Protein AF-A0A6J8D8Q9-F1 (afdb_monomer_lite)

InterPro domains:
  IPR047153 TRIM45/56/19-like [PTHR25462] (7-280)

Secondary structure (DSSP, 8-state):
------HHHHHH-TTTTTS----HHHHHH--SS-----PPBPSS-TTSBEEEEETTTTEEEEHHHHHHHSTT-S-EEEHHHHHHHHHH-HHHHHHHHHHHHHHHHHHHHHHHHHHHHHHHHHHHHHHHHHHHHHHHHHHHHHHHHHHHHHHHHHHHHHHHHHHHHHHHHHHHHHHHHHHHHHHHHHHHHHH--HHHHHHHHHHHHHTGGGG--HHHHHHHHHHHHHHS---------------------TTSS-----B-----S---EEEEEEETTEEEEEETTTTEEEEEETTS-EEEEEE-SS-EEEEEESSSSEEEEEESSSEEEEEETTT--EEEEEE-SS--SEEEEETTEEEEEETTEEEEEETTT--EEEEEE-SSS---EE---SS-----PPPTTS-S---B--S-EEPPP------

Structure (mmCIF, N/CA/C/O backbone):
data_AF-A0A6J8D8Q9-F1
#
_entry.id   AF-A0A6J8D8Q9-F1
#
loop_
_atom_site.group_PDB
_atom_site.id
_atom_site.type_symbol
_atom_site.label_atom_id
_atom_site.label_alt_id
_atom_site.label_comp_id
_atom_site.label_asym_id
_atom_site.label_entity_id
_atom_site.label_seq_id
_atom_site.pdbx_PDB_ins_code
_atom_site.Cartn_x
_atom_site.Cartn_y
_atom_site.Cartn_z
_atom_site.occupancy
_atom_site.B_iso_or_equiv
_atom_site.auth_seq_id
_atom_site.auth_comp_id
_atom_site.auth_asym_id
_atom_site.auth_atom_id
_atom_site.pdbx_PDB_model_num
ATOM 1 N N . MET A 1 1 ? -42.703 18.915 36.392 1.00 28.38 1 MET A N 1
ATOM 2 C CA . MET A 1 1 ? -41.627 19.840 35.968 1.00 28.38 1 MET A CA 1
ATOM 3 C C . MET A 1 1 ? -40.993 20.444 37.215 1.00 28.38 1 MET A C 1
ATOM 5 O O . MET A 1 1 ? -41.621 21.277 37.848 1.00 28.38 1 MET A O 1
ATOM 9 N N . SER A 1 2 ? -39.813 19.971 37.627 1.00 25.14 2 SER A N 1
ATOM 10 C CA . SER A 1 2 ? -39.104 20.489 38.809 1.00 25.14 2 SER A CA 1
ATOM 11 C C . SER A 1 2 ? -37.997 21.440 38.353 1.00 25.14 2 SER A C 1
ATOM 13 O O . SER A 1 2 ? -37.099 21.046 37.608 1.00 25.14 2 SER A O 1
ATOM 15 N N . PHE A 1 3 ? -38.118 22.708 38.741 1.00 33.78 3 PHE A N 1
ATOM 16 C CA . PHE A 1 3 ? -37.225 23.799 38.364 1.00 33.78 3 PHE A CA 1
ATOM 17 C C . PHE A 1 3 ? -35.859 23.651 39.052 1.00 33.78 3 PHE A C 1
ATOM 19 O O . PHE A 1 3 ? -35.707 23.960 40.231 1.00 33.78 3 PHE A O 1
ATOM 26 N N . ARG A 1 4 ? -34.826 23.254 38.300 1.00 40.69 4 ARG A N 1
ATOM 27 C CA . ARG A 1 4 ? -33.428 23.547 38.657 1.00 40.69 4 ARG A CA 1
ATOM 28 C C . ARG A 1 4 ? -33.093 24.968 38.196 1.00 40.69 4 ARG A C 1
ATOM 30 O O . ARG A 1 4 ? -32.485 25.150 37.147 1.00 40.69 4 ARG A O 1
ATOM 37 N N . MET A 1 5 ? -33.501 25.982 38.958 1.00 47.16 5 MET A N 1
ATOM 38 C CA . MET A 1 5 ? -32.939 27.326 38.789 1.00 47.16 5 MET A CA 1
ATOM 39 C C . MET A 1 5 ? -31.552 27.358 39.436 1.00 47.16 5 MET A C 1
ATOM 41 O O . MET A 1 5 ? -31.420 27.197 40.647 1.00 47.16 5 MET A O 1
ATOM 45 N N . THR A 1 6 ? -30.506 27.535 38.629 1.00 61.16 6 THR A N 1
ATOM 46 C CA . THR A 1 6 ? -29.158 27.821 39.135 1.00 61.16 6 THR A CA 1
ATOM 47 C C . THR A 1 6 ? -29.085 29.273 39.631 1.00 61.16 6 THR A C 1
ATOM 49 O O . THR A 1 6 ? -29.886 30.122 39.236 1.00 61.16 6 THR A O 1
ATOM 52 N N . GLU A 1 7 ? -28.138 29.571 40.525 1.00 56.03 7 GLU A N 1
ATOM 53 C CA . GLU A 1 7 ? -27.991 30.871 41.209 1.00 56.03 7 GLU A CA 1
ATOM 54 C C . GLU A 1 7 ? -27.962 32.079 40.246 1.00 56.03 7 GLU A C 1
ATOM 56 O O . GLU A 1 7 ? -28.453 33.162 40.568 1.00 56.03 7 GLU A O 1
ATOM 61 N N . THR A 1 8 ? -27.451 31.876 39.030 1.00 59.78 8 THR A N 1
ATOM 62 C CA . THR A 1 8 ? -27.423 32.860 37.940 1.00 59.78 8 THR A CA 1
ATOM 63 C C . THR A 1 8 ? -28.812 33.219 37.397 1.00 59.78 8 THR A C 1
ATOM 65 O O . THR A 1 8 ? -29.072 34.389 37.107 1.00 59.78 8 THR A O 1
ATOM 68 N N . TYR A 1 9 ? -29.742 32.263 37.314 1.00 63.38 9 TYR A N 1
ATOM 69 C CA . TYR A 1 9 ? -31.128 32.521 36.885 1.00 63.38 9 TYR A CA 1
ATOM 70 C C . TYR A 1 9 ? -31.967 33.158 37.994 1.00 63.38 9 TYR A C 1
ATOM 72 O O . TYR A 1 9 ? -32.859 33.962 37.738 1.00 63.38 9 TYR A O 1
ATOM 80 N N . HIS A 1 10 ? -31.644 32.854 39.247 1.00 63.16 10 HIS A N 1
ATOM 81 C CA . HIS A 1 10 ? -32.374 33.393 40.386 1.00 63.16 10 HIS A CA 1
ATOM 82 C C . HIS A 1 10 ? -32.075 34.885 40.637 1.00 63.16 10 HIS A C 1
ATOM 84 O O . HIS A 1 10 ? -32.951 35.625 41.090 1.00 63.16 10 HIS A O 1
ATOM 90 N N . LYS A 1 11 ? -30.850 35.341 40.327 1.00 60.56 11 LYS A N 1
ATOM 91 C CA . LYS A 1 11 ? -30.434 36.755 40.430 1.00 60.56 11 LYS A CA 1
ATOM 92 C C . LYS A 1 11 ? -30.910 37.624 39.259 1.00 60.56 11 LYS A C 1
ATOM 94 O O . LYS A 1 11 ? -30.976 38.841 39.405 1.00 60.56 11 LYS A O 1
ATOM 99 N N . SER A 1 12 ? -31.246 37.027 38.114 1.00 65.12 12 SER A N 1
ATOM 100 C CA . SER A 1 12 ? -31.663 37.756 36.904 1.00 65.12 12 SER A CA 1
ATOM 101 C C . SER A 1 12 ? -33.158 38.103 36.870 1.00 65.12 12 SER A C 1
ATOM 103 O O . SER A 1 12 ? -33.549 39.008 36.134 1.00 65.12 12 SER A O 1
ATOM 105 N N . PHE A 1 13 ? -33.993 37.477 37.708 1.00 61.12 13 PHE A N 1
ATOM 106 C CA . PHE A 1 13 ? -35.416 37.810 37.838 1.00 61.12 13 PHE A CA 1
ATOM 107 C C . PHE A 1 13 ? -35.695 38.707 39.057 1.00 61.12 13 PHE A C 1
ATOM 109 O O . PHE A 1 13 ? -35.616 38.282 40.209 1.00 61.12 13 PHE A O 1
ATOM 116 N N . ARG A 1 14 ? -36.113 39.960 38.809 1.00 58.66 14 ARG A N 1
ATOM 117 C CA . ARG A 1 14 ? -36.452 40.948 39.862 1.00 58.66 14 ARG A CA 1
ATOM 118 C C . ARG A 1 14 ? -37.532 40.471 40.846 1.00 58.66 14 ARG A C 1
ATOM 120 O O . ARG A 1 14 ? -37.541 40.924 41.986 1.00 58.66 14 ARG A O 1
ATOM 127 N N . MET A 1 15 ? -38.426 39.570 40.429 1.00 54.81 15 MET A N 1
ATOM 128 C CA . MET A 1 15 ? -39.493 39.042 41.291 1.00 54.81 15 MET A CA 1
ATOM 129 C C . MET A 1 15 ? -38.993 38.034 42.337 1.00 54.81 15 MET A C 1
ATOM 131 O O . MET A 1 15 ? -39.549 37.978 43.430 1.00 54.81 15 MET A O 1
ATOM 135 N N . THR A 1 16 ? -37.927 37.282 42.050 1.00 59.28 16 THR A N 1
ATOM 136 C CA . THR A 1 16 ? -37.349 36.282 42.970 1.00 59.28 16 THR A CA 1
ATOM 137 C C . THR A 1 16 ? -36.173 36.835 43.779 1.00 59.28 16 THR A C 1
ATOM 139 O O . THR A 1 16 ? -35.780 36.239 44.772 1.00 59.28 16 THR A O 1
ATOM 142 N N . ALA A 1 17 ? -35.645 38.008 43.424 1.00 58.25 17 ALA A N 1
ATOM 143 C CA . ALA A 1 17 ? -34.467 38.627 44.041 1.00 58.25 17 ALA A CA 1
ATOM 144 C C . ALA A 1 17 ? -34.652 39.147 45.487 1.00 58.25 17 ALA A C 1
ATOM 146 O O . ALA A 1 17 ? -33.695 39.631 46.086 1.00 58.25 17 ALA A O 1
ATOM 147 N N . LYS A 1 18 ? -35.863 39.082 46.060 1.00 58.56 18 LYS A N 1
ATOM 148 C CA . LYS A 1 18 ? -36.171 39.657 47.386 1.00 58.56 18 LYS A CA 1
ATOM 149 C C . LYS A 1 18 ? -35.804 38.771 48.582 1.00 58.56 18 LYS A C 1
ATOM 151 O O . LYS A 1 18 ? -36.026 39.190 49.713 1.00 58.56 18 LYS A O 1
ATOM 156 N N . HIS A 1 19 ? -35.268 37.571 48.364 1.00 59.72 19 HIS A N 1
ATOM 157 C CA . HIS A 1 19 ? -34.835 36.699 49.455 1.00 59.72 19 HIS A CA 1
ATOM 158 C C . HIS A 1 19 ? -33.361 36.295 49.313 1.00 59.72 19 HIS A C 1
ATOM 160 O O . HIS A 1 19 ? -32.881 36.091 48.194 1.00 59.72 19 HIS A O 1
ATOM 166 N N . PRO A 1 20 ? -32.624 36.191 50.434 1.00 59.06 20 PRO A N 1
ATOM 167 C CA . PRO A 1 20 ? -31.233 35.766 50.419 1.00 59.06 20 PRO A CA 1
ATOM 168 C C . PRO A 1 20 ? -31.136 34.291 50.012 1.00 59.06 20 PRO A C 1
ATOM 170 O O . PRO A 1 20 ? -31.698 33.411 50.663 1.00 59.06 20 PRO A O 1
ATOM 173 N N . ILE A 1 21 ? -30.399 34.020 48.934 1.00 61.00 21 ILE A N 1
ATOM 174 C CA . ILE A 1 21 ? -30.024 32.660 48.537 1.00 61.00 21 ILE A CA 1
ATOM 175 C C . ILE A 1 21 ? -28.857 32.243 49.425 1.00 61.00 21 ILE A C 1
ATOM 177 O O . ILE A 1 21 ? -27.763 32.799 49.328 1.00 61.00 21 ILE A O 1
ATOM 181 N N . ILE A 1 22 ? -29.085 31.267 50.296 1.00 61.53 22 ILE A N 1
ATOM 182 C CA . ILE A 1 22 ? -28.050 30.734 51.179 1.00 61.53 22 ILE A CA 1
ATOM 183 C C . ILE A 1 22 ? -27.599 29.383 50.624 1.00 61.53 22 ILE A C 1
ATOM 185 O O . ILE A 1 22 ? -28.409 28.487 50.394 1.00 61.53 22 ILE A O 1
ATOM 189 N N . SER A 1 23 ? -26.293 29.224 50.410 1.00 61.03 23 SER A N 1
ATOM 190 C CA . SER A 1 23 ? -25.715 27.941 50.002 1.00 61.03 23 SER A CA 1
ATOM 191 C C . SER A 1 23 ? -25.867 26.904 51.116 1.00 61.03 23 SER A C 1
ATOM 193 O O . SER A 1 23 ? -25.527 27.170 52.267 1.00 61.03 23 SER A O 1
ATOM 195 N N . LEU A 1 24 ? -26.281 25.680 50.778 1.00 61.31 24 LEU A N 1
ATOM 196 C CA . LEU A 1 24 ? -26.331 24.564 51.734 1.00 61.31 24 LEU A CA 1
ATOM 197 C C . LEU A 1 24 ? -24.963 24.291 52.388 1.00 61.31 24 LEU A C 1
ATOM 199 O O . LEU A 1 24 ? -24.908 23.879 53.544 1.00 61.31 24 LEU A O 1
ATOM 203 N N . LYS A 1 25 ? -23.853 24.592 51.692 1.00 61.81 25 LYS A N 1
ATOM 204 C CA . LYS A 1 25 ? -22.499 24.515 52.269 1.00 61.81 25 LYS A CA 1
ATOM 205 C C . LYS A 1 25 ? -22.273 25.549 53.377 1.00 61.81 25 LYS A C 1
ATOM 207 O O . LYS A 1 25 ? -21.583 25.239 54.335 1.00 61.81 25 LYS A O 1
ATOM 212 N N . TYR A 1 26 ? -22.862 26.741 53.254 1.00 61.84 26 TYR A N 1
ATOM 213 C CA . TYR A 1 26 ? -22.765 27.822 54.242 1.00 61.84 26 TYR A CA 1
ATOM 214 C C . TYR A 1 26 ? -23.554 27.503 55.524 1.00 61.84 26 TYR A C 1
ATOM 216 O O . TYR A 1 26 ? -23.114 27.830 56.622 1.00 61.84 26 TYR A O 1
ATOM 224 N N . ILE A 1 27 ? -24.683 26.796 55.395 1.00 61.25 27 ILE A N 1
ATOM 225 C CA . ILE A 1 27 ? -25.484 26.318 56.537 1.00 61.25 27 ILE A CA 1
ATOM 226 C C . ILE A 1 27 ? -24.732 25.231 57.323 1.00 61.25 27 ILE A C 1
ATOM 228 O O . ILE A 1 27 ? -24.800 25.202 58.547 1.00 61.25 27 ILE A O 1
ATOM 232 N N . GLY A 1 28 ? -23.986 24.358 56.636 1.00 55.69 28 GLY A N 1
ATOM 233 C CA . GLY A 1 28 ? -23.223 23.278 57.273 1.00 55.69 28 GLY A CA 1
ATOM 234 C C . GLY A 1 28 ? -21.986 23.730 58.062 1.00 55.69 28 GLY A C 1
ATOM 235 O O . GLY A 1 28 ? -21.562 23.016 58.967 1.00 55.69 28 GLY A O 1
ATOM 236 N N . THR A 1 29 ? -21.402 24.892 57.745 1.00 56.59 29 THR A N 1
ATOM 237 C CA . THR A 1 29 ? -20.203 25.429 58.419 1.00 56.59 29 THR A CA 1
ATOM 238 C C . THR A 1 29 ? -20.513 26.446 59.518 1.00 56.59 29 THR A C 1
ATOM 240 O O . THR A 1 29 ? -19.793 26.487 60.514 1.00 56.59 29 THR A O 1
ATOM 243 N N . ASN A 1 30 ? -21.595 27.222 59.403 1.00 51.97 30 ASN A N 1
ATOM 244 C CA . ASN A 1 30 ? -22.039 28.151 60.446 1.00 51.97 30 ASN A CA 1
ATOM 245 C C . ASN A 1 30 ? -23.211 27.552 61.238 1.00 51.97 30 ASN A C 1
ATOM 247 O O . ASN A 1 30 ? -24.375 27.860 61.003 1.00 51.97 30 ASN A O 1
ATOM 251 N N . ASN A 1 31 ? -22.890 26.727 62.239 1.00 49.25 31 ASN A N 1
ATOM 252 C CA . ASN A 1 31 ? -23.838 26.045 63.140 1.00 49.25 31 ASN A CA 1
ATOM 253 C C . ASN A 1 31 ? -24.662 26.972 64.068 1.00 49.25 31 ASN A C 1
ATOM 255 O O . ASN A 1 31 ? -25.229 26.523 65.064 1.00 49.25 31 ASN A O 1
ATOM 259 N N . LYS A 1 32 ? -24.736 28.274 63.787 1.00 49.31 32 LYS A N 1
ATOM 260 C CA . LYS A 1 32 ? -25.526 29.226 64.566 1.00 49.31 32 LYS A CA 1
ATOM 261 C C . LYS A 1 32 ? -26.522 29.900 63.625 1.00 49.31 32 LYS A C 1
ATOM 263 O O . LYS A 1 32 ? -26.132 30.544 62.660 1.00 49.31 32 LYS A O 1
ATOM 268 N N . THR A 1 33 ? -27.809 29.754 63.940 1.00 47.28 33 THR A N 1
ATOM 269 C CA . THR A 1 33 ? -28.946 30.549 63.426 1.00 47.28 33 THR A CA 1
ATOM 270 C C . THR A 1 33 ? -29.503 30.280 62.020 1.00 47.28 33 THR A C 1
ATOM 272 O O . THR A 1 33 ? -29.818 31.224 61.315 1.00 47.28 33 THR A O 1
ATOM 275 N N . VAL A 1 34 ? -29.794 29.024 61.654 1.00 47.53 34 VAL A N 1
ATOM 276 C CA . VAL A 1 34 ? -30.983 28.720 60.816 1.00 47.53 34 VAL A CA 1
ATOM 277 C C . VAL A 1 34 ? -31.618 27.392 61.265 1.00 47.53 34 VAL A C 1
ATOM 279 O O . VAL A 1 34 ? -31.767 26.449 60.497 1.00 47.53 34 VAL A O 1
ATOM 282 N N . ILE A 1 35 ? -32.017 27.291 62.536 1.00 48.53 35 ILE A N 1
ATOM 283 C CA . ILE A 1 35 ? -33.190 26.464 62.843 1.00 48.53 35 ILE A CA 1
ATOM 284 C C . ILE A 1 35 ? -34.354 27.392 62.530 1.00 48.53 35 ILE A C 1
ATOM 286 O O . ILE A 1 35 ? -34.795 28.144 63.394 1.00 48.53 35 ILE A O 1
ATOM 290 N N . VAL A 1 36 ? -34.814 27.412 61.276 1.00 47.78 36 VAL A N 1
ATOM 291 C CA . VAL A 1 36 ? -36.177 27.890 61.059 1.00 47.78 36 VAL A CA 1
ATOM 292 C C . VAL A 1 36 ? -37.028 26.866 61.793 1.00 47.78 36 VAL A C 1
ATOM 294 O O . VAL A 1 36 ? -37.232 25.754 61.306 1.00 47.78 36 VAL A O 1
ATOM 297 N N . SER A 1 37 ? -37.495 27.207 62.989 1.00 50.25 37 SER A N 1
ATOM 298 C CA . SER A 1 37 ? -38.668 26.589 63.594 1.00 50.25 37 SER A CA 1
ATOM 299 C C . SER A 1 37 ? -39.874 26.966 62.729 1.00 50.25 37 SER A C 1
ATOM 301 O O . SER A 1 37 ? -40.783 27.667 63.160 1.00 50.25 37 SER A O 1
ATOM 303 N N . SER A 1 38 ? -39.848 26.570 61.451 1.00 56.78 38 SER A N 1
ATOM 304 C CA . SER A 1 38 ? -40.963 26.752 60.545 1.00 56.78 38 SER A CA 1
ATOM 305 C C . SER A 1 38 ? -42.013 25.780 61.034 1.00 56.78 38 SER A C 1
ATOM 307 O O . SER A 1 38 ? -41.910 24.578 60.771 1.00 56.78 38 SER A O 1
ATOM 309 N N . LEU A 1 39 ? -42.990 26.288 61.778 1.00 64.69 39 LEU A N 1
ATOM 310 C CA . LEU A 1 39 ? -44.251 25.588 61.940 1.00 64.69 39 LEU A CA 1
ATOM 311 C C . LEU A 1 39 ? -44.738 25.273 60.522 1.00 64.69 39 LEU A C 1
ATOM 313 O O . LEU A 1 39 ? -44.887 26.167 59.689 1.00 64.69 39 LEU A O 1
ATOM 317 N N . ARG A 1 40 ? -44.846 23.982 60.209 1.00 75.31 40 ARG A N 1
ATOM 318 C CA . ARG A 1 40 ? -45.380 23.523 58.930 1.00 75.31 40 ARG A CA 1
ATOM 319 C C . ARG A 1 40 ? -46.877 23.327 59.119 1.00 75.31 40 ARG A C 1
ATOM 321 O O . ARG A 1 40 ? -47.294 22.583 60.006 1.00 75.31 40 ARG A O 1
ATOM 328 N N . PHE A 1 41 ? -47.654 24.045 58.321 1.00 83.19 41 PHE A N 1
ATOM 329 C CA . PHE A 1 41 ? -49.108 23.965 58.316 1.00 83.19 41 PHE A CA 1
ATOM 330 C C . PHE A 1 41 ? -49.573 22.764 57.496 1.00 83.19 41 PHE A C 1
ATOM 332 O O . PHE A 1 41 ? -48.852 22.290 56.613 1.00 83.19 41 PHE A O 1
ATOM 339 N N . CYS A 1 42 ? -50.749 22.240 57.826 1.00 84.94 42 CYS A N 1
ATOM 340 C CA . CYS A 1 42 ? -51.358 21.148 57.087 1.00 84.94 42 CYS A CA 1
ATOM 341 C C . CYS A 1 42 ? -51.793 21.627 55.699 1.00 84.94 42 CYS A C 1
ATOM 343 O O . CYS A 1 42 ? -52.354 22.707 55.556 1.00 84.94 42 CYS A O 1
ATOM 345 N N . GLU A 1 43 ? -51.550 20.797 54.685 1.00 82.44 43 GLU A N 1
ATOM 346 C CA . GLU A 1 43 ? -51.934 21.086 53.296 1.00 82.44 43 GLU A CA 1
ATOM 347 C C . GLU A 1 43 ? -53.454 21.253 53.135 1.00 82.44 43 GLU A C 1
ATOM 349 O O . GLU A 1 43 ? -53.893 22.073 52.339 1.00 82.44 43 GLU A O 1
ATOM 354 N N . GLU A 1 44 ? -54.242 20.523 53.929 1.00 82.75 44 GLU A N 1
ATOM 355 C CA . GLU A 1 44 ? -55.713 20.528 53.883 1.00 82.75 44 GLU A CA 1
ATOM 356 C C . GLU A 1 44 ? -56.336 21.531 54.867 1.00 82.75 44 GLU A C 1
ATOM 358 O O . GLU A 1 44 ? -57.489 21.925 54.724 1.00 82.75 44 GLU A O 1
ATOM 363 N N . HIS A 1 45 ? -55.569 21.962 55.874 1.00 85.31 45 HIS A N 1
ATOM 364 C CA . HIS A 1 45 ? -56.007 22.907 56.900 1.00 85.31 45 HIS A CA 1
ATOM 365 C C . HIS A 1 45 ? -54.897 23.931 57.136 1.00 85.31 45 HIS A C 1
ATOM 367 O O . HIS A 1 45 ? -54.044 23.766 58.011 1.00 85.31 45 HIS A O 1
ATOM 373 N N . SER A 1 46 ? -54.904 24.987 56.325 1.00 78.81 46 SER A N 1
ATOM 374 C CA . SER A 1 46 ? -53.827 25.980 56.227 1.00 78.81 46 SER A CA 1
ATOM 375 C C . SER A 1 46 ? -53.541 26.753 57.516 1.00 78.81 46 SER A C 1
ATOM 377 O O . SER A 1 46 ? -52.462 27.323 57.650 1.00 78.81 46 SER A O 1
ATOM 379 N N . GLU A 1 47 ? -54.486 26.781 58.458 1.00 81.69 47 GLU A N 1
ATOM 380 C CA . GLU A 1 47 ? -54.340 27.449 59.759 1.00 81.69 47 GLU A CA 1
ATOM 381 C C . GLU A 1 47 ? -53.831 26.506 60.861 1.00 81.69 47 GLU A C 1
ATOM 383 O O . GLU A 1 47 ? -53.374 26.955 61.913 1.00 81.69 47 GLU A O 1
ATOM 388 N N . ASP A 1 48 ? -53.843 25.196 60.610 1.00 83.50 48 ASP A N 1
ATOM 389 C CA . ASP A 1 48 ? -53.501 24.184 61.598 1.00 83.50 48 ASP A CA 1
ATOM 390 C C . ASP A 1 48 ? -52.084 23.639 61.407 1.00 83.50 48 ASP A C 1
ATOM 392 O O . ASP A 1 48 ? -51.662 23.234 60.322 1.00 83.50 48 ASP A O 1
ATOM 396 N N . VAL A 1 49 ? -51.344 23.552 62.511 1.00 87.06 49 VAL A N 1
ATOM 397 C CA . VAL A 1 49 ? -49.969 23.042 62.517 1.00 87.06 49 VAL A CA 1
ATOM 398 C C . VAL A 1 49 ? -49.954 21.513 62.497 1.00 87.06 49 VAL A C 1
ATOM 400 O O . VAL A 1 49 ? -50.709 20.849 63.215 1.00 87.06 49 VAL A O 1
ATOM 403 N N . ILE A 1 50 ? -49.032 20.944 61.721 1.00 88.94 50 ILE A N 1
ATOM 404 C CA . ILE A 1 50 ? -48.739 19.509 61.715 1.00 88.94 50 ILE A CA 1
ATOM 405 C C . ILE A 1 50 ? -48.193 19.085 63.084 1.00 88.94 50 ILE A C 1
ATOM 407 O O . ILE A 1 50 ? -47.164 19.584 63.538 1.00 88.94 50 ILE A O 1
ATOM 411 N N . LYS A 1 51 ? -48.865 18.126 63.726 1.00 88.69 51 LYS A N 1
ATOM 412 C CA . LYS A 1 51 ? -48.489 17.591 65.051 1.00 88.69 51 LYS A CA 1
ATOM 413 C C . LYS A 1 51 ? -48.468 16.063 65.103 1.00 88.69 51 LYS A C 1
ATOM 415 O O . LYS A 1 51 ? -47.938 15.488 66.054 1.00 88.69 51 LYS A O 1
ATOM 420 N N . ALA A 1 52 ? -49.025 15.398 64.096 1.00 87.56 52 ALA A N 1
ATOM 421 C CA . ALA A 1 52 ? -49.158 13.950 64.046 1.00 87.56 52 ALA A CA 1
ATOM 422 C C . ALA A 1 52 ? -48.606 13.380 62.734 1.00 87.56 52 ALA A C 1
ATOM 424 O O . ALA A 1 52 ? -48.407 14.100 61.756 1.00 87.56 52 ALA A O 1
ATOM 425 N N . TYR A 1 53 ? -48.357 12.078 62.720 1.00 90.62 53 TYR A N 1
ATOM 426 C CA . TYR A 1 53 ? -47.965 11.304 61.551 1.00 90.62 53 TYR A CA 1
ATOM 427 C C . TYR A 1 53 ? -48.791 10.024 61.526 1.00 90.62 53 TYR A C 1
ATOM 429 O O . TYR A 1 53 ? -48.809 9.288 62.513 1.00 90.62 53 TYR A O 1
ATOM 437 N N . CYS A 1 54 ? -49.475 9.774 60.414 1.00 90.50 54 CYS A N 1
ATOM 438 C CA . CYS A 1 54 ? -50.160 8.508 60.188 1.00 90.50 54 CYS A CA 1
ATOM 439 C C . CYS A 1 54 ? -49.184 7.534 59.532 1.00 90.50 54 CYS A C 1
ATOM 441 O O . CYS A 1 54 ? -48.659 7.819 58.452 1.00 90.50 54 CYS A O 1
ATOM 443 N N . VAL A 1 55 ? -48.938 6.402 60.189 1.00 85.62 55 VAL A N 1
ATOM 444 C CA . VAL A 1 55 ? -48.023 5.362 59.707 1.00 85.62 55 VAL A CA 1
ATOM 445 C C . VAL A 1 55 ? -48.638 4.620 58.522 1.00 85.62 55 VAL A C 1
ATOM 447 O O . VAL A 1 55 ? -47.965 4.470 57.502 1.00 85.62 55 VAL A O 1
ATOM 450 N N . ASP A 1 56 ? -49.931 4.294 58.604 1.00 85.38 56 ASP A N 1
ATOM 451 C CA . ASP A 1 56 ? -50.680 3.566 57.566 1.00 85.38 56 ASP A CA 1
ATOM 452 C C . ASP A 1 56 ? -50.595 4.244 56.190 1.00 85.38 56 ASP A C 1
ATOM 454 O O . ASP A 1 56 ? -50.435 3.592 55.162 1.00 85.38 56 ASP A O 1
ATOM 458 N N . HIS A 1 57 ? -50.640 5.579 56.177 1.00 86.56 57 HIS A N 1
ATOM 459 C CA . HIS A 1 57 ? -50.600 6.391 54.957 1.00 86.56 57 HIS A CA 1
ATOM 460 C C . HIS A 1 57 ? -49.255 7.094 54.740 1.00 86.56 57 HIS A C 1
ATOM 462 O O . HIS A 1 57 ? -49.088 7.819 53.761 1.00 86.56 57 HIS A O 1
ATOM 468 N N . SER A 1 58 ? -48.306 6.913 55.663 1.00 86.19 58 SER A N 1
ATOM 469 C CA . SER A 1 58 ? -46.992 7.560 55.660 1.00 86.19 58 SER A CA 1
ATOM 470 C C . SER A 1 58 ? -47.034 9.079 55.410 1.00 86.19 58 SER A C 1
ATOM 472 O O . SER A 1 58 ? -46.242 9.619 54.635 1.00 86.19 58 SER A O 1
ATOM 474 N N . LYS A 1 59 ? -47.973 9.783 56.064 1.00 86.31 59 LYS A N 1
ATOM 475 C CA . LYS A 1 59 ? -48.228 11.219 55.841 1.00 86.31 59 LYS A CA 1
ATOM 476 C C . LYS A 1 59 ? -48.239 12.016 57.159 1.00 86.31 59 LYS A C 1
ATOM 478 O O . LYS A 1 59 ? -48.840 11.567 58.139 1.00 86.31 59 LYS A O 1
ATOM 483 N N . PRO A 1 60 ? -47.603 13.204 57.209 1.00 88.38 60 PRO A N 1
ATOM 484 C CA . PRO A 1 60 ? -47.730 14.133 58.331 1.00 88.38 60 PRO A CA 1
ATOM 485 C C . PRO A 1 60 ? -49.075 14.883 58.302 1.00 88.38 60 PRO A C 1
ATOM 487 O O . PRO A 1 60 ? -49.517 15.329 57.246 1.00 88.38 60 PRO A O 1
ATOM 490 N N . LEU A 1 61 ? -49.718 15.049 59.463 1.00 89.19 61 LEU A N 1
ATOM 491 C CA . LEU A 1 61 ? -51.094 15.547 59.604 1.00 89.19 61 LEU A CA 1
ATOM 492 C C . LEU A 1 61 ? -51.219 16.583 60.743 1.00 89.19 61 LEU A C 1
ATOM 494 O O . LEU A 1 61 ? -50.494 16.521 61.745 1.00 89.19 61 LEU A O 1
ATOM 498 N N . CYS A 1 62 ? -52.175 17.515 60.634 1.00 90.31 62 CYS A N 1
ATOM 499 C CA . CYS A 1 62 ? -52.653 18.281 61.792 1.00 90.31 62 CYS A CA 1
ATOM 500 C C . CYS A 1 62 ? -53.727 17.513 62.572 1.00 90.31 62 CYS A C 1
ATOM 502 O O . CYS A 1 62 ? -54.298 16.541 62.080 1.00 90.31 62 CYS A O 1
ATOM 504 N N . THR A 1 63 ? -54.044 17.984 63.779 1.00 85.94 63 THR A N 1
ATOM 505 C CA . THR A 1 63 ? -55.046 17.357 64.651 1.00 85.94 63 THR A CA 1
ATOM 506 C C . THR A 1 63 ? -56.433 17.284 64.004 1.00 85.94 63 THR A C 1
ATOM 508 O O . THR A 1 63 ? -57.096 16.259 64.135 1.00 85.94 63 THR A O 1
ATOM 511 N N . LEU A 1 64 ? -56.853 18.319 63.267 1.00 87.19 64 LEU A N 1
ATOM 512 C CA . LEU A 1 64 ? -58.149 18.336 62.582 1.00 87.19 64 LEU A CA 1
ATOM 513 C C . LEU A 1 64 ? -58.209 17.314 61.436 1.00 87.19 64 LEU A C 1
ATOM 515 O O . LEU A 1 64 ? -59.199 16.611 61.262 1.00 87.19 64 LEU A O 1
ATOM 519 N N . TYR A 1 65 ? -57.121 17.151 60.684 1.00 87.25 65 TYR A N 1
ATOM 520 C CA . TYR A 1 65 ? -57.079 16.160 59.608 1.00 87.25 65 TYR A CA 1
ATOM 521 C C . TYR A 1 65 ? -57.044 14.721 60.137 1.00 87.25 65 TYR A C 1
ATOM 523 O O . TYR A 1 65 ? -57.613 13.815 59.524 1.00 87.25 65 TYR A O 1
ATOM 531 N N . VAL A 1 66 ? -56.453 14.513 61.320 1.00 86.00 66 VAL A N 1
ATOM 532 C CA . VAL A 1 66 ? -56.529 13.224 62.019 1.00 86.00 66 VAL A CA 1
ATOM 533 C C . VAL A 1 66 ? -57.977 12.867 62.356 1.00 86.00 66 VAL A C 1
ATOM 535 O O . VAL A 1 66 ? -58.400 11.745 62.086 1.00 86.00 66 VAL A O 1
ATOM 538 N N . THR A 1 67 ? -58.753 13.806 62.905 1.00 84.25 67 THR A N 1
ATOM 539 C CA . THR A 1 67 ? -60.131 13.534 63.347 1.00 84.25 67 THR A CA 1
ATOM 540 C C . THR A 1 67 ? -61.118 13.371 62.196 1.00 84.25 67 THR A C 1
ATOM 542 O O . THR A 1 67 ? -62.060 12.586 62.326 1.00 84.25 67 THR A O 1
ATOM 545 N N . LEU A 1 68 ? -60.911 14.077 61.083 1.00 86.12 68 LEU A N 1
ATOM 546 C CA . LEU A 1 68 ? -61.817 14.037 59.935 1.00 86.12 68 LEU A CA 1
ATOM 547 C C . LEU A 1 68 ? -61.541 12.856 58.997 1.00 86.12 68 LEU A C 1
ATOM 549 O O . LEU A 1 68 ? -62.481 12.179 58.585 1.00 86.12 68 LEU A O 1
ATOM 553 N N . SER A 1 69 ? -60.268 12.575 58.700 1.00 83.69 69 SER A N 1
ATOM 554 C CA . SER A 1 69 ? -59.902 11.677 57.590 1.00 83.69 69 SER A CA 1
ATOM 555 C C . SER A 1 69 ? -59.097 10.451 58.015 1.00 83.69 69 SER A C 1
ATOM 557 O O . SER A 1 69 ? -59.117 9.440 57.320 1.00 83.69 69 SER A O 1
ATOM 559 N N . HIS A 1 70 ? -58.434 10.496 59.173 1.00 86.94 70 HIS A N 1
ATOM 560 C CA . HIS A 1 70 ? -57.608 9.390 59.674 1.00 86.94 70 HIS A CA 1
ATOM 561 C C . HIS A 1 70 ? -58.145 8.775 60.977 1.00 86.94 70 HIS A C 1
ATOM 563 O O . HIS A 1 70 ? -57.439 8.030 61.647 1.00 86.94 70 HIS A O 1
ATOM 569 N N . ARG A 1 71 ? -59.419 9.019 61.324 1.00 82.00 71 ARG A N 1
ATOM 570 C CA . ARG A 1 71 ? -60.060 8.479 62.542 1.00 82.00 71 ARG A CA 1
ATOM 571 C C . ARG A 1 71 ? -60.116 6.947 62.578 1.00 82.00 71 ARG A C 1
ATOM 573 O O . ARG A 1 71 ? -60.211 6.372 63.655 1.00 82.00 71 ARG A O 1
ATOM 580 N N . LYS A 1 72 ? -60.109 6.309 61.405 1.00 85.75 72 LYS A N 1
ATOM 581 C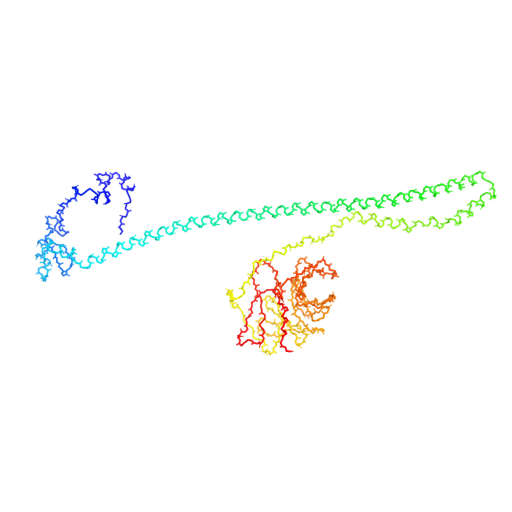 CA . LYS A 1 72 ? -60.102 4.847 61.239 1.00 85.75 72 LYS A CA 1
ATOM 582 C C . LYS A 1 72 ? -58.694 4.268 61.033 1.00 85.75 72 LYS A C 1
ATOM 584 O O . LYS A 1 72 ? -58.585 3.089 60.740 1.00 85.75 72 LYS A O 1
ATOM 589 N N . CYS A 1 73 ? -57.651 5.098 61.078 1.00 88.31 73 CYS A N 1
ATOM 590 C CA . CYS A 1 73 ? -56.268 4.630 61.021 1.00 88.31 73 CYS A CA 1
ATOM 591 C C . CYS A 1 73 ? -55.855 4.162 62.412 1.00 88.31 73 CYS A C 1
ATOM 593 O O . CYS A 1 73 ? -56.100 4.873 63.391 1.00 88.31 73 CYS A O 1
ATOM 595 N N . ASP A 1 74 ? -55.225 2.998 62.487 1.00 80.69 74 ASP A N 1
ATOM 596 C CA . ASP A 1 74 ? -54.899 2.365 63.762 1.00 80.69 74 ASP A CA 1
ATOM 597 C C . ASP A 1 74 ? -53.589 2.914 64.346 1.00 80.69 74 ASP A C 1
ATOM 599 O O . ASP A 1 74 ? -53.420 2.928 65.567 1.00 80.69 74 ASP A O 1
ATOM 603 N N . ASP A 1 75 ? -52.686 3.434 63.502 1.00 84.50 75 ASP A N 1
ATOM 604 C CA . ASP A 1 75 ? -51.366 3.897 63.939 1.00 84.50 75 ASP A CA 1
ATOM 605 C C . ASP A 1 75 ? -51.094 5.364 63.556 1.00 84.50 75 ASP A C 1
ATOM 607 O O . ASP A 1 75 ? -50.497 5.708 62.526 1.00 84.50 75 ASP A O 1
ATOM 611 N N . VAL A 1 76 ? -51.570 6.264 64.425 1.00 89.56 76 VAL A N 1
ATOM 612 C CA . VAL A 1 76 ? -51.305 7.707 64.366 1.00 89.56 76 VAL A CA 1
ATOM 613 C C . VAL A 1 76 ? -50.491 8.132 65.584 1.00 89.56 76 VAL A C 1
ATOM 615 O O . VAL A 1 76 ? -50.963 8.114 66.722 1.00 89.56 76 VAL A O 1
ATOM 618 N N . ILE A 1 77 ? -49.257 8.574 65.343 1.00 88.94 77 ILE A N 1
ATOM 619 C CA . ILE A 1 77 ? -48.298 8.941 66.391 1.00 88.94 77 ILE A CA 1
ATOM 620 C C . ILE A 1 77 ? -47.945 10.427 66.348 1.00 88.94 77 ILE A C 1
ATOM 622 O O . ILE A 1 77 ? -48.109 11.104 65.334 1.00 88.94 77 ILE A O 1
ATOM 626 N N . LYS A 1 78 ? -47.412 10.952 67.457 1.00 89.62 78 LYS A N 1
ATOM 627 C CA . LYS A 1 78 ? -46.857 12.314 67.501 1.00 89.62 78 LYS A CA 1
ATOM 628 C C . LYS A 1 78 ? -45.705 12.459 66.504 1.00 89.62 78 LYS A C 1
ATOM 630 O O . LYS A 1 78 ? -44.858 11.564 66.398 1.00 89.62 78 LYS A O 1
ATOM 635 N N . ILE A 1 79 ? -45.647 13.596 65.813 1.00 86.69 79 ILE A N 1
ATOM 636 C CA . ILE A 1 79 ? -44.672 13.847 64.742 1.00 86.69 79 ILE A CA 1
ATOM 637 C C . ILE A 1 79 ? -43.220 13.760 65.237 1.00 86.69 79 ILE A C 1
ATOM 639 O O . ILE A 1 79 ? -42.351 13.277 64.514 1.00 86.69 79 ILE A O 1
ATOM 643 N N . GLU A 1 80 ? -42.943 14.126 66.490 1.00 84.56 80 GLU A N 1
ATOM 644 C CA . GLU A 1 80 ? -41.607 14.028 67.093 1.00 84.56 80 GLU A CA 1
ATOM 645 C C . GLU A 1 80 ? -41.180 12.565 67.288 1.00 84.56 80 GLU A C 1
ATOM 647 O O . GLU A 1 80 ? -40.015 12.204 67.084 1.00 84.56 80 GLU A O 1
ATOM 652 N N . LYS A 1 81 ? -42.135 11.695 67.641 1.00 85.81 81 LYS A N 1
ATOM 653 C CA . LYS A 1 81 ? -41.909 10.249 67.773 1.00 85.81 81 LYS A CA 1
ATOM 654 C C . LYS A 1 81 ? -41.672 9.616 66.39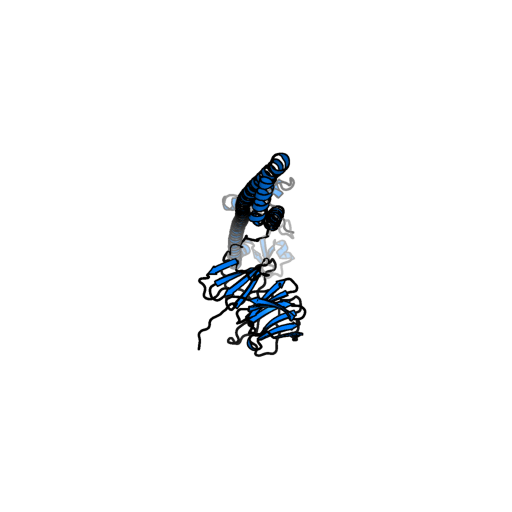8 1.00 85.81 81 LYS A C 1
ATOM 656 O O . LYS A 1 81 ? -40.735 8.837 66.251 1.00 85.81 81 LYS A O 1
ATOM 661 N N . ALA A 1 82 ? -42.440 10.015 65.382 1.00 85.00 82 ALA A N 1
ATOM 662 C CA . ALA A 1 82 ? -42.223 9.577 64.001 1.00 85.00 82 ALA A CA 1
ATOM 663 C C . ALA A 1 82 ? -40.854 10.027 63.466 1.00 85.00 82 ALA A C 1
ATOM 665 O O . ALA A 1 82 ? -40.082 9.220 62.951 1.00 85.00 82 ALA A O 1
ATOM 666 N N . ALA A 1 83 ? -40.504 11.301 63.655 1.00 84.44 83 ALA A N 1
ATOM 667 C CA . ALA A 1 83 ? -39.241 11.864 63.194 1.00 84.44 83 ALA A CA 1
ATOM 668 C C . ALA A 1 83 ? -38.027 11.225 63.885 1.00 84.44 83 ALA A C 1
ATOM 670 O O . ALA A 1 83 ? -37.027 10.937 63.228 1.00 84.44 83 ALA A O 1
ATOM 671 N N . SER A 1 84 ? -38.095 10.987 65.198 1.00 84.38 84 SER A N 1
ATOM 672 C CA . SER A 1 84 ? -37.027 10.282 65.921 1.00 84.38 84 SER A CA 1
ATOM 673 C C . SER A 1 84 ? -36.915 8.813 65.507 1.00 84.38 84 SER A C 1
ATOM 675 O O . SER A 1 84 ? -35.795 8.316 65.386 1.00 84.38 84 SER A O 1
ATOM 677 N N . GLY A 1 85 ? -38.040 8.153 65.214 1.00 84.81 85 GLY A N 1
ATOM 678 C CA . GLY A 1 85 ? -38.078 6.814 64.628 1.00 84.81 85 GLY A CA 1
ATOM 679 C C . GLY A 1 85 ? -37.394 6.757 63.262 1.00 84.81 85 GLY A C 1
ATOM 680 O O . GLY A 1 85 ? -36.493 5.949 63.073 1.00 84.81 85 GLY A O 1
ATOM 681 N N . ILE A 1 86 ? -37.731 7.669 62.343 1.00 85.12 86 ILE A N 1
ATOM 682 C CA . ILE A 1 86 ? -37.116 7.742 61.005 1.00 85.12 86 ILE A CA 1
ATOM 683 C C . ILE A 1 86 ? -35.618 8.048 61.101 1.00 85.12 86 ILE A C 1
ATOM 685 O O . ILE A 1 86 ? -34.822 7.380 60.446 1.00 85.12 86 ILE A O 1
ATOM 689 N N . ARG A 1 87 ? -35.205 8.996 61.955 1.00 84.31 87 ARG A N 1
ATOM 690 C CA . ARG A 1 87 ? -33.781 9.344 62.157 1.00 84.31 87 ARG A CA 1
ATOM 691 C C . ARG A 1 87 ? -32.935 8.177 62.663 1.00 84.31 87 ARG A C 1
ATOM 693 O O . ARG A 1 87 ? -31.740 8.151 62.401 1.00 84.31 87 ARG A O 1
ATOM 700 N N . LYS A 1 88 ? -33.543 7.253 63.409 1.00 83.75 88 LYS A N 1
ATOM 701 C CA . LYS A 1 88 ? -32.897 6.035 63.917 1.00 83.75 88 LYS A CA 1
ATOM 702 C C . LYS A 1 88 ? -33.186 4.811 63.049 1.00 83.75 88 LYS A C 1
ATOM 704 O O . LYS A 1 88 ? -32.691 3.730 63.350 1.00 83.75 88 LYS A O 1
ATOM 709 N N . SER A 1 89 ? -34.012 4.956 62.014 1.00 87.69 89 SER A N 1
ATOM 710 C CA . SER A 1 89 ? -34.402 3.835 61.173 1.00 87.69 89 SER A CA 1
ATOM 711 C C . SER A 1 89 ? -33.231 3.415 60.298 1.00 87.69 89 SER A C 1
ATOM 713 O O . SER A 1 89 ? -32.576 4.242 59.659 1.00 87.69 89 SER A O 1
ATOM 715 N N . GLN A 1 90 ? -33.021 2.106 60.234 1.00 87.12 90 GLN A N 1
ATOM 716 C CA . GLN A 1 90 ? -32.034 1.491 59.358 1.00 87.12 90 GLN A CA 1
ATOM 717 C C . GLN A 1 90 ? -32.249 1.920 57.896 1.00 87.12 90 GLN A C 1
ATOM 719 O O . GLN A 1 90 ? -31.306 2.322 57.225 1.00 87.12 90 GLN A O 1
ATOM 724 N N . LYS A 1 91 ? -33.510 1.983 57.450 1.00 86.00 91 LYS A N 1
ATOM 725 C CA . LYS A 1 91 ? -33.889 2.405 56.094 1.00 86.00 91 LYS A CA 1
ATOM 726 C C . LYS A 1 91 ? -33.427 3.826 55.743 1.00 86.00 91 LYS A C 1
ATOM 728 O O . LYS A 1 91 ? -33.000 4.073 54.620 1.00 86.00 91 LYS A O 1
ATOM 733 N N . ALA A 1 92 ? -33.496 4.775 56.681 1.00 85.81 92 ALA A N 1
ATOM 734 C CA . ALA A 1 92 ? -32.995 6.131 56.442 1.00 85.81 92 ALA A CA 1
ATOM 735 C C . ALA A 1 92 ? -31.460 6.173 56.372 1.00 85.81 92 ALA A C 1
ATOM 737 O O . ALA A 1 92 ? -30.904 6.910 55.557 1.00 85.81 92 ALA A O 1
ATOM 738 N N . MET A 1 93 ? -30.783 5.367 57.197 1.00 87.62 93 MET A N 1
ATOM 739 C CA . MET A 1 93 ? -29.324 5.233 57.177 1.00 87.62 93 MET A CA 1
ATOM 740 C C . MET A 1 93 ? -28.834 4.603 55.863 1.00 87.62 93 MET A C 1
ATOM 742 O O . MET A 1 93 ? -27.865 5.083 55.273 1.00 87.62 93 MET A O 1
ATOM 746 N N . GLU A 1 94 ? -29.529 3.571 55.381 1.00 90.62 94 GLU A N 1
ATOM 747 C CA . GLU A 1 94 ? -29.260 2.892 54.109 1.00 90.62 94 GLU A CA 1
ATOM 748 C C . GLU A 1 94 ? -29.413 3.854 52.932 1.00 90.62 94 GLU A C 1
ATOM 750 O O . GLU A 1 94 ? -28.460 4.036 52.178 1.00 90.62 94 GLU A O 1
ATOM 755 N N . LEU A 1 95 ? -30.541 4.571 52.844 1.00 91.56 95 LEU A N 1
ATOM 756 C CA . LEU A 1 95 ? -30.769 5.576 51.797 1.00 91.56 95 LEU A CA 1
ATOM 757 C C . LEU A 1 95 ? -29.720 6.696 51.820 1.00 91.56 95 LEU A C 1
ATOM 759 O O . LEU A 1 95 ? -29.242 7.130 50.773 1.00 91.56 95 LEU A O 1
ATOM 763 N N . TYR A 1 96 ? -29.336 7.178 53.006 1.00 87.88 96 TYR A N 1
ATOM 764 C CA . TYR A 1 96 ? -28.274 8.179 53.129 1.00 87.88 96 TYR A CA 1
ATOM 765 C C . TYR A 1 96 ? -26.929 7.648 52.616 1.00 87.88 96 TYR A C 1
ATOM 767 O O . TYR A 1 96 ? -26.200 8.360 51.920 1.00 87.88 96 TYR A O 1
ATOM 775 N N . THR A 1 97 ? -26.609 6.399 52.946 1.00 91.81 97 THR A N 1
ATOM 776 C CA . THR A 1 97 ? -25.365 5.744 52.530 1.00 91.81 97 THR A CA 1
ATOM 777 C C . THR A 1 97 ? -25.344 5.520 51.019 1.00 91.81 97 THR A C 1
ATOM 779 O O . THR A 1 97 ? -24.356 5.871 50.375 1.00 91.81 97 THR A O 1
ATOM 782 N N . GLU A 1 98 ? -26.448 5.050 50.438 1.00 94.38 98 GLU A N 1
ATOM 783 C CA . GLU A 1 98 ? -26.606 4.853 48.993 1.00 94.38 98 GLU A CA 1
ATOM 784 C C . GLU A 1 98 ? -26.452 6.170 48.219 1.00 94.38 98 GLU A C 1
ATOM 786 O O . GLU A 1 98 ? -25.703 6.243 47.242 1.00 94.38 98 GLU A O 1
ATOM 791 N N . LEU A 1 99 ? -27.083 7.251 48.691 1.00 93.19 99 LEU A N 1
ATOM 792 C CA . LEU A 1 99 ? -26.944 8.575 48.077 1.00 93.19 99 LEU A CA 1
ATOM 793 C C . LEU A 1 99 ? -25.509 9.105 48.156 1.00 93.19 99 LEU A C 1
ATOM 795 O O . LEU A 1 99 ? -25.013 9.712 47.202 1.00 93.19 99 LEU A O 1
ATOM 799 N N . LYS A 1 100 ? -24.829 8.887 49.286 1.00 94.12 100 LYS A N 1
ATOM 800 C CA . LYS A 1 100 ? -23.439 9.315 49.474 1.00 94.12 100 LYS A CA 1
ATOM 801 C C . LYS A 1 100 ? -22.488 8.544 48.560 1.00 94.12 100 LYS A C 1
ATOM 803 O O . LYS A 1 100 ? -21.610 9.161 47.956 1.00 94.12 100 LYS A O 1
ATOM 808 N N . GLU A 1 101 ? -22.689 7.238 48.425 1.00 94.38 101 GLU A N 1
ATOM 809 C CA . GLU A 1 101 ? -21.900 6.394 47.529 1.00 94.38 101 GLU A CA 1
ATOM 810 C C . GLU A 1 101 ? -22.145 6.764 46.064 1.00 94.38 101 GLU A C 1
ATOM 812 O O . GLU A 1 101 ? -21.198 7.032 45.327 1.00 94.38 101 GLU A O 1
ATOM 817 N N . THR A 1 102 ? -23.408 6.939 45.671 1.00 93.38 102 THR A N 1
ATOM 818 C CA . THR A 1 102 ? -23.772 7.414 44.327 1.00 93.38 102 THR A CA 1
ATOM 819 C C . THR A 1 102 ? -23.106 8.758 44.014 1.00 93.38 102 THR A C 1
ATOM 821 O O . THR A 1 102 ? -22.554 8.957 42.932 1.00 93.38 102 THR A O 1
ATOM 824 N N . SER A 1 103 ? -23.090 9.695 44.969 1.00 93.56 103 SER A N 1
ATOM 825 C CA . SER A 1 103 ? -22.420 10.990 44.790 1.00 93.56 103 SER A CA 1
ATOM 826 C C . SER A 1 103 ? -20.907 10.855 44.597 1.00 93.56 103 SER A C 1
ATOM 828 O O . SER A 1 103 ? -20.311 11.650 43.861 1.00 93.56 103 SER A O 1
ATOM 830 N N . LYS A 1 104 ? -20.272 9.893 45.274 1.00 95.06 104 LYS A N 1
ATOM 831 C CA . LYS A 1 104 ? -18.841 9.617 45.130 1.00 95.06 104 LYS A CA 1
ATOM 832 C C . LYS A 1 104 ? -18.547 9.030 43.749 1.00 95.06 104 LYS A C 1
ATOM 834 O O . LYS A 1 104 ? -17.711 9.584 43.039 1.00 95.06 104 LYS A O 1
ATOM 839 N N . GLN A 1 105 ? -19.307 8.020 43.332 1.00 95.38 105 GLN A N 1
ATOM 840 C CA . GLN A 1 105 ? -19.189 7.399 42.009 1.00 95.38 105 GLN A CA 1
ATOM 841 C C . GLN A 1 105 ? -19.374 8.419 40.880 1.00 95.38 105 GLN A C 1
ATOM 843 O O . GLN A 1 105 ? -18.569 8.486 39.955 1.00 95.38 105 GLN A O 1
ATOM 848 N N . LEU A 1 106 ? -20.379 9.294 40.986 1.00 94.25 106 LEU A N 1
ATOM 849 C CA . LEU A 1 106 ? -20.578 10.370 40.012 1.00 94.25 106 LEU A CA 1
ATOM 850 C C . LEU A 1 106 ? -19.379 11.324 39.943 1.00 94.25 106 LEU A C 1
ATOM 852 O O . LEU A 1 106 ? -19.024 11.793 38.864 1.00 94.25 106 LEU A O 1
ATOM 856 N N . SER A 1 107 ? -18.739 11.608 41.078 1.00 94.88 107 SER A N 1
ATOM 857 C CA . SER A 1 107 ? -17.552 12.470 41.117 1.00 94.88 107 SER A CA 1
ATOM 858 C C . SER A 1 107 ? -16.347 11.815 40.437 1.00 94.88 107 SER A C 1
ATOM 860 O O . SER A 1 107 ? -15.603 12.499 39.732 1.00 94.88 107 SER A O 1
ATOM 862 N N . GLU A 1 108 ? -16.178 10.503 40.608 1.00 95.25 108 GLU A N 1
ATOM 863 C CA . GLU A 1 108 ? -15.143 9.712 39.932 1.00 95.25 108 GLU A CA 1
ATOM 864 C C . GLU A 1 108 ? -15.376 9.679 38.417 1.00 95.25 108 GLU A C 1
ATOM 866 O O . GLU A 1 108 ? -14.475 10.051 37.667 1.00 95.25 108 GLU A O 1
ATOM 871 N N . ILE A 1 109 ? -16.605 9.402 37.967 1.00 95.62 109 ILE A N 1
ATOM 872 C CA . ILE A 1 109 ? -16.976 9.419 36.540 1.00 95.62 109 ILE A CA 1
ATOM 873 C C . ILE A 1 109 ? -16.718 10.795 35.909 1.00 95.62 109 ILE A C 1
ATOM 875 O O . ILE A 1 109 ? -16.168 10.887 34.812 1.00 95.62 109 ILE A O 1
ATOM 879 N N . ILE A 1 110 ? -17.087 11.885 36.593 1.00 94.31 110 ILE A N 1
ATOM 880 C CA . ILE A 1 110 ? -16.843 13.250 36.094 1.00 94.31 110 ILE A CA 1
ATOM 881 C C . ILE A 1 110 ? -15.342 13.518 35.948 1.00 94.31 110 ILE A C 1
ATOM 883 O O . ILE A 1 110 ? -14.919 14.157 34.981 1.00 94.31 110 ILE A O 1
ATOM 887 N N . ARG A 1 111 ? -14.533 13.071 36.911 1.00 96.12 111 ARG A N 1
ATOM 888 C CA . ARG A 1 111 ? -13.076 13.228 36.872 1.00 96.12 111 ARG A CA 1
ATOM 889 C C . ARG A 1 111 ? -12.473 12.427 35.719 1.00 96.12 111 ARG A C 1
ATOM 891 O O . ARG A 1 111 ? -11.678 12.981 34.963 1.00 96.12 111 ARG A O 1
ATOM 898 N N . ASP A 1 112 ? -12.884 11.177 35.555 1.00 94.94 112 ASP A N 1
ATOM 899 C CA . ASP A 1 112 ? -12.379 10.300 34.500 1.00 94.94 112 ASP A CA 1
ATOM 900 C C . ASP A 1 112 ? -12.768 10.838 33.119 1.00 94.94 112 ASP A C 1
ATOM 902 O O . ASP A 1 112 ? -11.913 10.966 32.247 1.00 94.94 112 ASP A O 1
ATOM 906 N N . GLY A 1 113 ? -14.010 11.305 32.953 1.00 93.69 113 GLY A N 1
ATOM 907 C CA . GLY A 1 113 ? -14.456 11.962 31.723 1.00 93.69 113 GLY A CA 1
ATOM 908 C C . GLY A 1 113 ? -13.628 13.202 31.365 1.00 93.69 113 GLY A C 1
ATOM 909 O O . GLY A 1 113 ? -13.281 13.398 30.200 1.00 93.69 113 GLY A O 1
ATOM 910 N N . LYS A 1 114 ? -13.244 14.021 32.355 1.00 95.44 114 LYS A N 1
ATOM 911 C CA . LYS A 1 114 ? -12.348 15.170 32.126 1.00 95.44 114 LYS A CA 1
ATOM 912 C C . LYS A 1 114 ? -10.949 14.737 31.696 1.00 95.44 114 LYS A C 1
ATOM 914 O O . LYS A 1 114 ? -10.404 15.333 30.772 1.00 95.44 114 LYS A O 1
ATOM 919 N N . ASN A 1 115 ? -10.386 13.707 32.325 1.00 94.81 115 ASN A N 1
ATOM 920 C CA . ASN A 1 115 ? -9.071 13.186 31.949 1.00 94.81 115 ASN A CA 1
ATOM 921 C C . ASN A 1 115 ? -9.090 12.627 30.518 1.00 94.81 115 ASN A C 1
ATOM 923 O O . ASN A 1 115 ? -8.240 12.991 29.707 1.00 94.81 115 ASN A O 1
ATOM 927 N N . HIS A 1 116 ? -10.120 11.848 30.176 1.00 94.44 116 HIS A N 1
ATOM 928 C CA . HIS A 1 116 ? -10.301 11.302 28.830 1.00 94.44 116 HIS A CA 1
ATOM 929 C C . HIS A 1 116 ? -10.390 12.397 27.762 1.00 94.44 116 HIS A C 1
ATOM 931 O O . HIS A 1 116 ? -9.779 12.257 26.707 1.00 94.44 116 HIS A O 1
ATOM 937 N N . LEU A 1 117 ? -11.093 13.505 28.031 1.00 94.38 117 LEU A N 1
ATOM 938 C CA . LEU A 1 117 ? -11.134 14.645 27.107 1.00 94.38 117 LEU A CA 1
ATOM 939 C C . LEU A 1 117 ? -9.738 15.231 26.870 1.00 94.38 117 LEU A C 1
ATOM 941 O O . LEU A 1 117 ? -9.353 15.443 25.723 1.00 94.38 117 LEU A O 1
ATOM 945 N N . THR A 1 118 ? -8.957 15.433 27.935 1.00 95.31 118 THR A N 1
ATOM 946 C CA . THR A 1 118 ? -7.598 15.979 27.793 1.00 95.31 118 THR A CA 1
ATOM 947 C C . THR A 1 118 ? -6.653 15.038 27.050 1.00 95.31 118 THR A C 1
ATOM 949 O O . THR A 1 118 ? -5.799 15.497 26.293 1.00 95.31 118 THR A O 1
ATOM 952 N N . ASP A 1 119 ? -6.789 13.725 27.236 1.00 94.38 119 ASP A N 1
ATOM 953 C CA . ASP A 1 119 ? -5.944 12.751 26.546 1.00 94.38 119 ASP A CA 1
ATOM 954 C C . ASP A 1 119 ? -6.348 12.597 25.078 1.00 94.38 119 ASP A C 1
ATOM 956 O O . ASP A 1 119 ? -5.476 12.540 24.210 1.00 94.38 119 ASP A O 1
ATOM 960 N N . PHE A 1 120 ? -7.648 12.661 24.781 1.00 93.12 120 PHE A N 1
ATOM 961 C CA . PHE A 1 120 ? -8.152 12.699 23.411 1.00 93.12 120 PHE A CA 1
ATOM 962 C C . PHE A 1 120 ? -7.646 13.933 22.646 1.00 93.12 120 PHE A C 1
ATOM 964 O O . PHE A 1 120 ? -7.195 13.815 21.506 1.00 93.12 120 PHE A O 1
ATOM 971 N N . GLU A 1 121 ? -7.640 15.113 23.274 1.00 94.75 121 GLU A N 1
ATOM 972 C CA . GLU A 1 121 ? -7.071 16.332 22.679 1.00 94.75 121 GLU A CA 1
ATOM 973 C C . GLU A 1 121 ? -5.568 16.192 22.387 1.00 94.75 121 GLU A C 1
ATOM 975 O O . GLU A 1 121 ? -5.104 16.569 21.304 1.00 94.75 121 GLU A O 1
ATOM 980 N N . LYS A 1 122 ? -4.796 15.605 23.313 1.00 95.62 122 LYS A N 1
ATOM 981 C CA . LYS A 1 122 ? -3.364 15.329 23.093 1.00 95.62 122 LYS A CA 1
ATOM 982 C C . LYS A 1 122 ? -3.149 14.354 21.940 1.00 95.62 122 LYS A C 1
ATOM 984 O O . LYS A 1 122 ? -2.249 14.567 21.125 1.00 95.62 122 LYS A O 1
ATOM 989 N N . GLU A 1 123 ? -3.952 13.297 21.860 1.00 94.56 123 GLU A N 1
ATOM 990 C CA . GLU A 1 123 ? -3.850 12.303 20.793 1.00 94.56 123 GLU A CA 1
ATOM 991 C C . GLU A 1 123 ? -4.182 12.918 19.428 1.00 94.56 123 GLU A C 1
ATOM 993 O O . GLU A 1 123 ? -3.412 12.754 18.475 1.00 94.56 123 GLU A O 1
ATOM 998 N N . ALA A 1 124 ? -5.248 13.718 19.347 1.00 93.31 124 ALA A N 1
ATOM 999 C CA . ALA A 1 124 ? -5.596 14.462 18.140 1.00 93.31 124 ALA A CA 1
ATOM 1000 C C . ALA A 1 124 ? -4.442 15.376 17.689 1.00 93.31 124 ALA A C 1
ATOM 1002 O O . ALA A 1 124 ? -4.045 15.361 16.519 1.00 93.31 124 ALA A O 1
ATOM 1003 N N . GLN A 1 125 ? -3.828 16.110 18.621 1.00 95.69 125 GLN A N 1
ATOM 1004 C CA . GLN A 1 125 ? -2.687 16.974 18.320 1.00 95.69 125 GLN A CA 1
ATOM 1005 C C . GLN A 1 125 ? -1.446 16.181 17.871 1.00 95.69 125 GLN A C 1
ATOM 1007 O O . GLN A 1 125 ? -0.716 16.610 16.965 1.00 95.69 125 GLN A O 1
ATOM 1012 N N . ALA A 1 126 ? -1.209 15.005 18.456 1.00 95.00 126 ALA A N 1
ATOM 1013 C CA . ALA A 1 126 ? -0.125 14.114 18.054 1.00 95.00 126 ALA A CA 1
ATOM 1014 C C . ALA A 1 126 ? -0.332 13.579 16.628 1.00 95.00 126 ALA A C 1
ATOM 1016 O O . ALA A 1 126 ? 0.618 13.550 15.839 1.00 95.00 126 ALA A O 1
ATOM 1017 N N . ILE A 1 127 ? -1.564 13.207 16.266 1.00 92.69 127 ILE A N 1
ATOM 1018 C CA . ILE A 1 127 ? -1.915 12.778 14.905 1.00 92.69 127 ILE A CA 1
ATOM 1019 C C . ILE A 1 127 ? -1.698 13.925 13.911 1.00 92.69 127 ILE A C 1
ATOM 1021 O O . ILE A 1 127 ? -1.020 13.730 12.901 1.00 92.69 127 ILE A O 1
ATOM 1025 N N . LEU A 1 128 ? -2.187 15.132 14.212 1.00 93.62 128 LEU A N 1
ATOM 1026 C CA . LEU A 1 128 ? -1.990 16.307 13.351 1.00 93.62 128 LEU A CA 1
ATOM 1027 C C . LEU A 1 128 ? -0.504 16.620 13.127 1.00 93.62 128 LEU A C 1
ATOM 1029 O O . LEU A 1 128 ? -0.094 16.951 12.012 1.00 93.62 128 LEU A O 1
ATOM 1033 N N . THR A 1 129 ? 0.317 16.469 14.166 1.00 95.00 129 THR A N 1
ATOM 1034 C CA . THR A 1 129 ? 1.770 16.655 14.066 1.00 95.00 129 THR A CA 1
ATOM 1035 C C . THR A 1 129 ? 2.404 15.589 13.172 1.00 95.00 129 THR A C 1
ATOM 1037 O O . THR A 1 129 ? 3.165 15.934 12.270 1.00 95.00 129 THR A O 1
ATOM 1040 N N . LYS A 1 130 ? 2.028 14.312 13.333 1.00 92.44 130 LYS A N 1
ATOM 1041 C CA . LYS A 1 130 ? 2.504 13.215 12.469 1.00 92.44 130 LYS A CA 1
ATOM 1042 C C . LYS A 1 130 ? 2.151 13.442 10.999 1.00 92.44 130 LYS A C 1
ATOM 1044 O O . LYS A 1 130 ? 3.006 13.249 10.139 1.00 92.44 130 LYS A O 1
ATOM 1049 N N . VAL A 1 131 ? 0.928 13.889 10.706 1.00 90.62 131 VAL A N 1
ATOM 1050 C CA . VAL A 1 131 ? 0.495 14.207 9.334 1.00 90.62 131 VAL A CA 1
ATOM 1051 C C . VAL A 1 131 ? 1.374 15.302 8.722 1.00 90.62 131 VAL A C 1
ATOM 1053 O O . VAL A 1 131 ? 1.826 15.156 7.586 1.00 90.62 131 VAL A O 1
ATOM 1056 N N . ARG A 1 132 ? 1.679 16.367 9.478 1.00 93.69 132 ARG A N 1
ATOM 1057 C CA . ARG A 1 132 ? 2.595 17.430 9.021 1.00 93.69 132 ARG A CA 1
ATOM 1058 C C . ARG A 1 132 ? 3.998 16.892 8.753 1.00 93.69 132 ARG A C 1
ATOM 1060 O O . ARG A 1 132 ? 4.536 17.133 7.679 1.00 93.69 132 ARG A O 1
ATOM 1067 N N . THR A 1 133 ? 4.551 16.093 9.664 1.00 93.88 133 THR A N 1
ATOM 1068 C CA . THR A 1 133 ? 5.877 15.485 9.483 1.00 93.88 133 THR A CA 1
ATOM 1069 C C . THR A 1 133 ? 5.941 14.593 8.242 1.00 93.88 133 THR A C 1
ATOM 1071 O O . THR A 1 133 ? 6.916 14.652 7.495 1.00 93.88 133 THR A O 1
ATOM 1074 N N . ILE A 1 134 ? 4.904 13.790 7.983 1.00 89.75 134 ILE A N 1
ATOM 1075 C CA . ILE A 1 134 ? 4.828 12.958 6.773 1.00 89.75 134 ILE A CA 1
ATOM 1076 C C . ILE A 1 134 ? 4.815 13.839 5.521 1.00 89.75 134 ILE A C 1
ATOM 1078 O O . ILE A 1 134 ? 5.589 13.583 4.599 1.00 89.75 134 ILE A O 1
ATOM 1082 N N . LYS A 1 135 ? 3.994 14.898 5.499 1.00 91.94 135 LYS A N 1
ATOM 1083 C CA . LYS A 1 135 ? 3.956 15.855 4.383 1.00 91.94 135 LYS A CA 1
ATOM 1084 C C . LYS A 1 135 ? 5.338 16.456 4.120 1.00 91.94 135 LYS A C 1
ATOM 1086 O O . LYS A 1 135 ? 5.797 16.438 2.980 1.00 91.94 135 LYS A O 1
ATOM 1091 N N . ASP A 1 136 ? 6.011 16.942 5.157 1.00 93.00 136 ASP A N 1
ATOM 1092 C CA . ASP A 1 136 ? 7.327 17.572 5.017 1.00 93.00 136 ASP A CA 1
ATOM 1093 C C . ASP A 1 136 ? 8.381 16.577 4.513 1.00 93.00 136 ASP A C 1
ATOM 1095 O O . ASP A 1 136 ? 9.230 16.926 3.693 1.00 93.00 136 ASP A O 1
ATOM 1099 N N . ASN A 1 137 ? 8.304 15.318 4.948 1.00 89.56 137 ASN A N 1
ATOM 1100 C CA . ASN A 1 137 ? 9.186 14.257 4.466 1.00 89.56 137 ASN A CA 1
ATOM 1101 C C 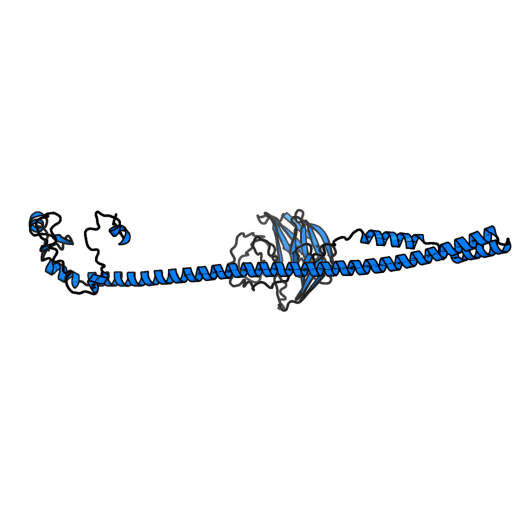. ASN A 1 137 ? 8.939 13.919 2.990 1.00 89.56 137 ASN A C 1
ATOM 1103 O O . ASN A 1 137 ? 9.906 13.720 2.253 1.00 89.56 137 ASN A O 1
ATOM 1107 N N . ILE A 1 138 ? 7.677 13.890 2.547 1.00 86.88 138 ILE A N 1
ATOM 1108 C CA . ILE A 1 138 ? 7.328 13.689 1.132 1.00 86.88 138 ILE A CA 1
ATOM 1109 C C . ILE A 1 138 ? 7.897 14.830 0.287 1.00 86.88 138 ILE A C 1
ATOM 1111 O O . ILE A 1 138 ? 8.583 14.567 -0.696 1.00 86.88 138 ILE A O 1
ATOM 1115 N N . VAL A 1 139 ? 7.685 16.086 0.694 1.00 91.50 139 VAL A N 1
ATOM 1116 C CA . VAL A 1 139 ? 8.208 17.258 -0.032 1.00 91.50 139 VAL A CA 1
ATOM 1117 C C . VAL A 1 139 ? 9.735 17.217 -0.113 1.00 91.50 139 VAL A C 1
ATOM 1119 O O . VAL A 1 139 ? 10.300 17.392 -1.189 1.00 91.50 139 VAL A O 1
ATOM 1122 N N . LYS A 1 140 ? 10.422 16.908 0.994 1.00 92.00 140 LYS A N 1
ATOM 1123 C CA . LYS A 1 140 ? 11.886 16.747 0.997 1.00 92.00 140 LYS A CA 1
ATOM 1124 C C . LYS A 1 140 ? 12.352 15.643 0.049 1.00 92.00 140 LYS A C 1
ATOM 1126 O O . LYS A 1 140 ? 13.365 15.815 -0.625 1.00 92.00 140 LYS A O 1
ATOM 1131 N N . HIS A 1 141 ? 11.639 14.518 0.002 1.00 86.06 141 HIS A N 1
ATOM 1132 C CA . HIS A 1 141 ? 11.972 13.424 -0.904 1.00 86.06 141 HIS A CA 1
ATOM 1133 C C . HIS A 1 141 ? 11.787 13.827 -2.367 1.00 86.06 141 HIS A C 1
ATOM 1135 O O . HIS A 1 141 ? 12.677 13.569 -3.170 1.00 86.06 141 HIS A O 1
ATOM 1141 N N . LEU A 1 142 ? 10.673 14.485 -2.699 1.00 84.44 142 LEU A N 1
ATOM 1142 C CA . LEU A 1 142 ? 10.393 14.957 -4.056 1.00 84.44 142 LEU A CA 1
ATOM 1143 C C . LEU A 1 142 ? 11.461 15.939 -4.537 1.00 84.44 142 LEU A C 1
ATOM 1145 O O . LEU A 1 142 ? 12.013 15.733 -5.612 1.00 84.44 142 LEU A O 1
ATOM 1149 N N . ASN A 1 143 ? 11.831 16.919 -3.709 1.00 89.88 143 ASN A N 1
ATOM 1150 C CA . ASN A 1 143 ? 12.884 17.876 -4.054 1.00 89.88 143 ASN A CA 1
ATOM 1151 C C . ASN A 1 143 ? 14.234 17.176 -4.276 1.00 89.88 143 ASN A C 1
ATOM 1153 O O . ASN A 1 143 ? 14.962 17.498 -5.207 1.00 89.88 143 ASN A O 1
ATOM 1157 N N . LYS A 1 144 ? 14.571 16.179 -3.446 1.00 89.12 144 LYS A N 1
ATOM 1158 C CA . LYS A 1 144 ? 15.807 15.407 -3.626 1.00 89.12 144 LYS A CA 1
ATOM 1159 C C . LYS A 1 144 ? 15.788 14.593 -4.924 1.00 89.12 144 LYS A C 1
ATOM 1161 O O . LYS A 1 144 ? 16.795 14.560 -5.625 1.00 89.12 144 LYS A O 1
ATOM 1166 N N . SER A 1 145 ? 14.671 13.938 -5.235 1.00 73.25 145 SER A N 1
ATOM 1167 C CA . SER A 1 145 ? 14.504 13.192 -6.486 1.00 73.25 145 SER A CA 1
ATOM 1168 C C . SER A 1 145 ? 14.588 14.112 -7.706 1.00 73.25 145 SER A C 1
ATOM 1170 O O . SER A 1 145 ? 15.220 13.749 -8.693 1.00 73.25 145 SER A O 1
ATOM 1172 N N . GLU A 1 146 ? 14.001 15.309 -7.633 1.00 79.56 146 GLU A N 1
ATOM 1173 C CA . GLU A 1 146 ? 14.081 16.314 -8.696 1.00 79.56 146 GLU A CA 1
ATOM 1174 C C . GLU A 1 146 ? 15.535 16.710 -8.985 1.00 79.56 146 GLU A C 1
ATOM 1176 O O . GLU A 1 146 ? 15.959 16.681 -10.140 1.00 79.56 146 GLU A O 1
ATOM 1181 N N . GLU A 1 147 ? 16.320 17.009 -7.947 1.00 87.06 147 GLU A N 1
ATOM 1182 C CA . GLU A 1 147 ? 17.735 17.359 -8.113 1.00 87.06 147 GLU A CA 1
ATOM 1183 C C . GLU A 1 147 ? 18.555 16.204 -8.704 1.00 87.06 147 GLU A C 1
ATOM 1185 O O . GLU A 1 147 ? 19.340 16.412 -9.626 1.00 87.06 147 GLU A O 1
ATOM 1190 N N . GLN A 1 148 ? 18.304 14.963 -8.279 1.00 76.38 148 GLN A N 1
ATOM 1191 C CA . GLN A 1 148 ? 18.966 13.790 -8.864 1.00 76.38 148 GLN A CA 1
ATOM 1192 C C . GLN A 1 148 ? 18.639 13.613 -10.355 1.00 76.38 148 GLN A C 1
ATOM 1194 O O . GLN A 1 148 ? 19.522 13.293 -11.153 1.00 76.38 148 GLN A O 1
ATOM 1199 N N . ILE A 1 149 ? 17.383 13.839 -10.755 1.00 73.56 149 ILE A N 1
ATOM 1200 C CA . ILE A 1 149 ? 16.977 13.774 -12.166 1.00 73.56 149 ILE A CA 1
ATOM 1201 C C . ILE A 1 149 ? 17.666 14.883 -12.968 1.00 73.56 149 ILE A C 1
ATOM 1203 O O . ILE A 1 149 ? 18.196 14.612 -14.050 1.00 73.56 149 ILE A O 1
ATOM 1207 N N . LYS A 1 150 ? 17.717 16.112 -12.438 1.00 79.50 150 LYS A N 1
ATOM 1208 C CA . LYS A 1 150 ? 18.426 17.231 -13.080 1.00 79.50 150 LYS A CA 1
ATOM 1209 C C . LYS A 1 150 ? 19.901 16.909 -13.294 1.00 79.50 150 LYS A C 1
ATOM 1211 O O . LYS A 1 150 ? 20.403 17.121 -14.396 1.00 79.50 150 LYS A O 1
ATOM 1216 N N . GLU A 1 151 ? 20.580 16.357 -12.291 1.00 79.56 151 GLU A N 1
ATOM 1217 C CA . GLU A 1 151 ? 21.988 15.959 -12.404 1.00 79.56 151 GLU A CA 1
ATOM 1218 C C . GLU A 1 151 ? 22.209 14.927 -13.519 1.00 79.56 151 GLU A C 1
ATOM 1220 O O . GLU A 1 151 ? 23.120 15.085 -14.337 1.00 79.56 151 GLU A O 1
ATOM 1225 N N . VAL A 1 152 ? 21.350 13.904 -13.607 1.00 75.75 152 VAL A N 1
ATOM 1226 C CA . VAL A 1 152 ? 21.427 12.884 -14.666 1.00 75.75 152 VAL A CA 1
ATOM 1227 C C . VAL A 1 152 ? 21.207 13.501 -16.048 1.00 75.75 152 VAL A C 1
ATOM 1229 O O . VAL A 1 152 ? 21.977 13.213 -16.968 1.00 75.75 152 VAL A O 1
ATOM 1232 N N . ILE A 1 153 ? 20.210 14.378 -16.199 1.00 71.94 153 ILE A N 1
ATOM 1233 C CA . ILE A 1 15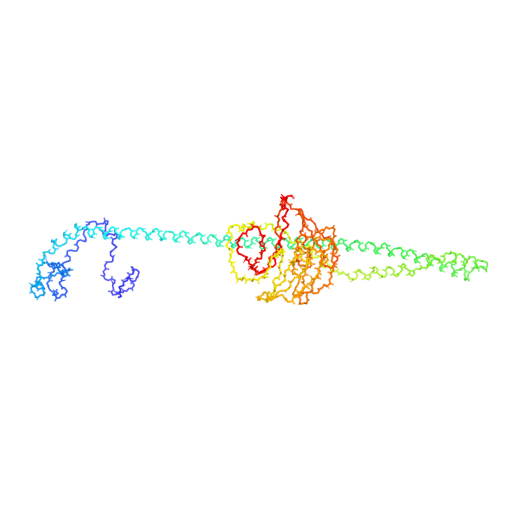3 ? 19.933 15.073 -17.466 1.00 71.94 153 ILE A CA 1
ATOM 1234 C C . ILE A 1 153 ? 21.128 15.939 -17.874 1.00 71.94 153 ILE A C 1
ATOM 1236 O O . ILE A 1 153 ? 21.566 15.880 -19.024 1.00 71.94 153 ILE A O 1
ATOM 1240 N N . ILE A 1 154 ? 21.688 16.719 -16.945 1.00 78.69 154 ILE A N 1
ATOM 1241 C CA . ILE A 1 154 ? 22.842 17.588 -17.211 1.00 78.69 154 ILE A CA 1
ATOM 1242 C C . ILE A 1 154 ? 24.055 16.756 -17.632 1.00 78.69 154 ILE A C 1
ATOM 1244 O O . ILE A 1 154 ? 24.724 17.097 -18.612 1.00 78.69 154 ILE A O 1
ATOM 1248 N N . LYS A 1 155 ? 24.329 15.652 -16.929 1.00 76.81 155 LYS A N 1
ATOM 1249 C CA . LYS A 1 155 ? 25.448 14.761 -17.249 1.00 76.81 155 LYS A CA 1
ATOM 1250 C C . LYS A 1 155 ? 25.274 14.111 -18.622 1.00 76.81 155 LYS A C 1
ATOM 1252 O O . LYS A 1 155 ? 26.185 14.190 -19.443 1.00 76.81 155 LYS A O 1
ATOM 1257 N N . SER A 1 156 ? 24.099 13.546 -18.895 1.00 71.38 156 SER A N 1
ATOM 1258 C CA . SER A 1 156 ? 23.791 12.916 -20.182 1.00 71.38 156 SER A CA 1
ATOM 1259 C C . SER A 1 156 ? 23.880 13.916 -21.338 1.00 71.38 156 SER A C 1
ATOM 1261 O O . SER A 1 156 ? 24.507 13.624 -22.356 1.00 71.38 156 SER A O 1
ATOM 1263 N N . LYS A 1 157 ? 23.356 15.136 -21.150 1.00 76.75 157 LYS A N 1
ATOM 1264 C CA . LYS A 1 157 ? 23.507 16.232 -22.115 1.00 76.75 157 LYS A CA 1
ATOM 1265 C C . LYS A 1 157 ? 24.980 16.529 -22.386 1.00 76.75 157 LYS A C 1
ATOM 1267 O O . LYS A 1 157 ? 25.364 16.651 -23.544 1.00 76.75 157 LYS A O 1
ATOM 1272 N N . LYS A 1 158 ? 25.802 16.658 -21.341 1.00 80.25 158 LYS A N 1
ATOM 1273 C CA . LYS A 1 158 ? 27.231 16.964 -21.488 1.00 80.25 158 LYS A CA 1
ATOM 1274 C C . LYS A 1 158 ? 27.959 15.875 -22.278 1.00 80.25 158 LYS A C 1
ATOM 1276 O O . LYS A 1 158 ? 28.715 16.201 -23.185 1.00 80.25 158 LYS A O 1
ATOM 1281 N N . GLU A 1 159 ? 27.705 14.606 -21.972 1.00 76.00 159 GLU A N 1
ATOM 1282 C CA . GLU A 1 159 ? 28.301 13.469 -22.686 1.00 76.00 159 GLU A CA 1
ATOM 1283 C C . GLU A 1 159 ? 27.865 13.412 -24.157 1.00 76.00 159 GLU A C 1
ATOM 1285 O O . GLU A 1 159 ? 28.697 13.189 -25.035 1.00 76.00 159 GLU A O 1
ATOM 1290 N N . ALA A 1 160 ? 26.581 13.651 -24.442 1.00 73.12 160 ALA A N 1
ATOM 1291 C CA . ALA A 1 160 ? 26.064 13.682 -25.808 1.00 73.12 160 ALA A CA 1
ATOM 1292 C C . ALA A 1 160 ? 26.667 14.835 -26.627 1.00 73.12 160 ALA A C 1
ATOM 1294 O O . ALA A 1 160 ? 27.079 14.629 -27.768 1.00 73.12 160 ALA A O 1
ATOM 1295 N N . VAL A 1 161 ? 26.765 16.029 -26.032 1.00 78.69 161 VAL A N 1
ATOM 1296 C CA . VAL A 1 161 ? 27.394 17.197 -26.668 1.00 78.69 161 VAL A CA 1
ATOM 1297 C C . VAL A 1 161 ? 28.864 16.925 -26.979 1.00 78.69 161 VAL A C 1
ATOM 1299 O O . VAL A 1 161 ? 29.296 17.222 -28.087 1.00 78.69 161 VAL A O 1
ATOM 1302 N N . LEU A 1 162 ? 29.613 16.327 -26.045 1.00 82.06 162 LEU A N 1
ATOM 1303 C CA . LEU A 1 162 ? 31.023 15.989 -26.263 1.00 82.06 162 LEU A CA 1
ATOM 1304 C C . LEU A 1 162 ? 31.198 15.037 -27.454 1.00 82.06 162 LEU A C 1
ATOM 1306 O O . LEU A 1 162 ? 31.924 15.368 -28.388 1.00 82.06 162 LEU A O 1
ATOM 1310 N N . LYS A 1 163 ? 30.458 13.922 -27.487 1.00 77.56 163 LYS A N 1
ATOM 1311 C CA . LYS A 1 163 ? 30.534 12.946 -28.590 1.00 77.56 163 LYS A CA 1
ATOM 1312 C C . LYS A 1 163 ? 30.166 13.546 -29.946 1.00 77.56 163 LYS A C 1
ATOM 1314 O O . LYS A 1 163 ? 30.806 13.243 -30.949 1.00 77.56 163 LYS A O 1
ATOM 1319 N N . LEU A 1 164 ? 29.132 14.390 -29.988 1.00 75.81 164 LEU A N 1
ATOM 1320 C CA . LEU A 1 164 ? 28.764 15.087 -31.220 1.00 75.81 164 LEU A CA 1
ATOM 1321 C C . LEU A 1 164 ? 29.851 16.067 -31.661 1.00 75.81 164 LEU A C 1
ATOM 1323 O O . LEU A 1 164 ? 30.126 16.149 -32.853 1.00 75.81 164 LEU A O 1
ATOM 1327 N N . SER A 1 165 ? 30.462 16.798 -30.725 1.00 82.94 165 SER A N 1
ATOM 1328 C CA . SER A 1 165 ? 31.527 17.750 -31.052 1.00 82.94 165 SER A CA 1
ATOM 1329 C C . SER A 1 165 ? 32.782 17.062 -31.591 1.00 82.94 165 SER A C 1
ATOM 1331 O O . SER A 1 165 ? 33.360 17.547 -32.561 1.00 82.94 165 SER A O 1
ATOM 1333 N N . GLU A 1 166 ? 33.154 15.904 -31.035 1.00 82.31 166 GLU A N 1
ATOM 1334 C CA . GLU A 1 166 ? 34.261 15.080 -31.536 1.00 82.31 166 GLU A CA 1
ATOM 1335 C C . GLU A 1 166 ? 33.985 14.633 -32.977 1.00 82.31 166 GLU A C 1
ATOM 1337 O O . GLU A 1 166 ? 34.743 14.976 -33.880 1.00 82.31 166 GLU A O 1
ATOM 1342 N N . LYS A 1 167 ? 32.827 14.005 -33.230 1.00 77.38 167 LYS A N 1
ATOM 1343 C CA . LYS A 1 167 ? 32.439 13.582 -34.587 1.00 77.38 167 LYS A CA 1
ATOM 1344 C C . LYS A 1 167 ? 32.324 14.744 -35.579 1.00 77.38 167 LYS A C 1
ATOM 1346 O O . LYS A 1 167 ? 32.659 14.587 -36.749 1.00 77.38 167 LYS A O 1
ATOM 1351 N N . SER A 1 168 ? 31.839 15.904 -35.133 1.00 80.62 168 SER A N 1
ATOM 1352 C CA . SER A 1 168 ? 31.783 17.112 -35.967 1.00 80.62 168 SER A CA 1
ATOM 1353 C C . SER A 1 168 ? 33.185 17.563 -36.374 1.00 80.62 168 SER A C 1
ATOM 1355 O O . SER A 1 168 ? 33.399 17.906 -37.531 1.00 80.62 168 SER A O 1
ATOM 1357 N N . THR A 1 169 ? 34.145 17.509 -35.447 1.00 85.88 169 THR A N 1
ATOM 1358 C CA . THR A 1 169 ? 35.548 17.861 -35.711 1.00 85.88 169 THR A CA 1
ATOM 1359 C C . THR A 1 169 ? 36.185 16.889 -36.710 1.00 85.88 169 THR A C 1
ATOM 1361 O O . THR A 1 169 ? 36.884 17.319 -37.628 1.00 85.88 169 THR A O 1
ATOM 1364 N N . ASP A 1 170 ? 35.899 15.588 -36.589 1.00 80.50 170 ASP A N 1
ATOM 1365 C CA . ASP A 1 170 ? 36.386 14.573 -37.534 1.00 80.50 170 ASP A CA 1
ATOM 1366 C C . ASP A 1 170 ? 35.856 14.823 -38.957 1.00 80.50 170 ASP A C 1
ATOM 1368 O O . ASP A 1 170 ? 36.614 14.784 -39.930 1.00 80.50 170 ASP A O 1
ATOM 1372 N N . LEU A 1 171 ? 34.564 15.148 -39.085 1.00 80.81 171 LEU A N 1
ATOM 1373 C CA . LEU A 1 171 ? 33.945 15.494 -40.368 1.00 80.81 171 LEU A CA 1
ATOM 1374 C C . LEU A 1 171 ? 34.520 16.786 -40.963 1.00 80.81 171 LEU A C 1
ATOM 1376 O O . LEU A 1 171 ? 34.742 16.856 -42.172 1.00 80.81 171 LEU A O 1
ATOM 1380 N N . GLU A 1 172 ? 34.793 17.796 -40.135 1.00 85.44 172 GLU A N 1
ATOM 1381 C CA . GLU A 1 172 ? 35.455 19.032 -40.568 1.00 85.44 172 GLU A CA 1
ATOM 1382 C C . GLU A 1 172 ? 36.877 18.766 -41.085 1.00 85.44 172 GLU A C 1
ATOM 1384 O O . GLU A 1 172 ? 37.262 19.301 -42.129 1.00 85.44 172 GLU A O 1
ATOM 1389 N N . SER A 1 173 ? 37.641 17.899 -40.412 1.00 84.19 173 SER A N 1
ATOM 1390 C CA . SER A 1 173 ? 38.984 17.495 -40.850 1.00 84.19 173 SER A CA 1
ATOM 1391 C C . SER A 1 173 ? 38.956 16.735 -42.181 1.00 84.19 173 SER A C 1
ATOM 1393 O O . SER A 1 173 ? 39.744 17.025 -43.092 1.00 84.19 173 SER A O 1
ATOM 1395 N N . LEU A 1 174 ? 38.004 15.809 -42.335 1.00 82.44 174 LEU A N 1
ATOM 1396 C CA . LEU A 1 174 ? 37.817 15.066 -43.579 1.00 82.44 174 LEU A CA 1
ATOM 1397 C C . LEU A 1 174 ? 37.411 15.993 -44.729 1.00 82.44 174 LEU A C 1
ATOM 1399 O O . LEU A 1 174 ? 37.998 15.922 -45.810 1.00 82.44 174 LEU A O 1
ATOM 1403 N N . LYS A 1 175 ? 36.476 16.920 -44.483 1.00 84.56 175 LYS A N 1
ATOM 1404 C CA . LYS A 1 175 ? 36.100 17.955 -45.454 1.00 84.56 175 LYS A CA 1
ATOM 1405 C C . LYS A 1 175 ? 37.313 18.785 -45.874 1.00 84.56 175 LYS A C 1
ATOM 1407 O O . LYS A 1 175 ? 37.516 18.980 -47.066 1.00 84.56 175 LYS A O 1
ATOM 1412 N N . GLY A 1 176 ? 38.139 19.232 -44.926 1.00 86.25 176 GLY A N 1
ATOM 1413 C CA . GLY A 1 176 ? 39.361 19.977 -45.240 1.00 86.25 176 GLY A CA 1
ATOM 1414 C C . GLY A 1 176 ? 40.328 19.182 -46.125 1.00 86.25 176 GLY A C 1
ATOM 1415 O O . GLY A 1 176 ? 40.933 19.734 -47.041 1.00 86.25 176 GLY A O 1
ATOM 1416 N N . THR A 1 177 ? 40.426 17.869 -45.911 1.00 83.25 177 THR A N 1
ATOM 1417 C CA . THR A 1 177 ? 41.224 16.980 -46.768 1.00 83.25 177 THR A CA 1
ATOM 1418 C C . THR A 1 177 ? 40.656 16.921 -48.186 1.00 83.25 177 THR A C 1
ATOM 1420 O O . THR A 1 177 ? 41.405 17.097 -49.145 1.00 83.25 177 THR A O 1
ATOM 1423 N N . VAL A 1 178 ? 39.341 16.737 -48.330 1.00 83.50 178 VAL A N 1
ATOM 1424 C CA . VAL A 1 178 ? 38.651 16.749 -49.633 1.00 83.50 178 VAL A CA 1
ATOM 1425 C C . VAL A 1 178 ? 38.843 18.083 -50.355 1.00 83.50 178 VAL A C 1
ATOM 1427 O O . VAL A 1 178 ? 39.219 18.088 -51.525 1.00 83.50 178 VAL A O 1
ATOM 1430 N N . ASP A 1 179 ? 38.648 19.209 -49.666 1.00 86.25 179 ASP A N 1
ATOM 1431 C CA . ASP A 1 179 ? 38.820 20.549 -50.238 1.00 86.25 179 ASP A CA 1
ATOM 1432 C C . ASP A 1 179 ? 40.257 20.767 -50.744 1.00 86.25 179 ASP A C 1
ATOM 1434 O O . ASP A 1 179 ? 40.464 21.341 -51.818 1.00 86.25 179 ASP A O 1
ATOM 1438 N N . ASN A 1 180 ? 41.258 20.262 -50.013 1.00 86.12 180 ASN A N 1
ATOM 1439 C CA . ASN A 1 180 ? 42.656 20.305 -50.445 1.00 86.12 180 ASN A CA 1
ATOM 1440 C C . ASN A 1 180 ? 42.879 19.491 -51.728 1.00 86.12 180 ASN A C 1
ATOM 1442 O O . ASN A 1 180 ? 43.524 19.987 -52.652 1.00 86.12 180 ASN A O 1
ATOM 1446 N N . TRP A 1 181 ? 42.330 18.274 -51.819 1.00 83.38 181 TRP A N 1
ATOM 1447 C CA . TRP A 1 181 ? 42.418 17.449 -53.030 1.00 83.38 181 TRP A CA 1
ATOM 1448 C C . TRP A 1 181 ? 41.719 18.095 -54.227 1.00 83.38 181 TRP A C 1
ATOM 1450 O O . TRP A 1 181 ? 42.283 18.102 -55.320 1.00 83.38 181 TRP A O 1
ATOM 1460 N N . ILE A 1 182 ? 40.540 18.692 -54.024 1.00 84.31 182 ILE A N 1
ATOM 1461 C CA . ILE A 1 182 ? 39.835 19.461 -55.061 1.00 84.31 182 ILE A CA 1
ATOM 1462 C C . ILE A 1 182 ? 40.717 20.613 -55.552 1.00 84.31 182 ILE A C 1
ATOM 1464 O O . ILE A 1 182 ? 40.887 20.782 -56.756 1.00 84.31 182 ILE A O 1
ATOM 1468 N N . THR A 1 183 ? 41.321 21.367 -54.632 1.00 86.69 183 THR A N 1
ATOM 1469 C CA . THR A 1 183 ? 42.178 22.514 -54.968 1.00 86.69 183 THR A CA 1
ATOM 1470 C C . THR A 1 183 ? 43.431 22.085 -55.736 1.00 86.69 183 THR A C 1
ATOM 1472 O O . THR A 1 183 ? 43.792 22.712 -56.735 1.00 86.69 183 THR A O 1
ATOM 1475 N N . LEU A 1 184 ? 44.092 21.005 -55.302 1.00 82.12 184 LEU A N 1
ATOM 1476 C CA . LEU A 1 184 ? 45.257 20.437 -55.990 1.00 82.12 184 LEU A CA 1
ATOM 1477 C C . LEU A 1 184 ? 44.897 19.964 -57.400 1.00 82.12 184 LEU A C 1
ATOM 1479 O O . LEU A 1 184 ? 45.638 20.233 -58.346 1.00 82.12 184 LEU A O 1
ATOM 1483 N N . PHE A 1 185 ? 43.749 19.302 -57.542 1.00 82.12 185 PHE A N 1
ATOM 1484 C CA . PHE A 1 185 ? 43.283 18.799 -58.825 1.00 82.12 185 PHE A CA 1
ATOM 1485 C C . PHE A 1 185 ? 42.911 19.927 -59.791 1.00 82.12 185 PHE A C 1
ATOM 1487 O O . PHE A 1 185 ? 43.359 19.918 -60.935 1.00 82.12 185 PHE A O 1
ATOM 1494 N N . ASP A 1 186 ? 42.168 20.933 -59.323 1.00 84.50 186 ASP A N 1
ATOM 1495 C CA . ASP A 1 186 ? 41.794 22.105 -60.122 1.00 84.50 186 ASP A CA 1
ATOM 1496 C C . ASP A 1 186 ? 43.032 22.886 -60.592 1.00 84.50 186 ASP A C 1
ATOM 1498 O O . ASP A 1 186 ? 43.180 23.188 -61.777 1.00 84.50 186 ASP A O 1
ATOM 1502 N N . THR A 1 187 ? 43.998 23.107 -59.694 1.00 82.75 187 THR A N 1
ATOM 1503 C CA . THR A 1 187 ? 45.274 23.758 -60.039 1.00 82.75 187 THR A CA 1
ATOM 1504 C C . THR A 1 187 ? 46.065 22.940 -61.066 1.00 82.75 187 THR A C 1
ATOM 1506 O O . THR A 1 187 ? 46.625 23.497 -62.014 1.00 82.75 187 THR A O 1
ATOM 1509 N N . GLY A 1 188 ? 46.102 21.613 -60.904 1.00 81.50 188 GLY A N 1
ATOM 1510 C CA . GLY A 1 188 ? 46.743 20.694 -61.844 1.00 81.50 188 GLY A CA 1
ATOM 1511 C C . GLY A 1 188 ? 46.095 20.713 -63.229 1.00 81.50 188 GLY A C 1
ATOM 1512 O O . GLY A 1 188 ? 46.813 20.739 -64.223 1.00 81.50 188 GLY A O 1
ATOM 1513 N N . LEU A 1 189 ? 44.765 20.779 -63.309 1.00 80.38 189 LEU A N 1
ATOM 1514 C CA . LEU A 1 189 ? 44.037 20.877 -64.578 1.00 80.38 189 LEU A CA 1
ATOM 1515 C C . LEU A 1 189 ? 44.251 22.220 -65.288 1.00 80.38 189 LEU A C 1
ATOM 1517 O O . LEU A 1 189 ? 44.348 22.253 -66.513 1.00 80.38 189 LEU A O 1
ATOM 1521 N N . GLN A 1 190 ? 44.308 23.325 -64.540 1.00 83.69 190 GLN A N 1
ATOM 1522 C CA . GLN A 1 190 ? 44.431 24.668 -65.120 1.00 83.69 190 GLN A CA 1
ATOM 1523 C C . GLN A 1 190 ? 45.864 25.017 -65.544 1.00 83.69 190 GLN A C 1
ATOM 1525 O O . GLN A 1 190 ? 46.060 25.789 -66.487 1.00 83.69 190 GLN A O 1
ATOM 1530 N N . HIS A 1 191 ? 46.870 24.491 -64.841 1.00 83.94 191 HIS A N 1
ATOM 1531 C CA . HIS A 1 191 ? 48.264 24.927 -64.990 1.00 83.94 191 HIS A CA 1
ATOM 1532 C C . HIS A 1 191 ? 49.281 23.785 -65.133 1.00 83.94 191 HIS A C 1
ATOM 1534 O O . HIS A 1 191 ? 50.462 24.048 -65.364 1.00 83.94 191 HIS A O 1
ATOM 1540 N N . GLY A 1 192 ? 48.864 22.529 -64.974 1.00 80.75 192 GLY A N 1
ATOM 1541 C CA . GLY A 1 192 ? 49.749 21.367 -65.002 1.00 80.75 192 GLY A CA 1
ATOM 1542 C C . GLY A 1 192 ? 50.038 20.839 -66.406 1.00 80.75 192 GLY A C 1
ATOM 1543 O O . GLY A 1 192 ? 49.320 21.093 -67.370 1.00 80.75 192 GLY A O 1
ATOM 1544 N N . SER A 1 193 ? 51.114 20.057 -66.517 1.00 80.25 193 SER A N 1
ATOM 1545 C CA . SER A 1 193 ? 51.391 19.270 -67.724 1.00 80.25 193 SER A CA 1
ATOM 1546 C C . SER A 1 193 ? 50.442 18.069 -67.835 1.00 80.25 193 SER A C 1
ATOM 1548 O O . SER A 1 193 ? 49.895 17.597 -66.836 1.00 80.25 193 SER A O 1
ATOM 1550 N N . GLU A 1 194 ? 50.291 17.520 -69.040 1.00 79.44 194 GLU A N 1
ATOM 1551 C CA . GLU A 1 194 ? 49.443 16.346 -69.315 1.00 79.44 194 GLU A CA 1
ATOM 1552 C C . GLU A 1 194 ? 49.810 15.139 -68.431 1.00 79.44 194 GLU A C 1
ATOM 1554 O O . GLU A 1 194 ? 48.939 14.451 -67.898 1.00 79.44 194 GLU A O 1
ATOM 1559 N N . ILE A 1 195 ? 51.111 14.924 -68.201 1.00 80.69 195 ILE A N 1
ATOM 1560 C CA . ILE A 1 195 ? 51.626 13.866 -67.318 1.00 80.69 195 ILE A CA 1
ATOM 1561 C C . ILE A 1 195 ? 51.234 14.136 -65.861 1.00 80.69 195 ILE A C 1
ATOM 1563 O O . ILE A 1 195 ? 50.857 13.216 -65.139 1.00 80.69 195 ILE A O 1
ATOM 1567 N N . GLN A 1 196 ? 51.298 15.392 -65.423 1.00 75.88 196 GLN A N 1
ATOM 1568 C CA . GLN A 1 196 ? 50.970 15.768 -64.052 1.00 75.88 196 GLN A CA 1
ATOM 1569 C C . GLN A 1 196 ? 49.474 15.614 -63.760 1.00 75.88 196 GLN A C 1
ATOM 1571 O O . GLN A 1 196 ? 49.118 15.110 -62.698 1.00 75.88 196 GLN A O 1
ATOM 1576 N N . CYS A 1 197 ? 48.607 15.925 -64.727 1.00 78.06 197 CYS A N 1
ATOM 1577 C CA . CYS A 1 197 ? 47.173 15.644 -64.621 1.00 78.06 197 CYS A CA 1
ATOM 1578 C C . CYS A 1 197 ? 46.901 14.141 -64.447 1.00 78.06 197 CYS A C 1
ATOM 1580 O O . CYS A 1 197 ? 46.133 13.749 -63.571 1.00 78.06 197 CYS A O 1
ATOM 1582 N N . LEU A 1 198 ? 47.560 13.290 -65.243 1.00 76.94 198 LEU A N 1
ATOM 1583 C CA . LEU A 1 198 ? 47.395 11.833 -65.159 1.00 76.94 198 LEU A CA 1
ATOM 1584 C C . LEU A 1 198 ? 47.870 11.260 -63.816 1.00 76.94 198 LEU A C 1
ATOM 1586 O O . LEU A 1 198 ? 47.223 10.366 -63.267 1.00 76.94 198 LEU A O 1
ATOM 1590 N N . LEU A 1 199 ? 48.971 11.780 -63.267 1.00 80.50 199 LEU A N 1
ATOM 1591 C CA . LEU A 1 199 ? 49.485 11.354 -61.962 1.00 80.50 199 LEU A CA 1
ATOM 1592 C C . LEU A 1 199 ? 48.543 11.736 -60.810 1.00 80.50 199 LEU A C 1
ATOM 1594 O O . LEU A 1 199 ? 48.311 10.913 -59.924 1.00 80.50 199 LEU A O 1
ATOM 1598 N N . GLU A 1 200 ? 47.963 12.938 -60.832 1.00 78.75 200 GLU A N 1
ATOM 1599 C CA . GLU A 1 200 ? 47.026 13.375 -59.786 1.00 78.75 200 GLU A CA 1
ATOM 1600 C C . GLU A 1 200 ? 45.675 12.639 -59.862 1.00 78.75 200 GLU A C 1
ATOM 1602 O O . GLU A 1 200 ? 45.136 12.249 -58.825 1.00 78.75 200 GLU A O 1
ATOM 1607 N N . ILE A 1 201 ? 45.163 12.332 -61.064 1.00 80.50 201 ILE A N 1
ATOM 1608 C CA . ILE A 1 201 ? 43.962 11.483 -61.227 1.00 80.50 201 ILE A CA 1
ATOM 1609 C C . ILE A 1 201 ? 44.185 10.098 -60.620 1.00 80.50 201 ILE A C 1
ATOM 1611 O O . ILE A 1 201 ? 43.315 9.580 -59.917 1.00 80.50 201 ILE A O 1
ATOM 1615 N N . ASN A 1 202 ? 45.344 9.490 -60.880 1.00 80.62 202 ASN A N 1
ATOM 1616 C CA . ASN A 1 202 ? 45.655 8.172 -60.334 1.00 80.62 202 ASN A CA 1
ATOM 1617 C C . ASN A 1 202 ? 45.750 8.209 -58.806 1.00 80.62 202 ASN A C 1
ATOM 1619 O O . ASN A 1 202 ? 45.160 7.351 -58.159 1.00 80.62 202 ASN A O 1
ATOM 1623 N N . ARG A 1 203 ? 46.370 9.241 -58.222 1.00 80.75 203 ARG A N 1
ATOM 1624 C CA . ARG A 1 203 ? 46.422 9.419 -56.760 1.00 80.75 203 ARG A CA 1
ATOM 1625 C C . ARG A 1 203 ? 45.045 9.578 -56.121 1.00 80.75 203 ARG A C 1
ATOM 1627 O O . ARG A 1 203 ? 44.797 8.992 -55.070 1.00 80.75 203 ARG A O 1
ATOM 1634 N N . ILE A 1 204 ? 44.144 10.343 -56.735 1.00 79.38 204 ILE A N 1
ATOM 1635 C CA . ILE A 1 204 ? 42.769 10.496 -56.231 1.00 79.38 204 ILE A CA 1
ATOM 1636 C C . ILE A 1 204 ? 42.014 9.166 -56.332 1.00 79.38 204 ILE A C 1
ATOM 1638 O O . ILE A 1 204 ? 41.306 8.791 -55.400 1.00 79.38 204 ILE A O 1
ATOM 1642 N N . ASN A 1 205 ? 42.197 8.428 -57.430 1.00 78.62 205 ASN A N 1
ATOM 1643 C CA . ASN A 1 205 ? 41.582 7.113 -57.614 1.00 78.62 205 ASN A CA 1
ATOM 1644 C C . ASN A 1 205 ? 42.127 6.059 -56.637 1.00 78.62 205 ASN A C 1
ATOM 1646 O O . ASN A 1 205 ? 41.351 5.240 -56.153 1.00 78.62 205 ASN A O 1
ATOM 1650 N N . GLU A 1 206 ? 43.420 6.097 -56.311 1.00 79.06 206 GLU A N 1
ATOM 1651 C CA . GLU A 1 206 ? 44.040 5.234 -55.294 1.00 79.06 206 GLU A CA 1
ATOM 1652 C C . GLU A 1 206 ? 43.505 5.525 -53.885 1.00 79.06 206 GLU A C 1
ATOM 1654 O O . GLU A 1 206 ? 43.383 4.615 -53.074 1.00 79.06 206 GLU A O 1
ATOM 1659 N N . ASN A 1 207 ? 43.140 6.778 -53.600 1.00 74.31 207 ASN A N 1
ATOM 1660 C CA . ASN A 1 207 ? 42.623 7.205 -52.297 1.00 74.31 207 ASN A CA 1
ATOM 1661 C C . ASN A 1 207 ? 41.089 7.310 -52.259 1.00 74.31 207 ASN A C 1
ATOM 1663 O O . ASN A 1 207 ? 40.528 7.893 -51.333 1.00 74.31 207 ASN A O 1
ATOM 1667 N N . LYS A 1 208 ? 40.395 6.752 -53.258 1.00 70.81 208 LYS A N 1
ATOM 1668 C CA . LYS A 1 208 ? 38.952 6.936 -53.448 1.00 70.81 208 LYS A CA 1
ATOM 1669 C C . LYS A 1 208 ? 38.110 6.426 -52.274 1.00 70.81 208 LYS A C 1
ATOM 1671 O O . LYS A 1 208 ? 37.087 7.028 -51.958 1.00 70.81 208 LYS A O 1
ATOM 1676 N N . GLU A 1 209 ? 38.582 5.382 -51.594 1.00 66.62 209 GLU A N 1
ATOM 1677 C CA . GLU A 1 209 ? 37.946 4.796 -50.404 1.00 66.62 209 GLU A CA 1
ATOM 1678 C C . GLU A 1 209 ? 37.854 5.781 -49.226 1.00 66.62 209 GLU A C 1
ATOM 1680 O O . GLU A 1 209 ? 36.930 5.699 -48.423 1.00 66.62 209 GLU A O 1
ATOM 1685 N N . ILE A 1 210 ? 38.749 6.774 -49.144 1.00 66.75 210 ILE A N 1
ATOM 1686 C CA . ILE A 1 210 ? 38.728 7.804 -48.089 1.00 66.75 210 ILE A CA 1
ATOM 1687 C C . ILE A 1 210 ? 37.504 8.731 -48.241 1.00 66.75 210 ILE A C 1
ATOM 1689 O O . ILE A 1 210 ? 37.068 9.364 -47.279 1.00 66.75 210 ILE A O 1
ATOM 1693 N N . PHE A 1 211 ? 36.927 8.810 -49.445 1.00 60.91 211 PHE A N 1
ATOM 1694 C CA . PHE A 1 211 ? 35.846 9.737 -49.791 1.00 60.91 211 PHE A CA 1
ATOM 1695 C C . PHE A 1 211 ? 34.450 9.099 -49.787 1.00 60.91 211 PHE A C 1
ATOM 1697 O O . PHE A 1 211 ? 33.453 9.816 -49.932 1.00 60.91 211 PHE A O 1
ATOM 1704 N N . GLU A 1 212 ? 34.349 7.781 -49.587 1.00 62.09 212 GLU A N 1
ATOM 1705 C CA . GLU A 1 212 ? 33.076 7.069 -49.425 1.00 62.09 212 GLU A CA 1
ATOM 1706 C C . GLU A 1 212 ? 32.477 7.382 -48.042 1.00 62.09 212 GLU A C 1
ATOM 1708 O O . GLU A 1 212 ? 32.588 6.649 -47.069 1.00 62.09 212 GLU A O 1
ATOM 1713 N N . THR A 1 213 ? 31.868 8.563 -47.949 1.00 60.03 213 THR A N 1
ATOM 1714 C CA . THR A 1 213 ? 31.425 9.208 -46.701 1.00 60.03 213 THR A CA 1
ATOM 1715 C C . THR A 1 213 ? 29.952 8.988 -46.373 1.00 60.03 213 THR A C 1
ATOM 1717 O O . THR A 1 213 ? 29.482 9.461 -45.336 1.00 60.03 213 THR A O 1
ATOM 1720 N N . ASN A 1 214 ? 29.216 8.266 -47.223 1.00 60.28 214 ASN A N 1
ATOM 1721 C CA . ASN A 1 214 ? 27.778 8.060 -47.045 1.00 60.28 214 ASN A CA 1
ATOM 1722 C C . ASN A 1 214 ? 27.463 7.354 -45.720 1.00 60.28 214 ASN A C 1
ATOM 1724 O O . ASN A 1 214 ? 26.556 7.791 -45.017 1.00 60.28 214 ASN A O 1
ATOM 1728 N N . ASP A 1 215 ? 28.266 6.368 -45.313 1.00 59.34 215 ASP A N 1
ATOM 1729 C CA . ASP A 1 215 ? 28.044 5.637 -44.060 1.00 59.34 215 ASP A CA 1
ATOM 1730 C C . ASP A 1 215 ? 28.276 6.519 -42.821 1.00 59.34 215 ASP A C 1
ATOM 1732 O O . ASP A 1 215 ? 27.479 6.507 -41.881 1.00 59.34 215 ASP A O 1
ATOM 1736 N N . ILE A 1 216 ? 29.315 7.363 -42.837 1.00 62.84 216 ILE A N 1
ATOM 1737 C CA . ILE A 1 216 ? 29.658 8.255 -41.716 1.00 62.84 216 ILE A CA 1
ATOM 1738 C C . ILE A 1 216 ? 28.636 9.396 -41.598 1.00 62.84 216 ILE A C 1
ATOM 1740 O O . ILE A 1 216 ? 28.192 9.727 -40.494 1.00 62.84 216 ILE A O 1
ATOM 1744 N N . ALA A 1 217 ? 28.228 9.984 -42.727 1.00 62.34 217 ALA A N 1
ATOM 1745 C CA . ALA A 1 217 ? 27.233 11.053 -42.765 1.00 62.34 217 ALA A CA 1
ATOM 1746 C C . ALA A 1 217 ? 25.837 10.552 -42.355 1.00 62.34 217 ALA A C 1
ATOM 1748 O O . ALA A 1 217 ? 25.132 11.227 -41.596 1.00 62.34 217 ALA A O 1
ATOM 1749 N N . GLU A 1 218 ? 25.447 9.354 -42.796 1.00 63.66 218 GLU A N 1
ATOM 1750 C CA . GLU A 1 218 ? 24.170 8.740 -42.431 1.00 63.66 218 GLU A CA 1
ATOM 1751 C C . GLU A 1 218 ? 24.149 8.316 -40.951 1.00 63.66 218 GLU A C 1
ATOM 1753 O O . GLU A 1 218 ? 23.141 8.507 -40.261 1.00 63.66 218 GLU A O 1
ATOM 1758 N N . GLU A 1 219 ? 25.264 7.810 -40.412 1.00 63.12 219 GLU A N 1
ATOM 1759 C CA . GLU A 1 219 ? 25.388 7.492 -38.987 1.00 63.12 219 GLU A CA 1
ATOM 1760 C C . GLU A 1 219 ? 25.374 8.754 -38.105 1.00 63.12 219 GLU A C 1
ATOM 1762 O O . GLU A 1 219 ? 24.711 8.777 -37.062 1.00 63.12 219 GLU A O 1
ATOM 1767 N N . PHE A 1 220 ? 26.035 9.833 -38.531 1.00 65.62 220 PHE A N 1
ATOM 1768 C CA . PHE A 1 220 ? 25.988 11.123 -37.838 1.00 65.62 220 PHE A CA 1
ATOM 1769 C C . PHE A 1 220 ? 24.566 11.707 -37.830 1.00 65.62 220 PHE A C 1
ATOM 1771 O O . PHE A 1 220 ? 24.063 12.094 -36.772 1.00 65.62 220 PHE A O 1
ATOM 1778 N N . ALA A 1 221 ? 23.865 11.678 -38.969 1.00 63.66 221 ALA A N 1
ATOM 1779 C CA . ALA A 1 221 ? 22.474 12.124 -39.071 1.00 63.66 221 ALA A CA 1
ATOM 1780 C C . ALA A 1 221 ? 21.529 11.320 -38.154 1.00 63.66 221 ALA A C 1
ATOM 1782 O O . ALA A 1 221 ? 20.673 11.902 -37.478 1.00 63.66 221 ALA A O 1
ATOM 1783 N N . LYS A 1 222 ? 21.723 9.996 -38.055 1.00 64.44 222 LYS A N 1
ATOM 1784 C CA . LYS A 1 222 ? 20.980 9.127 -37.121 1.00 64.44 222 LYS A CA 1
ATOM 1785 C C . LYS A 1 222 ? 21.234 9.507 -35.656 1.00 64.44 222 LYS A C 1
ATOM 1787 O O . LYS A 1 222 ? 20.292 9.539 -34.867 1.00 64.44 222 LYS A O 1
ATOM 1792 N N . GLN A 1 223 ? 22.471 9.834 -35.281 1.00 59.69 223 GLN A N 1
ATOM 1793 C CA . GLN A 1 223 ? 22.820 10.203 -33.900 1.00 59.69 223 GLN A CA 1
ATOM 1794 C C . GLN A 1 223 ? 22.288 11.587 -33.497 1.00 59.69 223 GLN A C 1
ATOM 1796 O O . GLN A 1 223 ? 21.801 11.756 -32.377 1.00 59.69 223 GLN A O 1
ATOM 1801 N N . VAL A 1 224 ? 22.292 12.553 -34.418 1.00 57.84 224 VAL A N 1
ATOM 1802 C CA . VAL A 1 224 ? 21.693 13.882 -34.202 1.00 57.84 224 VAL A CA 1
ATOM 1803 C C . VAL A 1 224 ? 20.169 13.784 -34.023 1.00 57.84 224 VAL A C 1
ATOM 1805 O O . VAL A 1 224 ? 19.611 14.429 -33.132 1.00 57.84 224 VAL A O 1
ATOM 1808 N N . ALA A 1 225 ? 19.494 12.920 -34.791 1.00 52.66 225 ALA A N 1
ATOM 1809 C CA . ALA A 1 225 ? 18.048 12.701 -34.681 1.00 52.66 225 ALA A CA 1
ATOM 1810 C C . ALA A 1 225 ? 17.614 12.126 -33.316 1.00 52.66 225 ALA A C 1
ATOM 1812 O O . ALA A 1 225 ? 16.537 12.455 -32.817 1.00 52.66 225 ALA A O 1
ATOM 1813 N N . VAL A 1 226 ? 18.460 11.307 -32.677 1.00 49.16 226 VAL A N 1
ATOM 1814 C CA . VAL A 1 226 ? 18.190 10.715 -31.352 1.00 49.16 226 VAL A CA 1
ATOM 1815 C C . VAL A 1 226 ? 18.265 11.755 -30.228 1.00 49.16 226 VAL A C 1
ATOM 1817 O O . VAL A 1 226 ? 17.520 11.657 -29.260 1.00 49.16 226 VAL A O 1
ATOM 1820 N N . ILE A 1 227 ? 19.101 12.788 -30.357 1.00 46.88 227 ILE A N 1
ATOM 1821 C CA . ILE A 1 227 ? 19.271 13.831 -29.328 1.00 46.88 227 ILE A CA 1
ATOM 1822 C C . ILE A 1 227 ? 18.129 14.860 -29.362 1.00 46.88 227 ILE A C 1
ATOM 1824 O O . ILE A 1 227 ? 17.745 15.386 -28.316 1.00 46.88 227 ILE A O 1
ATOM 1828 N N . GLY A 1 228 ? 17.529 15.100 -30.536 1.00 38.03 228 GLY A N 1
ATOM 1829 C CA . GLY A 1 228 ? 16.314 15.920 -30.676 1.00 38.03 228 GLY A CA 1
ATOM 1830 C C . GLY A 1 228 ? 15.088 15.316 -29.983 1.00 38.03 228 GLY A C 1
ATOM 1831 O O . GLY A 1 228 ? 14.131 16.021 -29.665 1.00 38.03 228 GLY A O 1
ATOM 1832 N N . VAL A 1 229 ? 15.145 14.020 -29.681 1.00 38.28 229 VAL A N 1
ATOM 1833 C CA . VAL A 1 229 ? 14.147 13.308 -28.898 1.00 38.28 229 VAL A CA 1
ATOM 1834 C C . VAL A 1 229 ? 14.786 12.951 -27.562 1.00 38.28 229 VAL A C 1
ATOM 1836 O O . VAL A 1 229 ? 15.213 11.820 -27.342 1.00 38.28 229 VAL A O 1
ATOM 1839 N N . VAL A 1 230 ? 14.793 13.898 -26.618 1.00 36.34 230 VAL A N 1
ATOM 1840 C CA . VAL A 1 230 ? 14.813 13.524 -25.198 1.00 36.34 230 VAL A CA 1
ATOM 1841 C C . VAL A 1 230 ? 13.507 12.776 -24.951 1.00 36.34 230 VAL A C 1
ATOM 1843 O O . VAL A 1 230 ? 12.510 13.329 -24.492 1.00 36.34 230 VAL A O 1
ATOM 1846 N N . LYS A 1 231 ? 13.481 11.495 -25.321 1.00 36.69 231 LYS A N 1
ATOM 1847 C CA . LYS A 1 231 ? 12.530 10.551 -24.775 1.00 36.69 231 LYS A CA 1
ATOM 1848 C C . LYS A 1 231 ? 12.901 10.528 -23.307 1.00 36.69 231 LYS A C 1
ATOM 1850 O O . LYS A 1 231 ? 13.914 9.946 -22.922 1.00 36.69 231 LYS A O 1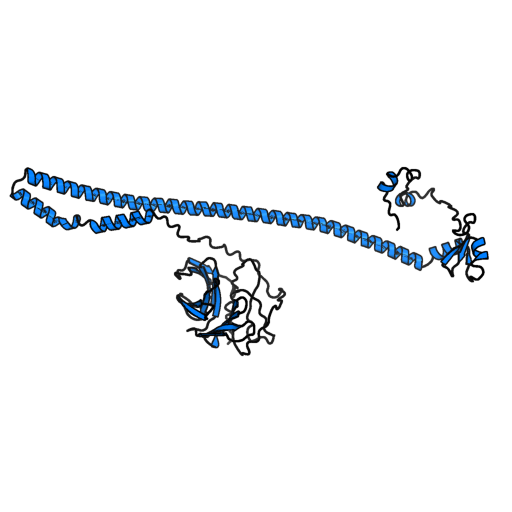
ATOM 1855 N N . LEU A 1 232 ? 12.090 11.212 -22.506 1.00 31.64 232 LEU A N 1
ATOM 1856 C CA . LEU A 1 232 ? 11.814 10.769 -21.154 1.00 31.64 232 LEU A CA 1
ATOM 1857 C C . LEU A 1 232 ? 11.419 9.301 -21.304 1.00 31.64 232 LEU A C 1
ATOM 1859 O O . LEU A 1 232 ? 10.263 8.966 -21.540 1.00 31.64 232 LEU A O 1
ATOM 1863 N N . VAL A 1 233 ? 12.416 8.418 -21.283 1.00 33.50 233 VAL A N 1
ATOM 1864 C CA . VAL A 1 233 ? 12.178 7.054 -20.871 1.00 33.50 233 VAL A CA 1
ATOM 1865 C C . VAL A 1 233 ? 11.660 7.269 -19.467 1.00 33.50 233 VAL A C 1
ATOM 1867 O O . VAL A 1 233 ? 12.400 7.742 -18.602 1.00 33.50 233 VAL A O 1
ATOM 1870 N N . GLU A 1 234 ? 10.365 7.043 -19.275 1.00 32.19 234 GLU A N 1
ATOM 1871 C CA . GLU A 1 234 ? 9.772 6.863 -17.962 1.00 32.19 234 GLU A CA 1
ATOM 1872 C C . GLU A 1 234 ? 10.435 5.627 -17.347 1.00 32.19 234 GLU A C 1
ATOM 1874 O O . GLU A 1 234 ? 9.841 4.569 -17.189 1.00 32.19 234 GLU A O 1
ATOM 1879 N N . THR A 1 235 ? 11.722 5.722 -17.016 1.00 31.02 235 THR A N 1
ATOM 1880 C CA . THR A 1 235 ? 12.300 4.854 -16.019 1.00 31.02 235 THR A CA 1
ATOM 1881 C C . THR A 1 235 ? 11.683 5.373 -14.741 1.00 31.02 235 THR A C 1
ATOM 1883 O O . THR A 1 235 ? 12.133 6.380 -14.190 1.00 31.02 235 THR A O 1
ATOM 1886 N N . ASN A 1 236 ? 10.587 4.743 -14.333 1.00 30.42 236 ASN A N 1
ATOM 1887 C CA . ASN A 1 236 ? 9.907 4.968 -13.071 1.00 30.42 236 ASN A CA 1
ATOM 1888 C C . ASN A 1 236 ? 10.845 4.491 -11.940 1.00 30.42 236 ASN A C 1
ATOM 1890 O O . ASN A 1 236 ? 10.570 3.550 -11.213 1.00 30.42 236 ASN A O 1
ATOM 1894 N N . LYS A 1 237 ? 12.022 5.120 -11.816 1.00 34.75 237 LYS A N 1
ATOM 1895 C CA . LYS A 1 237 ? 13.092 4.825 -10.851 1.00 34.75 237 LYS A CA 1
ATOM 1896 C C . LYS A 1 237 ? 12.808 5.442 -9.483 1.00 34.75 237 LYS A C 1
ATOM 1898 O O . LYS A 1 237 ? 13.726 5.775 -8.741 1.00 34.75 237 LYS A O 1
ATOM 1903 N N . ASN A 1 238 ? 11.537 5.564 -9.120 1.00 34.97 238 ASN A N 1
ATOM 1904 C CA . ASN A 1 238 ? 11.159 5.670 -7.723 1.00 34.97 238 ASN A CA 1
ATOM 1905 C C . ASN A 1 238 ? 10.698 4.286 -7.288 1.00 34.97 238 ASN A C 1
ATOM 1907 O O . ASN A 1 238 ? 9.505 4.012 -7.199 1.00 34.97 238 ASN A O 1
ATOM 1911 N N . CYS A 1 239 ? 11.684 3.427 -7.017 1.00 29.31 239 CYS A N 1
ATOM 1912 C CA . CYS A 1 239 ? 11.500 2.243 -6.195 1.00 29.31 239 CYS A CA 1
ATOM 1913 C C . CYS A 1 239 ? 10.706 2.690 -4.951 1.00 29.31 239 CYS A C 1
ATOM 1915 O O . CYS A 1 239 ? 11.187 3.568 -4.215 1.00 29.31 239 CYS A O 1
ATOM 1917 N N . PRO A 1 240 ? 9.464 2.210 -4.733 1.00 32.97 240 PRO A N 1
ATOM 1918 C CA . PRO A 1 240 ? 8.775 2.495 -3.493 1.00 32.97 240 PRO A CA 1
ATOM 1919 C C . PRO A 1 240 ? 9.661 1.903 -2.408 1.00 32.97 240 PRO A C 1
ATOM 1921 O O . PRO A 1 240 ? 9.828 0.688 -2.344 1.00 32.97 240 PRO A O 1
ATOM 1924 N N . LYS A 1 241 ? 10.280 2.764 -1.589 1.00 32.88 241 LYS A N 1
ATOM 1925 C CA . LYS A 1 241 ? 11.012 2.315 -0.407 1.00 32.88 241 LYS A CA 1
ATOM 1926 C C . LYS A 1 241 ? 10.093 1.355 0.323 1.00 32.88 241 LYS A C 1
ATOM 1928 O O . LYS A 1 241 ? 9.055 1.788 0.833 1.00 32.88 241 LYS A O 1
ATOM 1933 N N . LEU A 1 242 ? 10.477 0.079 0.321 1.00 35.34 242 LEU A N 1
ATOM 1934 C CA . LEU A 1 242 ? 9.804 -0.979 1.044 1.00 35.34 242 LEU A CA 1
ATOM 1935 C C . LEU A 1 242 ? 9.867 -0.561 2.510 1.00 35.34 242 LEU A C 1
ATOM 1937 O O . LEU A 1 242 ? 10.862 -0.749 3.207 1.00 35.34 242 LEU A O 1
ATOM 1941 N N . SER A 1 243 ? 8.828 0.125 2.964 1.00 34.94 243 SER A N 1
ATOM 1942 C CA . SER A 1 243 ? 8.603 0.249 4.384 1.00 34.94 243 SER A CA 1
ATOM 1943 C C . SER A 1 243 ? 8.121 -1.141 4.732 1.00 34.94 243 SER A C 1
ATOM 1945 O O . SER A 1 243 ? 7.023 -1.515 4.326 1.00 34.94 243 SER A O 1
ATOM 1947 N N . ILE A 1 244 ? 8.968 -1.925 5.398 1.00 36.28 244 ILE A N 1
ATOM 1948 C CA . ILE A 1 244 ? 8.520 -3.121 6.104 1.00 36.28 244 ILE A CA 1
ATOM 1949 C C . ILE A 1 244 ? 7.493 -2.593 7.107 1.00 36.28 244 ILE A C 1
ATOM 1951 O O . ILE A 1 244 ? 7.824 -2.051 8.163 1.00 36.28 244 ILE A O 1
ATOM 1955 N N . GLY A 1 245 ? 6.237 -2.569 6.665 1.00 32.31 245 GLY A N 1
ATOM 1956 C CA . GLY A 1 245 ? 5.107 -2.155 7.463 1.00 32.31 245 GLY A CA 1
ATOM 1957 C C . GLY A 1 245 ? 5.013 -3.099 8.646 1.00 32.31 245 GLY A C 1
ATOM 1958 O O . GLY A 1 245 ? 5.430 -4.250 8.558 1.00 32.31 245 GLY A O 1
ATOM 1959 N N . LYS A 1 246 ? 4.496 -2.577 9.762 1.00 36.75 246 LYS A N 1
ATOM 1960 C CA . LYS A 1 246 ? 4.225 -3.324 10.995 1.00 36.75 246 LYS A CA 1
ATOM 1961 C C . LYS A 1 246 ? 3.859 -4.780 10.697 1.00 36.75 246 LYS A C 1
ATOM 1963 O O . LYS A 1 246 ? 2.920 -5.016 9.941 1.00 36.75 246 LYS A O 1
ATOM 1968 N N . THR A 1 247 ? 4.551 -5.714 11.340 1.00 34.81 247 THR A N 1
ATOM 1969 C CA . THR A 1 247 ? 4.222 -7.140 11.332 1.00 34.81 247 THR A CA 1
ATOM 1970 C C . THR A 1 247 ? 2.731 -7.312 11.629 1.00 34.81 247 THR A C 1
ATOM 1972 O O . THR A 1 247 ? 2.269 -6.998 12.729 1.00 34.81 247 THR A O 1
ATOM 1975 N N . ILE A 1 248 ? 1.954 -7.748 10.636 1.00 39.34 248 ILE A N 1
ATOM 1976 C CA . ILE A 1 248 ? 0.547 -8.095 10.836 1.00 39.34 248 ILE A CA 1
ATOM 1977 C C . ILE A 1 248 ? 0.545 -9.479 11.472 1.00 39.34 248 ILE A C 1
ATOM 1979 O O . ILE A 1 248 ? 0.864 -10.472 10.823 1.00 39.34 248 ILE A O 1
ATOM 1983 N N . ASN A 1 249 ? 0.221 -9.549 12.761 1.00 39.19 249 ASN A N 1
ATOM 1984 C CA . ASN A 1 249 ? 0.066 -10.833 13.422 1.00 39.19 249 ASN A CA 1
ATOM 1985 C C . ASN A 1 249 ? -1.295 -11.437 13.048 1.00 39.19 249 ASN A C 1
ATOM 1987 O O . ASN A 1 249 ? -2.323 -11.113 13.648 1.00 39.19 249 ASN A O 1
ATOM 1991 N N . PHE A 1 250 ? -1.298 -12.326 12.056 1.00 41.91 250 PHE A N 1
ATOM 1992 C CA . PHE A 1 250 ? -2.493 -13.061 11.635 1.00 41.91 250 PHE A CA 1
ATOM 1993 C C . PHE A 1 250 ? -3.076 -13.961 12.741 1.00 41.91 250 PHE A C 1
ATOM 1995 O O . PHE A 1 250 ? -4.254 -14.292 12.672 1.00 41.91 250 PHE A O 1
ATOM 2002 N N . HIS A 1 251 ? -2.319 -14.287 13.800 1.00 37.31 251 HIS A N 1
ATOM 2003 C CA . HIS A 1 251 ? -2.837 -15.063 14.939 1.00 37.31 251 HIS A CA 1
ATOM 2004 C C . HIS A 1 251 ? -3.791 -14.261 15.833 1.00 37.31 251 HIS A C 1
ATOM 2006 O O . HIS A 1 251 ? -4.578 -14.846 16.570 1.00 37.31 251 HIS A O 1
ATOM 2012 N N . THR A 1 252 ? -3.720 -12.927 15.791 1.00 34.84 252 THR A N 1
ATOM 2013 C CA . THR A 1 252 ? -4.554 -12.032 16.612 1.00 34.84 252 THR A CA 1
ATOM 2014 C C . THR A 1 252 ? -5.589 -11.262 15.790 1.00 34.84 252 THR A C 1
ATOM 2016 O O . THR A 1 252 ? -6.329 -10.447 16.338 1.00 34.84 252 THR A O 1
ATOM 2019 N N . GLY A 1 253 ? -5.618 -11.464 14.470 1.00 41.78 253 GLY A N 1
ATOM 2020 C CA . GLY A 1 253 ? -6.570 -10.819 13.572 1.00 41.78 253 GLY A CA 1
ATOM 2021 C C . GLY A 1 253 ? -7.907 -11.556 13.562 1.00 41.78 253 GLY A C 1
ATOM 2022 O O . GLY A 1 253 ? -7.952 -12.768 13.377 1.00 41.78 253 GLY A O 1
ATOM 2023 N N . ASN A 1 254 ? -9.013 -10.827 13.716 1.00 39.84 254 ASN A N 1
ATOM 2024 C CA . ASN A 1 254 ? -10.342 -11.401 13.516 1.00 39.84 254 ASN A CA 1
ATOM 2025 C C . ASN A 1 254 ? -10.600 -11.578 12.014 1.00 39.84 254 ASN A C 1
ATOM 2027 O O . ASN A 1 254 ? -10.856 -10.608 11.300 1.00 39.84 254 ASN A O 1
ATOM 2031 N N . ILE A 1 255 ? -10.535 -12.822 11.537 1.00 46.81 255 ILE A N 1
ATOM 2032 C CA . ILE A 1 255 ? -10.907 -13.189 10.168 1.00 46.81 255 ILE A CA 1
ATOM 2033 C C . ILE A 1 255 ? -12.424 -13.391 10.128 1.00 46.81 255 ILE A C 1
ATOM 2035 O O . ILE A 1 255 ? -12.940 -14.415 10.578 1.00 46.81 255 ILE A O 1
ATOM 2039 N N . ASN A 1 256 ? -13.144 -12.417 9.578 1.00 41.84 256 ASN A N 1
ATOM 2040 C CA . ASN A 1 256 ? -14.538 -12.619 9.188 1.00 41.84 256 ASN A CA 1
ATOM 2041 C C . ASN A 1 256 ? -14.575 -13.485 7.924 1.00 41.84 256 ASN A C 1
ATOM 2043 O O . ASN A 1 256 ? -13.613 -13.481 7.172 1.00 41.84 256 ASN A O 1
ATOM 2047 N N . VAL A 1 257 ? -15.654 -14.228 7.678 1.00 44.84 257 VAL A N 1
ATOM 2048 C CA . VAL A 1 257 ? -15.883 -14.938 6.406 1.00 44.84 257 VAL A CA 1
ATOM 2049 C C . VAL A 1 257 ? -17.010 -14.211 5.681 1.00 44.84 257 VAL A C 1
ATOM 2051 O O . VAL A 1 257 ? -18.095 -14.074 6.236 1.00 44.84 257 VAL A O 1
ATOM 2054 N N . ILE A 1 258 ? -16.759 -13.724 4.465 1.00 47.12 258 ILE A N 1
ATOM 2055 C CA . ILE A 1 258 ? -17.747 -12.983 3.665 1.00 47.12 258 ILE A CA 1
ATOM 2056 C C . ILE A 1 258 ? -18.447 -13.939 2.700 1.00 47.12 258 ILE A C 1
ATOM 2058 O O . ILE A 1 258 ? -19.618 -13.735 2.386 1.00 47.12 258 ILE A O 1
ATOM 2062 N N . LYS A 1 259 ? -17.758 -14.993 2.236 1.00 53.78 259 LYS A N 1
ATOM 2063 C CA . LYS A 1 259 ? -18.326 -15.968 1.303 1.00 53.78 259 LYS A CA 1
ATOM 2064 C C . LYS A 1 259 ? -17.623 -17.325 1.394 1.00 53.78 259 LYS A C 1
ATOM 2066 O O . LYS A 1 259 ? -16.416 -17.386 1.594 1.00 53.78 259 LYS A O 1
ATOM 2071 N N . SER A 1 260 ? -18.381 -18.405 1.227 1.00 59.72 260 SER A N 1
ATOM 2072 C CA . SER A 1 260 ? -17.867 -19.774 1.109 1.00 59.72 260 SER A CA 1
ATOM 2073 C C . SER A 1 260 ? -18.372 -20.375 -0.200 1.00 59.72 260 SER A C 1
ATOM 2075 O O . SER A 1 260 ? -19.523 -20.146 -0.577 1.00 59.72 260 SER A O 1
ATOM 2077 N N . ILE A 1 261 ? -17.492 -21.072 -0.916 1.00 62.88 261 ILE A N 1
ATOM 2078 C CA . ILE A 1 261 ? -17.788 -21.741 -2.185 1.00 62.88 261 ILE A CA 1
ATOM 2079 C C . ILE A 1 261 ? -17.256 -23.165 -2.053 1.00 62.88 261 ILE A C 1
ATOM 2081 O O . ILE A 1 261 ? -16.072 -23.351 -1.774 1.00 62.88 261 ILE A O 1
ATOM 2085 N N . ASP A 1 262 ? -18.128 -24.153 -2.235 1.00 67.06 262 ASP A N 1
ATOM 2086 C CA . ASP A 1 262 ? -17.736 -25.558 -2.272 1.00 67.06 262 ASP A CA 1
ATOM 2087 C C . ASP A 1 262 ? -17.325 -25.934 -3.699 1.00 67.06 262 ASP A C 1
ATOM 2089 O O . ASP A 1 262 ? -18.089 -25.748 -4.646 1.00 67.06 262 ASP A O 1
ATOM 2093 N N . LEU A 1 263 ? -16.097 -26.428 -3.852 1.00 66.62 263 LEU A N 1
ATOM 2094 C CA . LEU A 1 263 ? -15.519 -26.818 -5.140 1.00 66.62 263 LEU A CA 1
ATOM 2095 C C . LEU A 1 263 ? -15.484 -28.345 -5.329 1.00 66.62 263 LEU A C 1
ATOM 2097 O O . LEU A 1 263 ? -14.856 -28.817 -6.278 1.00 66.62 263 LEU A O 1
ATOM 2101 N N . ASN A 1 264 ? -16.138 -29.120 -4.447 1.00 58.25 264 ASN A N 1
ATOM 2102 C CA . ASN A 1 264 ? -16.369 -30.567 -4.577 1.00 58.25 264 ASN A CA 1
ATOM 2103 C C . ASN A 1 264 ? -15.118 -31.406 -4.937 1.00 58.25 264 ASN A C 1
ATOM 2105 O O . ASN A 1 264 ? -15.206 -32.394 -5.669 1.00 58.25 264 ASN A O 1
ATOM 2109 N N . GLY A 1 265 ? -13.933 -31.041 -4.432 1.00 56.62 265 GLY A N 1
ATOM 2110 C CA . GLY A 1 265 ? -12.672 -31.672 -4.835 1.00 56.62 265 GLY A CA 1
ATOM 2111 C C . GLY A 1 265 ? -11.662 -31.854 -3.704 1.00 56.62 265 GLY A C 1
ATOM 2112 O O . GLY A 1 265 ? -11.428 -30.949 -2.908 1.00 56.62 265 GLY A O 1
ATOM 2113 N N . LYS A 1 266 ? -10.992 -33.017 -3.682 1.00 52.59 266 LYS A N 1
ATOM 2114 C CA . LYS A 1 266 ? -9.718 -33.222 -2.969 1.00 52.59 266 LYS A CA 1
ATOM 2115 C C . LYS A 1 266 ? -8.607 -32.532 -3.766 1.00 52.59 266 LYS A C 1
ATOM 2117 O O . LYS A 1 266 ? -7.886 -33.184 -4.515 1.00 52.59 266 LYS A O 1
ATOM 2122 N N . CYS A 1 267 ? -8.531 -31.210 -3.683 1.00 58.91 267 CYS A N 1
ATOM 2123 C CA . CYS A 1 267 ? -7.676 -30.410 -4.556 1.00 58.91 267 CYS A CA 1
ATOM 2124 C C . CYS A 1 267 ? -6.715 -29.541 -3.742 1.00 58.91 267 CYS A C 1
ATOM 2126 O O . CYS A 1 267 ? -7.113 -28.903 -2.771 1.00 58.91 267 CYS A O 1
ATOM 2128 N N . VAL A 1 268 ? -5.451 -29.493 -4.173 1.00 69.25 268 VAL A N 1
ATOM 2129 C CA . VAL A 1 268 ? -4.442 -28.573 -3.633 1.00 69.25 268 VAL A CA 1
ATOM 2130 C C . VAL A 1 268 ? -4.444 -27.313 -4.492 1.00 69.25 268 VAL A C 1
ATOM 2132 O O . VAL A 1 268 ? -3.761 -27.234 -5.519 1.00 69.25 268 VAL A O 1
ATOM 2135 N N . TYR A 1 269 ? -5.269 -26.351 -4.091 1.00 74.19 269 TYR A N 1
ATOM 2136 C CA . TYR A 1 269 ? -5.249 -25.005 -4.649 1.00 74.19 269 TYR A CA 1
ATOM 2137 C C . TYR A 1 269 ? -4.183 -24.179 -3.936 1.00 74.19 269 TYR A C 1
ATOM 2139 O O . TYR A 1 269 ? -4.163 -24.147 -2.707 1.00 74.19 269 TYR A O 1
ATOM 2147 N N . LEU A 1 270 ? -3.299 -23.532 -4.697 1.00 71.69 270 LEU A N 1
ATOM 2148 C CA . LEU A 1 270 ? -2.169 -22.786 -4.124 1.00 71.69 270 LEU A CA 1
ATOM 2149 C C . LEU A 1 270 ? -2.400 -21.274 -4.103 1.00 71.69 270 LEU A C 1
ATOM 2151 O O . LEU A 1 270 ? -1.944 -20.599 -3.186 1.00 71.69 270 LEU A O 1
ATOM 2155 N N . SER A 1 271 ? -3.143 -20.747 -5.074 1.00 80.69 271 SER A N 1
ATOM 2156 C CA . SER A 1 271 ? -3.466 -19.325 -5.163 1.00 80.69 271 SER A CA 1
ATOM 2157 C C . SER A 1 271 ? -4.768 -19.099 -5.930 1.00 80.69 271 SER A C 1
ATOM 2159 O O . SER A 1 271 ? -5.286 -19.998 -6.607 1.00 80.69 271 SER A O 1
ATOM 2161 N N . GLY A 1 272 ? -5.321 -17.895 -5.809 1.00 82.50 272 GLY A N 1
ATOM 2162 C CA . GLY A 1 272 ? -6.551 -17.516 -6.481 1.00 82.50 272 GLY A CA 1
ATOM 2163 C C . GLY A 1 272 ? -6.691 -16.014 -6.683 1.00 82.50 272 GLY A C 1
ATOM 2164 O O . GLY A 1 272 ? -6.271 -15.208 -5.859 1.00 82.50 272 GLY A O 1
ATOM 2165 N N . LEU A 1 273 ? -7.328 -15.657 -7.792 1.00 83.19 273 LEU A N 1
ATOM 2166 C CA . LEU A 1 273 ? -7.645 -14.303 -8.195 1.00 83.19 273 LEU A CA 1
ATOM 2167 C C . LEU A 1 273 ? -9.159 -14.155 -8.309 1.00 83.19 273 LEU A C 1
ATOM 2169 O O . LEU A 1 273 ? -9.800 -14.792 -9.147 1.00 83.19 273 LEU A O 1
ATOM 2173 N N . PHE A 1 274 ? -9.728 -13.295 -7.473 1.00 76.12 274 PHE A N 1
ATOM 2174 C CA . PHE A 1 274 ? -11.151 -13.006 -7.514 1.00 76.12 274 PHE A CA 1
ATOM 2175 C C . PHE A 1 274 ? -11.442 -11.863 -8.486 1.00 76.12 274 PHE A C 1
ATOM 2177 O O . PHE A 1 274 ? -10.790 -10.821 -8.480 1.00 76.12 274 PHE A O 1
ATOM 2184 N N . MET A 1 275 ? -12.469 -12.062 -9.292 1.00 78.44 275 MET A N 1
ATOM 2185 C CA . MET A 1 275 ? -13.085 -11.067 -10.155 1.00 78.44 275 MET A CA 1
ATOM 2186 C C . MET A 1 275 ? -14.524 -10.875 -9.680 1.00 78.44 275 MET A C 1
ATOM 2188 O O . MET A 1 275 ? -15.061 -11.732 -8.990 1.00 78.44 275 MET A O 1
ATOM 2192 N N . LYS A 1 276 ? -15.168 -9.762 -10.045 1.00 75.00 276 LYS A N 1
ATOM 2193 C CA . LYS A 1 276 ? -16.472 -9.333 -9.498 1.00 75.00 276 LYS A CA 1
ATOM 2194 C C . LYS A 1 276 ? -17.474 -10.474 -9.216 1.00 75.00 276 LYS A C 1
ATOM 2196 O O . LYS A 1 276 ? -18.031 -10.500 -8.124 1.00 75.00 276 LYS A O 1
ATOM 2201 N N . ASP A 1 277 ? -17.639 -11.417 -10.149 1.00 80.44 277 ASP A N 1
ATOM 2202 C CA . ASP A 1 277 ? -18.555 -12.567 -10.033 1.00 80.44 277 ASP A CA 1
ATOM 2203 C C . ASP A 1 277 ? -17.915 -13.921 -10.411 1.00 80.44 277 ASP A C 1
ATOM 2205 O O . ASP A 1 277 ? -18.614 -14.909 -10.658 1.00 80.44 277 ASP A O 1
ATOM 2209 N N . GLU A 1 278 ? -16.587 -13.979 -10.478 1.00 84.50 278 GLU A N 1
ATOM 2210 C CA . GLU A 1 278 ? -15.834 -15.132 -10.978 1.00 84.50 278 GLU A CA 1
ATOM 2211 C C . GLU A 1 278 ? -14.540 -15.306 -10.176 1.00 84.50 278 GLU A C 1
ATOM 2213 O O . GLU A 1 278 ? -14.003 -14.352 -9.621 1.00 84.50 278 GLU A O 1
ATOM 2218 N N . LEU A 1 279 ? -14.006 -16.519 -10.123 1.00 86.06 279 LEU A N 1
ATOM 2219 C CA . LEU A 1 279 ? -12.784 -16.831 -9.385 1.00 86.06 279 LEU A CA 1
ATOM 2220 C C . LEU A 1 279 ? -11.848 -17.639 -10.275 1.00 86.06 279 LEU A C 1
ATOM 2222 O O . LEU A 1 279 ? -12.250 -18.667 -10.805 1.00 86.06 279 LEU A O 1
ATOM 2226 N N . ILE A 1 280 ? -10.598 -17.212 -10.422 1.00 89.00 280 ILE A N 1
ATOM 2227 C CA . ILE A 1 280 ? -9.558 -18.012 -11.074 1.00 89.00 280 ILE A CA 1
ATOM 2228 C C . ILE A 1 280 ? -8.678 -18.614 -9.987 1.00 89.00 280 ILE A C 1
ATOM 2230 O O . ILE A 1 280 ? -8.226 -17.893 -9.109 1.00 89.00 280 ILE A O 1
ATOM 2234 N N . MET A 1 281 ? -8.411 -19.914 -10.031 1.00 87.19 281 MET A N 1
ATOM 2235 C CA . MET A 1 281 ? -7.557 -20.605 -9.065 1.00 87.19 281 MET A CA 1
ATOM 2236 C C . MET A 1 281 ? -6.456 -21.390 -9.760 1.00 87.19 281 MET A C 1
ATOM 2238 O O . MET A 1 281 ? -6.672 -21.964 -10.828 1.00 87.19 281 MET A O 1
ATOM 2242 N N . THR A 1 282 ? -5.288 -21.467 -9.132 1.00 87.12 282 THR A N 1
ATOM 2243 C CA . THR A 1 282 ? -4.193 -22.330 -9.577 1.00 87.12 282 THR A CA 1
ATOM 2244 C C . THR A 1 282 ? -4.321 -23.710 -8.939 1.00 87.12 282 THR A C 1
ATOM 2246 O O . THR A 1 282 ? -4.437 -23.849 -7.720 1.00 87.12 282 THR A O 1
ATOM 2249 N N . HIS A 1 283 ? -4.303 -24.752 -9.767 1.00 86.38 283 HIS A N 1
ATOM 2250 C CA . HIS A 1 283 ? -4.377 -26.142 -9.338 1.00 86.38 283 HIS A CA 1
ATOM 2251 C C . HIS A 1 283 ? -3.043 -26.836 -9.610 1.00 86.38 283 HIS A C 1
ATOM 2253 O O . HIS A 1 283 ? -2.724 -27.191 -10.748 1.00 86.38 283 HIS A O 1
ATOM 2259 N N . SER A 1 284 ? -2.280 -27.090 -8.546 1.00 81.81 284 SER A N 1
ATOM 2260 C CA . SER A 1 284 ? -0.911 -27.608 -8.658 1.00 81.81 284 SER A CA 1
ATOM 2261 C C . SER A 1 284 ? -0.859 -29.001 -9.289 1.00 81.81 284 SER A C 1
ATOM 2263 O O . SER A 1 284 ? -0.151 -29.204 -10.269 1.00 81.81 284 SER A O 1
ATOM 2265 N N . GLN A 1 285 ? -1.672 -29.942 -8.798 1.00 82.00 285 GLN A N 1
ATOM 2266 C CA . GLN A 1 285 ? -1.658 -31.336 -9.272 1.00 82.00 285 GLN A CA 1
ATOM 2267 C C . GLN A 1 285 ? -2.194 -31.524 -10.703 1.00 82.00 285 GLN A C 1
ATOM 2269 O O . GLN A 1 285 ? -1.806 -32.472 -11.374 1.00 82.00 285 GLN A O 1
ATOM 2274 N N . LYS A 1 286 ? -3.089 -30.646 -11.180 1.00 83.88 286 LYS A N 1
ATOM 2275 C CA . LYS A 1 286 ? -3.622 -30.689 -12.555 1.00 83.88 286 LYS A CA 1
ATOM 2276 C C . LYS A 1 286 ? -2.788 -29.878 -13.546 1.00 83.88 286 LYS A C 1
ATOM 2278 O O . LYS A 1 286 ? -3.127 -29.879 -14.734 1.00 83.88 286 LYS A O 1
ATOM 2283 N N . SER A 1 287 ? -1.767 -29.178 -13.043 1.00 90.75 287 SER A N 1
ATOM 2284 C CA . SER A 1 287 ? -0.977 -28.185 -13.767 1.00 90.75 287 SER A CA 1
ATOM 2285 C C . SER A 1 287 ? -1.880 -27.249 -14.571 1.00 90.75 287 SER A C 1
ATOM 2287 O O . SER A 1 287 ? -1.753 -27.135 -15.785 1.00 90.75 287 SER A O 1
ATOM 2289 N N . SER A 1 288 ? -2.870 -26.637 -13.914 1.00 92.06 288 SER A N 1
ATOM 2290 C CA . SER A 1 288 ? -3.847 -25.791 -14.604 1.00 92.06 288 SER A CA 1
ATOM 2291 C C . SER A 1 288 ? -4.308 -24.588 -13.800 1.00 92.06 288 SER A C 1
ATOM 2293 O O . SER A 1 288 ? -4.272 -24.585 -12.569 1.00 92.06 288 SER A O 1
ATOM 2295 N N . ALA A 1 289 ? -4.744 -23.555 -14.517 1.00 92.25 289 ALA A N 1
ATOM 2296 C CA . ALA A 1 289 ? -5.576 -22.498 -13.966 1.00 92.25 289 ALA A CA 1
ATOM 2297 C C . ALA A 1 289 ? -7.043 -22.834 -14.260 1.00 92.25 289 ALA A C 1
ATOM 2299 O O . ALA A 1 289 ? -7.379 -23.234 -15.375 1.00 92.25 289 ALA A O 1
ATOM 2300 N N . LEU A 1 290 ? -7.909 -22.697 -13.262 1.00 89.75 290 LEU A N 1
ATOM 2301 C CA . LEU A 1 290 ? -9.328 -23.034 -13.337 1.00 89.75 290 LEU A CA 1
ATOM 2302 C C . LEU A 1 290 ? -10.149 -21.794 -13.029 1.00 89.75 290 LEU A C 1
ATOM 2304 O O . LEU A 1 290 ? -9.933 -21.154 -12.003 1.00 89.75 290 LEU A O 1
ATOM 2308 N N . LYS A 1 291 ? -11.090 -21.465 -13.905 1.00 90.81 291 LYS A N 1
ATOM 2309 C CA . LYS A 1 291 ? -12.034 -20.368 -13.714 1.00 90.81 291 LYS A CA 1
ATOM 2310 C C . LYS A 1 291 ? -13.359 -20.924 -13.213 1.00 90.81 291 LYS A C 1
ATOM 2312 O O . LYS A 1 291 ? -13.869 -21.894 -13.768 1.00 90.81 291 LYS A O 1
ATOM 2317 N N . TYR A 1 292 ? -13.924 -20.286 -12.201 1.00 85.88 292 TYR A N 1
ATOM 2318 C CA . TYR A 1 292 ? -15.154 -20.669 -11.530 1.00 85.88 292 TYR A CA 1
ATOM 2319 C C . TYR A 1 292 ? -16.160 -19.522 -11.518 1.00 85.88 292 TYR A C 1
ATOM 2321 O O . TYR A 1 292 ? -15.787 -18.350 -11.436 1.00 85.88 292 TYR A O 1
ATOM 2329 N N . SER A 1 293 ? -17.442 -19.870 -11.555 1.00 84.50 293 SER A N 1
ATOM 2330 C CA . SER A 1 293 ? -18.545 -18.945 -11.315 1.00 84.50 293 SER A CA 1
ATOM 2331 C C . SER A 1 293 ? -18.650 -18.611 -9.824 1.00 84.50 293 SER A C 1
ATOM 2333 O O . SER A 1 293 ? -18.177 -19.355 -8.962 1.00 84.50 293 SER A O 1
ATOM 2335 N N . HIS A 1 294 ? -19.366 -17.538 -9.483 1.00 78.62 294 HIS A N 1
ATOM 2336 C CA . HIS A 1 294 ? -19.712 -17.218 -8.092 1.00 78.62 294 HIS A CA 1
ATOM 2337 C C . HIS A 1 294 ? -20.507 -18.313 -7.351 1.00 78.62 294 HIS A C 1
ATOM 2339 O O . HIS A 1 294 ? -20.699 -18.176 -6.139 1.00 78.62 294 HIS A O 1
ATOM 2345 N N . LYS A 1 295 ? -21.011 -19.332 -8.065 1.00 77.81 295 LYS A N 1
ATOM 2346 C CA . LYS A 1 295 ? -21.734 -20.494 -7.522 1.00 77.81 295 LYS A CA 1
ATOM 2347 C C . LYS A 1 295 ? -20.847 -21.733 -7.359 1.00 77.81 295 LYS A C 1
ATOM 2349 O O . LYS A 1 295 ? -21.312 -22.710 -6.789 1.00 77.81 295 LYS A O 1
ATOM 2354 N N . GLY A 1 296 ? -19.597 -21.687 -7.829 1.00 77.06 296 GLY A N 1
ATOM 2355 C CA . GLY A 1 296 ? -18.660 -22.814 -7.788 1.00 77.06 296 GLY A CA 1
ATOM 2356 C C . GLY A 1 296 ? -18.625 -23.668 -9.058 1.00 77.06 296 GLY A C 1
ATOM 2357 O O . GLY A 1 296 ? -17.879 -24.641 -9.107 1.00 77.06 296 GLY A O 1
ATOM 2358 N N . ASP A 1 297 ? -19.368 -23.306 -10.109 1.00 83.25 297 ASP A N 1
ATOM 2359 C CA . ASP A 1 297 ? -19.323 -24.032 -11.384 1.00 83.25 297 ASP A CA 1
ATOM 2360 C C . ASP A 1 297 ? -18.001 -23.754 -12.100 1.00 83.25 297 ASP A C 1
ATOM 2362 O O . ASP A 1 297 ? -17.614 -22.594 -12.245 1.00 83.25 297 ASP A O 1
ATOM 2366 N N . CYS A 1 298 ? -17.311 -24.788 -12.586 1.00 87.31 298 CYS A N 1
ATOM 2367 C CA . CYS A 1 298 ? -16.111 -24.597 -13.398 1.00 87.31 298 CYS A CA 1
ATOM 2368 C C . CYS A 1 298 ? -16.502 -24.081 -14.792 1.00 87.31 298 CYS A C 1
ATOM 2370 O O . CYS A 1 298 ? -17.202 -24.761 -15.539 1.00 87.31 298 CYS A O 1
ATOM 2372 N N . LEU A 1 299 ? -16.059 -22.868 -15.122 1.00 90.00 299 LEU A N 1
ATOM 2373 C CA . LEU A 1 299 ? -16.360 -22.168 -16.372 1.00 90.00 299 LEU A CA 1
ATOM 2374 C C . LEU A 1 299 ? -15.311 -22.429 -17.457 1.00 90.00 299 LEU A C 1
ATOM 2376 O O . LEU A 1 299 ? -15.655 -22.491 -18.633 1.00 90.00 299 LEU A O 1
ATOM 2380 N N . ALA A 1 300 ? -14.035 -22.545 -17.076 1.00 92.75 300 ALA A N 1
ATOM 2381 C CA . ALA A 1 300 ? -12.936 -22.783 -18.010 1.00 92.75 300 ALA A CA 1
ATOM 2382 C C . ALA A 1 300 ? -11.720 -23.410 -17.316 1.00 92.75 300 ALA A C 1
ATOM 2384 O O . ALA A 1 300 ? -11.486 -23.194 -16.125 1.00 92.75 300 ALA A O 1
ATOM 2385 N N . GLU A 1 301 ? -10.910 -24.132 -18.090 1.00 93.81 301 GLU A N 1
ATOM 2386 C CA . GLU A 1 301 ? -9.621 -24.680 -17.667 1.00 93.81 301 GLU A CA 1
ATOM 2387 C C . GLU A 1 301 ? -8.532 -24.311 -18.677 1.00 93.81 301 GLU A C 1
ATOM 2389 O O . GLU A 1 301 ? -8.674 -24.547 -19.876 1.00 93.81 301 GLU A O 1
ATOM 2394 N N . LEU A 1 302 ? -7.414 -23.793 -18.173 1.00 95.38 302 LEU A N 1
ATOM 2395 C CA . LEU A 1 302 ? -6.192 -23.583 -18.935 1.00 95.38 302 LEU A CA 1
ATOM 2396 C C . LEU A 1 302 ? -5.132 -24.555 -18.440 1.00 95.38 302 LEU A C 1
ATOM 2398 O O . LEU A 1 302 ? -4.628 -24.418 -17.323 1.00 95.38 302 LEU A O 1
ATOM 2402 N N . LYS A 1 303 ? -4.766 -25.519 -19.286 1.00 95.12 303 LYS A N 1
ATOM 2403 C CA . LYS A 1 303 ? -3.615 -26.388 -19.035 1.00 95.12 303 LYS A CA 1
ATOM 2404 C C . LYS A 1 303 ? -2.326 -25.587 -19.164 1.00 95.12 303 LYS A C 1
ATOM 2406 O O . LYS A 1 303 ? -2.070 -24.958 -20.187 1.00 95.12 303 LYS A O 1
ATOM 2411 N N . LEU A 1 304 ? -1.520 -25.632 -18.114 1.00 92.50 304 LEU A N 1
ATOM 2412 C CA . LEU A 1 304 ? -0.208 -25.014 -18.052 1.00 92.50 304 LEU A CA 1
ATOM 2413 C C . LEU A 1 304 ? 0.862 -26.100 -18.209 1.00 92.50 304 LEU A C 1
ATOM 2415 O O . LEU A 1 304 ? 0.677 -27.217 -17.725 1.00 92.50 304 LEU A O 1
ATOM 2419 N N . PRO A 1 305 ? 2.007 -25.789 -18.840 1.00 89.81 305 PRO A N 1
ATOM 2420 C CA . PRO A 1 305 ? 3.082 -26.765 -19.019 1.00 89.81 305 PRO A CA 1
ATOM 2421 C C . PRO A 1 305 ? 3.678 -27.283 -17.704 1.00 89.81 305 PRO A C 1
ATOM 2423 O O . PRO A 1 305 ? 4.290 -28.343 -17.682 1.00 89.81 305 PRO A O 1
ATOM 2426 N N . ASN A 1 306 ? 3.535 -26.516 -16.620 1.00 91.38 306 ASN A N 1
ATOM 2427 C CA . ASN A 1 306 ? 4.129 -26.791 -15.320 1.00 91.38 306 ASN A CA 1
ATOM 2428 C C . ASN A 1 306 ? 3.143 -26.453 -14.201 1.00 91.38 306 ASN A C 1
ATOM 2430 O O . ASN A 1 306 ? 2.220 -25.656 -14.394 1.00 91.38 306 ASN A O 1
ATOM 2434 N N . SER A 1 307 ? 3.360 -27.034 -13.022 1.00 90.19 307 SER A N 1
ATOM 2435 C CA . SER A 1 307 ? 2.509 -26.816 -11.853 1.00 90.19 307 SER A CA 1
ATOM 2436 C C . SER A 1 307 ? 2.505 -25.340 -11.454 1.00 90.19 307 SER A C 1
ATOM 2438 O O . SER A 1 307 ? 3.573 -24.795 -11.159 1.00 90.19 307 SER A O 1
ATOM 2440 N N . PRO A 1 308 ? 1.336 -24.676 -11.461 1.00 91.12 308 PRO A N 1
ATOM 2441 C CA . PRO A 1 308 ? 1.250 -23.281 -11.080 1.00 91.12 308 PRO A CA 1
ATOM 2442 C C . PRO A 1 308 ? 1.385 -23.129 -9.568 1.00 91.12 308 PRO A C 1
ATOM 2444 O O . PRO A 1 308 ? 0.852 -23.950 -8.819 1.00 91.12 308 PRO A O 1
ATOM 2447 N N . TYR A 1 309 ? 2.068 -22.074 -9.136 1.00 86.88 309 TYR A N 1
ATOM 2448 C CA . TYR A 1 309 ? 2.207 -21.726 -7.722 1.00 86.88 309 TYR A CA 1
ATOM 2449 C C . TYR A 1 309 ? 1.309 -20.550 -7.361 1.00 86.88 309 TYR A C 1
ATOM 2451 O O . TYR A 1 309 ? 0.468 -20.676 -6.475 1.00 86.88 309 TYR A O 1
ATOM 2459 N N . ASP A 1 310 ? 1.400 -19.457 -8.111 1.00 87.12 310 ASP A N 1
ATOM 2460 C CA . ASP A 1 310 ? 0.721 -18.211 -7.779 1.00 87.12 310 ASP A CA 1
ATOM 2461 C C . ASP A 1 310 ? 0.039 -17.571 -8.992 1.00 87.12 310 ASP A C 1
ATOM 2463 O O . ASP A 1 310 ? 0.406 -17.840 -10.138 1.00 87.12 310 ASP A O 1
ATOM 2467 N N . ILE A 1 311 ? -0.969 -16.735 -8.740 1.00 88.88 311 ILE A N 1
ATOM 2468 C CA . ILE A 1 311 ? -1.661 -15.936 -9.753 1.00 88.88 311 ILE A CA 1
ATOM 2469 C C . ILE A 1 311 ? -1.901 -14.516 -9.243 1.00 88.88 311 ILE A C 1
ATOM 2471 O O . ILE A 1 311 ? -2.401 -14.307 -8.141 1.00 88.88 311 ILE A O 1
ATOM 2475 N N . ASN A 1 312 ? -1.590 -13.524 -10.074 1.00 88.75 312 ASN A N 1
ATOM 2476 C CA . ASN A 1 312 ? -1.768 -12.120 -9.727 1.00 88.75 312 ASN A CA 1
ATOM 2477 C C . ASN A 1 312 ? -2.310 -11.306 -10.901 1.00 88.75 312 ASN A C 1
ATOM 2479 O O . ASN A 1 312 ? -1.976 -11.550 -12.060 1.00 88.75 312 ASN A O 1
ATOM 2483 N N . GLN A 1 313 ? -3.155 -10.325 -10.599 1.00 86.69 313 GLN A N 1
ATOM 2484 C CA . GLN A 1 313 ? -3.743 -9.459 -11.609 1.00 86.69 313 GLN A CA 1
ATOM 2485 C C . GLN A 1 313 ? -2.734 -8.414 -12.090 1.00 86.69 313 GLN A C 1
ATOM 2487 O O . GLN A 1 313 ? -2.181 -7.661 -11.298 1.00 86.69 313 GLN A O 1
ATOM 2492 N N . ILE A 1 314 ? -2.558 -8.313 -13.406 1.00 84.38 314 ILE A N 1
ATOM 2493 C CA . ILE A 1 314 ? -1.750 -7.254 -14.024 1.00 84.38 314 ILE A CA 1
ATOM 2494 C C . ILE A 1 314 ? -2.621 -6.013 -14.227 1.00 84.38 314 ILE A C 1
ATOM 2496 O O . ILE A 1 314 ? -2.231 -4.895 -13.895 1.00 84.38 314 ILE A O 1
ATOM 2500 N N . ASN A 1 315 ? -3.809 -6.218 -14.802 1.00 82.62 315 ASN A N 1
ATOM 2501 C CA . ASN A 1 315 ? -4.807 -5.185 -15.066 1.00 82.62 315 ASN A CA 1
ATOM 2502 C C . ASN A 1 315 ? -6.215 -5.804 -15.144 1.00 82.62 315 ASN A C 1
ATOM 2504 O O . ASN A 1 315 ? -6.392 -7.003 -14.938 1.00 82.62 315 ASN A O 1
ATOM 2508 N N . GLY A 1 316 ? -7.230 -5.010 -15.495 1.00 81.06 316 GLY A N 1
ATOM 2509 C CA . GLY A 1 316 ? -8.626 -5.462 -15.583 1.00 81.06 316 GLY A CA 1
ATOM 2510 C C . GLY A 1 316 ? -8.906 -6.641 -16.531 1.00 81.06 316 GLY A C 1
ATOM 2511 O O . GLY A 1 316 ? -9.985 -7.211 -16.457 1.00 81.06 316 GLY A O 1
ATOM 2512 N N . THR A 1 317 ? -7.960 -7.029 -17.393 1.00 87.75 317 THR A N 1
ATOM 2513 C CA . THR A 1 317 ? -8.142 -8.084 -18.412 1.00 87.75 317 THR A CA 1
ATOM 2514 C C . THR A 1 317 ? -7.108 -9.209 -18.354 1.00 87.75 317 THR A C 1
ATOM 2516 O O . THR A 1 317 ? -7.363 -10.292 -18.877 1.00 87.75 317 THR A O 1
ATOM 2519 N N . LYS A 1 318 ? -5.947 -8.984 -17.727 1.00 91.88 318 LYS A N 1
ATOM 2520 C CA . LYS A 1 318 ? -4.812 -9.917 -17.740 1.00 91.88 318 LYS A CA 1
ATOM 2521 C C . LYS A 1 318 ? -4.334 -10.261 -16.336 1.00 91.88 318 LYS A C 1
ATOM 2523 O O . LYS A 1 318 ? -4.281 -9.395 -15.461 1.00 91.88 318 LYS A O 1
ATOM 2528 N N . ALA A 1 319 ? -3.886 -11.500 -16.176 1.00 91.88 319 ALA A N 1
ATOM 2529 C CA . ALA A 1 319 ? -3.225 -11.999 -14.977 1.00 91.88 319 ALA A CA 1
ATOM 2530 C C . ALA A 1 319 ? -1.900 -12.680 -15.332 1.00 91.88 319 ALA A C 1
ATOM 2532 O O . ALA A 1 319 ? -1.725 -13.165 -16.447 1.00 91.88 319 ALA A O 1
ATOM 2533 N N . ALA A 1 320 ? -0.972 -12.723 -14.385 1.00 91.88 320 ALA A N 1
ATOM 2534 C CA . ALA A 1 320 ? 0.259 -13.493 -14.466 1.00 91.88 320 ALA A CA 1
ATOM 2535 C C . ALA A 1 320 ? 0.158 -14.721 -13.557 1.00 91.88 320 ALA A C 1
ATOM 2537 O O . ALA A 1 320 ? -0.312 -14.610 -12.429 1.00 91.88 320 ALA A O 1
ATOM 2538 N N . VAL A 1 321 ? 0.616 -15.872 -14.045 1.00 92.69 321 VAL A N 1
ATOM 2539 C CA . VAL A 1 321 ? 0.623 -17.157 -13.343 1.00 92.69 321 VAL A CA 1
ATOM 2540 C C . VAL A 1 321 ? 2.053 -17.665 -13.237 1.00 92.69 321 VAL A C 1
ATOM 2542 O O . VAL A 1 321 ? 2.683 -17.968 -14.256 1.00 92.69 321 VAL A O 1
ATOM 2545 N N . SER A 1 322 ? 2.570 -17.766 -12.016 1.00 91.19 322 SER A N 1
ATOM 2546 C CA . SER A 1 322 ? 3.882 -18.356 -11.757 1.00 91.19 322 SER A CA 1
ATOM 2547 C C . SER A 1 322 ? 3.807 -19.881 -11.770 1.00 91.19 322 SER A C 1
ATOM 2549 O O . SER A 1 322 ? 2.768 -20.472 -11.471 1.00 91.19 322 SER A O 1
ATOM 2551 N N . THR A 1 323 ? 4.910 -20.537 -12.131 1.00 89.81 323 THR A N 1
ATOM 2552 C CA . THR A 1 323 ? 4.984 -22.002 -12.167 1.00 89.81 323 THR A CA 1
ATOM 2553 C C . THR A 1 323 ? 6.265 -22.519 -11.530 1.00 89.81 323 THR A C 1
ATOM 2555 O O . THR A 1 323 ? 7.206 -21.762 -11.290 1.00 89.81 323 THR A O 1
ATOM 2558 N N . SER A 1 324 ? 6.328 -23.835 -11.328 1.00 86.19 324 SER A N 1
ATOM 2559 C CA . SER A 1 324 ? 7.535 -24.554 -10.903 1.00 86.19 324 SER A CA 1
ATOM 2560 C C . SER A 1 324 ? 8.717 -24.458 -11.873 1.00 86.19 324 SER A C 1
ATOM 2562 O O . SER A 1 324 ? 9.820 -24.892 -11.543 1.00 86.19 324 SER A O 1
ATOM 2564 N N . SER A 1 325 ? 8.514 -23.882 -13.058 1.00 88.50 325 SER A N 1
ATOM 2565 C CA . SER A 1 325 ? 9.555 -23.689 -14.061 1.00 88.50 325 SER A CA 1
ATOM 2566 C C . SER A 1 325 ? 10.156 -22.287 -14.031 1.00 88.50 325 SER A C 1
ATOM 2568 O O . SER A 1 325 ? 9.659 -21.361 -13.396 1.00 88.50 325 SER A O 1
ATOM 2570 N N . LYS A 1 326 ? 11.220 -22.110 -14.813 1.00 89.38 326 LYS A N 1
ATOM 2571 C CA . LYS A 1 326 ? 11.883 -20.829 -15.082 1.00 89.38 326 LYS A CA 1
ATOM 2572 C C . LYS A 1 326 ? 11.063 -19.918 -16.009 1.00 89.38 326 LYS A C 1
ATOM 2574 O O . LYS A 1 326 ? 11.611 -19.181 -16.824 1.00 89.38 326 LYS A O 1
ATOM 2579 N N . THR A 1 327 ? 9.741 -20.007 -15.955 1.00 89.00 327 THR A N 1
ATOM 2580 C CA . THR A 1 327 ? 8.824 -19.260 -16.813 1.00 89.00 327 THR A CA 1
ATOM 2581 C C . THR A 1 327 ? 7.514 -19.037 -16.073 1.00 89.00 327 THR A C 1
ATOM 2583 O O . THR A 1 327 ? 6.977 -19.948 -15.437 1.00 89.00 327 THR A O 1
ATOM 2586 N N . PHE A 1 328 ? 6.992 -17.819 -16.165 1.00 91.56 328 PHE A N 1
ATOM 2587 C CA . PHE A 1 328 ? 5.625 -17.511 -15.761 1.00 91.56 328 PHE A CA 1
ATOM 2588 C C . PHE A 1 328 ? 4.821 -17.058 -16.979 1.00 91.56 328 PHE A C 1
ATOM 2590 O O . PHE A 1 328 ? 5.376 -16.647 -18.001 1.00 91.56 328 PHE A O 1
ATOM 2597 N N . PHE A 1 329 ? 3.506 -17.179 -16.887 1.00 92.81 329 PHE A N 1
ATOM 2598 C CA . PHE A 1 329 ? 2.605 -17.031 -18.021 1.00 92.81 329 PHE A CA 1
ATOM 2599 C C . PHE A 1 329 ? 1.665 -15.857 -17.806 1.00 92.81 329 PHE A C 1
ATOM 2601 O O . PHE A 1 329 ? 1.076 -15.725 -16.742 1.00 92.81 329 PHE A O 1
ATOM 2608 N N . ILE A 1 330 ? 1.494 -15.021 -18.821 1.00 92.94 330 ILE A N 1
ATOM 2609 C CA . ILE A 1 330 ? 0.459 -13.994 -18.851 1.00 92.94 330 ILE A CA 1
ATOM 2610 C C . ILE A 1 330 ? -0.759 -14.591 -19.540 1.00 92.94 330 ILE A C 1
ATOM 2612 O O . ILE A 1 330 ? -0.666 -15.050 -20.679 1.00 92.94 330 ILE A O 1
ATOM 2616 N N . ILE A 1 331 ? -1.896 -14.555 -18.859 1.00 94.12 331 ILE A N 1
ATOM 2617 C CA . ILE A 1 331 ? -3.165 -15.107 -19.319 1.00 94.12 331 ILE A CA 1
ATOM 2618 C C . ILE A 1 331 ? -4.217 -14.006 -19.439 1.00 94.12 331 ILE A C 1
ATOM 2620 O O . ILE A 1 331 ? -4.200 -13.021 -18.693 1.00 94.12 331 ILE A O 1
ATOM 2624 N N . ASN A 1 332 ? -5.147 -14.181 -20.370 1.00 93.00 332 ASN A N 1
ATOM 2625 C CA . ASN A 1 332 ? -6.363 -13.385 -20.442 1.00 93.00 332 ASN A CA 1
ATOM 2626 C C . ASN A 1 332 ? -7.381 -13.957 -19.450 1.00 93.00 332 ASN A C 1
ATOM 2628 O O . ASN A 1 332 ? -7.655 -15.152 -19.443 1.00 93.00 332 ASN A O 1
ATOM 2632 N N . MET A 1 333 ? -7.936 -13.115 -18.586 1.00 91.88 333 MET A N 1
ATOM 2633 C CA . MET A 1 333 ? -8.844 -13.557 -17.526 1.00 91.88 333 MET A CA 1
ATOM 2634 C C . MET A 1 333 ? -10.277 -13.810 -18.020 1.00 91.88 333 MET A C 1
ATOM 2636 O O . MET A 1 333 ? -11.052 -14.501 -17.351 1.00 91.88 333 MET A O 1
ATOM 2640 N N . HIS A 1 334 ? -10.655 -13.250 -19.174 1.00 88.81 334 HIS A N 1
ATOM 2641 C CA . HIS A 1 334 ? -11.999 -13.425 -19.726 1.00 88.81 334 HIS A CA 1
ATOM 2642 C C . HIS A 1 334 ? -12.204 -14.839 -20.268 1.00 88.81 334 HIS A C 1
ATOM 2644 O O . HIS A 1 334 ? -13.140 -15.515 -19.842 1.00 88.81 334 HIS A O 1
ATOM 2650 N N . ASP A 1 335 ? -11.319 -15.279 -21.160 1.00 90.56 335 ASP A N 1
ATOM 2651 C CA . ASP A 1 335 ? -11.401 -16.563 -21.868 1.00 90.56 335 ASP A CA 1
ATOM 2652 C C . ASP A 1 335 ? -10.399 -17.612 -21.356 1.00 90.56 335 ASP A C 1
ATOM 2654 O O . ASP A 1 335 ? -10.404 -18.747 -21.824 1.00 90.56 335 ASP A O 1
ATOM 2658 N N . LEU A 1 336 ? -9.565 -17.250 -20.375 1.00 92.38 336 LEU A N 1
ATOM 2659 C CA . LEU A 1 336 ? -8.522 -18.101 -19.809 1.00 92.38 336 LEU A CA 1
ATOM 2660 C C . LEU A 1 336 ? -7.511 -18.593 -20.858 1.00 92.38 336 LEU A C 1
ATOM 2662 O O . LEU A 1 336 ? -7.012 -19.711 -20.772 1.00 92.38 336 LEU A O 1
ATOM 2666 N N . THR A 1 337 ? -7.182 -17.761 -21.848 1.00 92.81 337 THR A N 1
ATOM 2667 C CA . THR A 1 337 ? -6.181 -18.085 -22.875 1.00 92.81 337 THR A CA 1
ATOM 2668 C C . THR A 1 337 ? -4.785 -17.584 -22.516 1.00 92.81 337 THR A C 1
ATOM 2670 O O . THR A 1 337 ? -4.607 -16.580 -21.820 1.00 92.81 337 THR A O 1
ATOM 2673 N N . LEU A 1 338 ? -3.759 -18.278 -23.013 1.00 92.31 338 LEU A N 1
ATOM 2674 C CA . LEU A 1 338 ? -2.373 -17.851 -22.862 1.00 92.31 338 LEU A CA 1
ATOM 2675 C C . LEU A 1 338 ? -2.071 -16.675 -23.803 1.00 92.31 338 LEU A C 1
ATOM 2677 O O . LEU A 1 338 ? -2.163 -16.811 -25.018 1.00 92.31 338 LEU A O 1
ATOM 2681 N N . CYS A 1 339 ? -1.662 -15.534 -23.248 1.00 89.69 339 CYS A N 1
ATOM 2682 C CA . CYS A 1 339 ? -1.238 -14.367 -24.024 1.00 89.69 339 CYS A CA 1
ATOM 2683 C C . CYS A 1 339 ? 0.266 -14.363 -24.303 1.00 89.69 339 CYS A C 1
ATOM 2685 O O . CYS A 1 339 ? 0.693 -14.031 -25.405 1.00 89.69 339 CYS A O 1
ATOM 2687 N N . HIS A 1 340 ? 1.077 -14.634 -23.278 1.00 86.19 340 HIS A N 1
ATOM 2688 C CA . HIS A 1 340 ? 2.530 -14.485 -23.355 1.00 86.19 340 HIS A CA 1
ATOM 2689 C C . HIS A 1 340 ? 3.232 -15.342 -22.298 1.00 86.19 340 HIS A C 1
ATOM 2691 O O . HIS A 1 340 ? 2.647 -15.659 -21.265 1.00 86.19 340 HIS A O 1
ATOM 2697 N N . SER A 1 341 ? 4.496 -15.686 -22.524 1.00 88.81 341 SER A N 1
ATOM 2698 C CA . SER A 1 341 ? 5.345 -16.382 -21.554 1.00 88.81 341 SER A CA 1
ATOM 2699 C C . SER A 1 341 ? 6.593 -15.559 -21.282 1.00 88.81 341 SER A C 1
ATOM 2701 O O . SER A 1 341 ? 7.266 -15.151 -22.226 1.00 88.81 341 SER A O 1
ATOM 2703 N N . VAL A 1 342 ? 6.930 -15.361 -20.013 1.00 86.19 342 VAL A N 1
ATOM 2704 C CA . VAL A 1 342 ? 8.101 -14.582 -19.605 1.00 86.19 342 VAL A CA 1
ATOM 2705 C C . VAL A 1 342 ? 9.130 -15.521 -18.994 1.00 86.19 342 VAL A C 1
ATOM 2707 O O . VAL A 1 342 ? 8.881 -16.160 -17.968 1.00 86.19 342 VAL A O 1
ATOM 2710 N N . ALA A 1 343 ? 10.287 -15.617 -19.648 1.00 85.38 343 ALA A N 1
ATOM 2711 C CA . ALA A 1 343 ? 11.407 -16.409 -19.165 1.00 85.38 343 ALA A CA 1
ATOM 2712 C C . ALA A 1 343 ? 12.056 -15.751 -17.941 1.00 85.38 343 ALA A C 1
ATOM 2714 O O . ALA A 1 343 ? 12.115 -14.530 -17.814 1.00 85.38 343 ALA A O 1
ATOM 2715 N N . ASN A 1 344 ? 12.574 -16.581 -17.045 1.00 78.69 344 ASN A N 1
ATOM 2716 C CA . ASN A 1 344 ? 13.257 -16.155 -15.838 1.00 78.69 344 ASN A CA 1
ATOM 2717 C C . ASN A 1 344 ? 14.475 -17.050 -15.565 1.00 78.69 344 ASN A C 1
ATOM 2719 O O . ASN A 1 344 ? 14.642 -18.112 -16.154 1.00 78.69 344 ASN A O 1
ATOM 2723 N N . GLN A 1 345 ? 15.350 -16.641 -14.653 1.00 78.12 345 GLN A N 1
ATOM 2724 C CA . GLN A 1 345 ? 16.540 -17.417 -14.291 1.00 78.12 345 GLN A CA 1
ATOM 2725 C C . GLN A 1 345 ? 16.220 -18.577 -13.332 1.00 78.12 345 GLN A C 1
ATOM 2727 O O . GLN A 1 345 ? 16.892 -19.613 -13.365 1.00 78.12 345 GLN A O 1
ATOM 2732 N N . HIS A 1 346 ? 15.172 -18.423 -12.516 1.00 82.31 346 HIS A N 1
ATOM 2733 C CA . HIS A 1 346 ? 14.772 -19.353 -11.457 1.00 82.31 346 HIS A CA 1
ATOM 2734 C C . HIS A 1 346 ? 13.241 -19.504 -11.390 1.00 82.31 346 HIS A C 1
ATOM 2736 O O . HIS A 1 346 ? 12.531 -18.618 -11.882 1.00 82.31 346 HIS A O 1
ATOM 2742 N N . PRO A 1 347 ? 12.725 -20.594 -10.790 1.00 83.62 347 PRO A N 1
ATOM 2743 C CA . PRO A 1 347 ? 11.310 -20.714 -10.451 1.00 83.62 347 PRO A CA 1
ATOM 2744 C C . PRO A 1 347 ? 10.816 -19.532 -9.616 1.00 83.62 347 PRO A C 1
ATOM 2746 O O . PRO A 1 347 ? 11.568 -18.939 -8.840 1.00 83.62 347 PRO A O 1
ATOM 2749 N N . VAL A 1 348 ? 9.552 -19.167 -9.812 1.00 83.88 348 VAL A N 1
ATOM 2750 C CA . VAL A 1 348 ? 8.909 -18.054 -9.107 1.00 83.88 348 VAL A CA 1
ATOM 2751 C C . VAL A 1 348 ? 7.826 -18.640 -8.222 1.00 83.88 348 VAL A C 1
ATOM 2753 O O . VAL A 1 348 ? 6.865 -19.207 -8.734 1.00 83.88 348 VAL A O 1
ATOM 2756 N N . HIS A 1 349 ? 7.975 -18.503 -6.907 1.00 82.12 349 HIS A N 1
ATOM 2757 C CA . HIS A 1 349 ? 6.991 -19.023 -5.957 1.00 82.12 349 HIS A CA 1
ATOM 2758 C C . HIS A 1 349 ? 5.851 -18.040 -5.733 1.00 82.12 349 HIS A C 1
ATOM 2760 O O . HIS A 1 349 ? 4.704 -18.461 -5.658 1.00 82.12 349 HIS A O 1
ATOM 2766 N N . GLY A 1 350 ? 6.163 -16.745 -5.716 1.00 82.19 350 GLY A N 1
ATOM 2767 C CA . GLY A 1 350 ? 5.181 -15.681 -5.573 1.00 82.19 350 GLY A CA 1
ATOM 2768 C C . GLY A 1 350 ? 5.391 -14.576 -6.599 1.00 82.19 350 GLY A C 1
ATOM 2769 O O . GLY A 1 350 ? 6.532 -14.266 -6.959 1.00 82.19 350 GLY A O 1
ATOM 2770 N N . LEU A 1 351 ? 4.303 -13.994 -7.090 1.00 83.50 351 LEU A N 1
ATOM 2771 C CA . LEU A 1 351 ? 4.339 -12.935 -8.088 1.00 83.50 351 LEU A CA 1
ATOM 2772 C C . LEU A 1 351 ? 3.355 -11.822 -7.719 1.00 83.50 351 LEU A C 1
ATOM 2774 O O . LEU A 1 351 ? 2.202 -12.062 -7.378 1.00 83.50 351 LEU A O 1
ATOM 2778 N N . SER A 1 352 ? 3.808 -10.578 -7.832 1.00 82.88 352 SER A N 1
ATOM 2779 C CA . SER A 1 352 ? 2.959 -9.392 -7.723 1.00 82.88 352 SER A CA 1
ATOM 2780 C C . SER A 1 352 ? 3.263 -8.430 -8.865 1.00 82.88 352 SER A C 1
ATOM 2782 O O . SER A 1 352 ? 4.381 -8.431 -9.380 1.00 82.88 352 SER A O 1
ATOM 2784 N N . HIS A 1 353 ? 2.290 -7.621 -9.276 1.00 78.75 353 HIS A N 1
ATOM 2785 C CA . HIS A 1 353 ? 2.468 -6.599 -10.304 1.00 78.75 353 HIS A CA 1
ATOM 2786 C C . HIS A 1 353 ? 2.129 -5.212 -9.749 1.00 78.75 353 HIS A C 1
ATOM 2788 O O . HIS A 1 353 ? 1.027 -4.984 -9.249 1.00 78.75 353 HIS A O 1
ATOM 2794 N N . VAL A 1 354 ? 3.075 -4.275 -9.840 1.00 73.19 354 VAL A N 1
ATOM 2795 C CA . VAL A 1 354 ? 2.915 -2.900 -9.347 1.00 73.19 354 VAL A CA 1
ATOM 2796 C C . VAL A 1 354 ? 3.551 -1.939 -10.345 1.00 73.19 354 VAL A C 1
ATOM 2798 O O . VAL A 1 354 ? 4.703 -2.109 -10.721 1.00 73.19 354 VAL A O 1
ATOM 2801 N N . ASN A 1 355 ? 2.809 -0.909 -10.763 1.00 70.25 355 ASN A N 1
ATOM 2802 C CA . ASN A 1 355 ? 3.308 0.187 -11.609 1.00 70.25 355 ASN A CA 1
ATOM 2803 C C . ASN A 1 355 ? 4.040 -0.245 -12.902 1.00 70.25 355 ASN A C 1
ATOM 2805 O O . ASN A 1 355 ? 4.952 0.448 -13.343 1.00 70.25 355 ASN A O 1
ATOM 2809 N N . GLY A 1 356 ? 3.632 -1.356 -13.526 1.00 74.06 356 GLY A N 1
ATOM 2810 C CA . GLY A 1 356 ? 4.247 -1.861 -14.763 1.00 74.06 356 GLY A CA 1
ATOM 2811 C C . GLY A 1 356 ? 5.435 -2.805 -14.549 1.00 74.06 356 GLY A C 1
ATOM 2812 O O . GLY A 1 356 ? 6.034 -3.258 -15.521 1.00 74.06 356 GLY A O 1
ATOM 2813 N N . GLU A 1 357 ? 5.766 -3.133 -13.300 1.00 77.38 357 GLU A N 1
ATOM 2814 C CA . GLU A 1 357 ? 6.828 -4.073 -12.948 1.00 77.38 357 GLU A CA 1
ATOM 2815 C C . GLU A 1 357 ? 6.261 -5.302 -12.236 1.00 77.38 357 GLU A C 1
ATOM 2817 O O . GLU A 1 357 ? 5.284 -5.220 -11.484 1.00 77.38 357 GLU A O 1
ATOM 2822 N N . PHE A 1 358 ? 6.909 -6.449 -12.434 1.00 81.12 358 PHE A N 1
ATOM 2823 C CA . PHE A 1 358 ? 6.679 -7.628 -11.613 1.00 81.12 358 PHE A CA 1
ATOM 2824 C C . PHE A 1 358 ? 7.670 -7.685 -10.458 1.00 81.12 358 PHE A C 1
ATOM 2826 O O . PHE A 1 358 ? 8.881 -7.572 -10.645 1.00 81.12 358 PHE A O 1
ATOM 2833 N N . ILE A 1 359 ? 7.141 -7.965 -9.273 1.00 81.38 359 ILE A N 1
ATOM 2834 C CA . ILE A 1 359 ? 7.898 -8.310 -8.077 1.00 81.38 359 ILE A CA 1
ATOM 2835 C C . ILE A 1 359 ? 7.818 -9.825 -7.925 1.00 81.38 359 ILE A C 1
ATOM 2837 O O . ILE A 1 359 ? 6.742 -10.388 -7.719 1.00 81.38 359 ILE A O 1
ATOM 2841 N N . LEU A 1 360 ? 8.962 -10.487 -8.054 1.00 82.62 360 LEU A N 1
ATOM 2842 C CA . LEU A 1 360 ? 9.082 -11.938 -8.016 1.00 82.62 360 LEU A CA 1
ATOM 2843 C C . LEU A 1 360 ? 9.671 -12.374 -6.675 1.00 82.62 360 LEU A C 1
ATOM 2845 O O . LEU A 1 360 ? 10.821 -12.042 -6.376 1.00 82.62 360 LEU A O 1
ATOM 2849 N N . ALA A 1 361 ? 8.909 -13.153 -5.913 1.00 77.50 361 ALA A N 1
ATOM 2850 C CA . ALA A 1 361 ? 9.364 -13.816 -4.699 1.00 77.50 361 ALA A CA 1
ATOM 2851 C C . ALA A 1 361 ? 9.991 -15.173 -5.021 1.00 77.50 361 ALA A C 1
ATOM 2853 O O . ALA A 1 361 ? 9.381 -16.027 -5.681 1.00 77.50 361 ALA A O 1
ATOM 2854 N N . ARG A 1 362 ? 11.221 -15.364 -4.544 1.00 76.25 362 ARG A N 1
ATOM 2855 C CA . ARG A 1 362 ? 12.008 -16.586 -4.732 1.00 76.25 362 ARG A CA 1
ATOM 2856 C C . ARG A 1 362 ? 12.794 -16.844 -3.461 1.00 76.25 362 ARG A C 1
ATOM 2858 O O . ARG A 1 362 ? 13.636 -16.013 -3.134 1.00 76.25 362 ARG A O 1
ATOM 2865 N N . ASP A 1 363 ? 12.553 -17.963 -2.792 1.00 71.69 363 ASP A N 1
ATOM 2866 C CA . ASP A 1 363 ? 13.240 -18.357 -1.556 1.00 71.69 363 ASP A CA 1
ATOM 2867 C C . ASP A 1 363 ? 13.389 -17.175 -0.581 1.00 71.69 363 ASP A C 1
ATOM 2869 O O . ASP A 1 363 ? 12.398 -16.734 -0.013 1.00 71.69 363 ASP A O 1
ATOM 2873 N N . HIS A 1 364 ? 14.595 -16.604 -0.479 1.00 65.62 364 HIS A N 1
ATOM 2874 C CA . HIS A 1 364 ? 14.956 -15.477 0.389 1.00 65.62 364 HIS A CA 1
ATOM 2875 C C . HIS A 1 364 ? 15.232 -14.172 -0.379 1.00 65.62 364 HIS A C 1
ATOM 2877 O O . HIS A 1 364 ? 16.022 -13.329 0.051 1.00 65.62 364 HIS A O 1
ATOM 2883 N N . THR A 1 365 ? 14.679 -14.023 -1.582 1.00 66.44 365 THR A N 1
ATOM 2884 C CA . THR A 1 365 ? 14.947 -12.880 -2.459 1.00 66.44 365 THR A CA 1
ATOM 2885 C C . THR A 1 365 ? 13.695 -12.350 -3.140 1.00 66.44 365 THR A C 1
ATOM 2887 O O . THR A 1 365 ? 12.802 -13.089 -3.559 1.00 66.44 365 THR A O 1
ATOM 2890 N N . LEU A 1 366 ? 13.688 -11.034 -3.310 1.00 73.56 366 LEU A N 1
ATOM 2891 C CA . LEU A 1 366 ? 12.739 -10.293 -4.124 1.00 73.56 366 LEU A CA 1
ATOM 2892 C C . LEU A 1 366 ? 13.471 -9.762 -5.349 1.00 73.56 366 LEU A C 1
ATOM 2894 O O . LEU A 1 366 ? 14.553 -9.189 -5.225 1.00 73.56 366 LEU A O 1
ATOM 2898 N N . THR A 1 367 ? 12.910 -9.979 -6.535 1.00 73.69 367 THR A N 1
ATOM 2899 C CA . THR A 1 367 ? 13.472 -9.470 -7.793 1.00 73.69 367 THR A CA 1
ATOM 2900 C C . THR A 1 367 ? 12.433 -8.649 -8.536 1.00 73.69 367 THR A C 1
ATOM 2902 O O . THR A 1 367 ? 11.328 -9.136 -8.762 1.00 73.69 367 THR A O 1
ATOM 2905 N N . TRP A 1 368 ? 12.817 -7.452 -8.967 1.00 79.19 368 TRP A N 1
ATOM 2906 C CA . TRP A 1 368 ? 11.999 -6.592 -9.813 1.00 79.19 368 TRP A CA 1
ATOM 2907 C C . TRP A 1 368 ? 12.362 -6.835 -11.268 1.00 79.19 368 TRP A C 1
ATOM 2909 O O . TRP A 1 368 ? 13.546 -6.796 -11.626 1.00 79.19 368 TRP A O 1
ATOM 2919 N N . ILE A 1 369 ? 11.356 -7.105 -12.092 1.00 77.69 369 ILE A N 1
ATOM 2920 C CA . ILE A 1 369 ? 11.520 -7.211 -13.538 1.00 77.69 369 ILE A CA 1
ATOM 2921 C C . ILE A 1 369 ? 10.494 -6.335 -14.251 1.00 77.69 369 ILE A C 1
ATOM 2923 O O . ILE A 1 369 ? 9.345 -6.224 -13.822 1.00 77.69 369 ILE A O 1
ATOM 2927 N N . ASP A 1 370 ? 10.900 -5.742 -15.364 1.00 71.62 370 ASP A N 1
ATOM 2928 C CA . ASP A 1 370 ? 9.985 -5.013 -16.237 1.00 71.62 370 ASP A CA 1
ATOM 2929 C C . ASP A 1 370 ? 8.983 -5.978 -16.902 1.00 71.62 370 ASP A C 1
ATOM 2931 O O . ASP A 1 370 ? 9.365 -7.046 -17.400 1.00 71.62 370 ASP A O 1
ATOM 2935 N N . ALA A 1 371 ? 7.694 -5.617 -16.901 1.00 62.38 371 ALA A N 1
ATOM 2936 C CA . ALA A 1 371 ? 6.621 -6.510 -17.341 1.00 62.38 371 ALA A CA 1
ATOM 2937 C C . ALA A 1 371 ? 6.625 -6.820 -18.845 1.00 62.38 371 ALA A C 1
ATOM 2939 O O . ALA A 1 371 ? 6.011 -7.807 -19.260 1.00 62.38 371 ALA A O 1
ATOM 2940 N N . PHE A 1 372 ? 7.301 -6.005 -19.656 1.00 55.75 372 PHE A N 1
ATOM 2941 C CA . PHE A 1 372 ? 7.323 -6.140 -21.113 1.00 55.75 372 PHE A CA 1
ATOM 2942 C C . PHE A 1 372 ? 8.609 -6.775 -21.628 1.00 55.75 372 PHE A C 1
ATOM 2944 O O . PHE A 1 372 ? 8.592 -7.451 -22.655 1.00 55.75 372 PHE A O 1
ATOM 2951 N N . THR A 1 373 ? 9.718 -6.564 -20.929 1.00 57.50 373 THR A N 1
ATOM 2952 C CA . THR A 1 373 ? 11.046 -6.976 -21.388 1.00 57.50 373 THR A CA 1
ATOM 2953 C C . THR A 1 373 ? 11.648 -8.110 -20.565 1.00 57.50 373 THR A C 1
ATOM 2955 O O . THR A 1 373 ? 12.577 -8.768 -21.028 1.00 57.50 373 THR A O 1
ATOM 2958 N N . GLY A 1 374 ? 11.145 -8.356 -19.349 1.00 56.94 374 GLY A N 1
ATOM 2959 C CA . GLY A 1 374 ? 11.702 -9.354 -18.434 1.00 56.94 374 GLY A CA 1
ATOM 2960 C C . GLY A 1 374 ? 13.104 -9.008 -17.916 1.00 56.94 374 GLY A C 1
ATOM 2961 O O . GLY A 1 374 ? 13.726 -9.835 -17.243 1.00 56.94 374 GLY A O 1
ATOM 2962 N N . PHE A 1 375 ? 13.619 -7.805 -18.208 1.00 57.16 375 PHE A N 1
ATOM 2963 C CA . PHE A 1 375 ? 14.917 -7.364 -17.710 1.00 57.16 375 PHE A CA 1
ATOM 2964 C C . PHE A 1 375 ? 14.865 -7.106 -16.206 1.00 57.16 375 PHE A C 1
ATOM 2966 O O . PHE A 1 375 ? 13.904 -6.557 -15.670 1.00 57.16 375 PHE A O 1
ATOM 2973 N N . LYS A 1 376 ? 15.933 -7.533 -15.530 1.00 63.25 376 LYS A N 1
ATOM 2974 C CA . LYS A 1 376 ? 16.115 -7.399 -14.087 1.00 63.25 376 LYS A CA 1
ATOM 2975 C C . LYS A 1 376 ? 16.469 -5.958 -13.733 1.00 63.25 376 LYS A C 1
ATOM 2977 O O . LYS A 1 376 ? 17.530 -5.481 -14.132 1.00 63.25 376 LYS A O 1
ATOM 2982 N N . ASN A 1 377 ? 15.624 -5.324 -12.927 1.00 56.59 377 ASN A N 1
ATOM 2983 C CA . ASN A 1 377 ? 15.806 -3.943 -12.486 1.00 56.59 377 ASN A CA 1
ATOM 2984 C C . ASN A 1 377 ? 16.507 -3.868 -11.123 1.00 56.59 377 ASN A C 1
ATOM 2986 O O . ASN A 1 377 ? 17.405 -3.049 -10.943 1.00 56.59 377 ASN A O 1
ATOM 2990 N N . GLU A 1 378 ? 16.155 -4.747 -10.177 1.00 62.81 378 GLU A N 1
ATOM 2991 C CA . GLU A 1 378 ? 16.691 -4.710 -8.809 1.00 62.81 378 GLU A CA 1
ATOM 2992 C C . GLU A 1 378 ? 16.539 -6.072 -8.103 1.00 62.81 378 GLU A C 1
ATOM 2994 O O . GLU A 1 378 ? 15.724 -6.908 -8.510 1.00 62.81 378 GLU A O 1
ATOM 2999 N N . GLN A 1 379 ? 17.331 -6.325 -7.054 1.00 65.19 379 GLN A N 1
ATOM 3000 C CA . GLN A 1 379 ? 17.200 -7.506 -6.194 1.00 65.19 379 GLN A CA 1
ATOM 3001 C C . GLN A 1 379 ? 17.427 -7.132 -4.727 1.00 65.19 379 GLN A C 1
ATOM 3003 O O . GLN A 1 379 ? 18.403 -6.458 -4.407 1.00 65.19 379 GLN A O 1
ATOM 3008 N N . ALA A 1 380 ? 16.564 -7.627 -3.843 1.00 61.84 380 ALA A N 1
ATOM 3009 C CA . ALA A 1 380 ? 16.690 -7.491 -2.397 1.00 61.84 380 ALA A CA 1
ATOM 3010 C C . ALA A 1 380 ? 16.703 -8.877 -1.742 1.00 61.84 380 ALA A C 1
ATOM 3012 O O . ALA A 1 380 ? 15.988 -9.778 -2.182 1.00 61.84 380 ALA A O 1
ATOM 3013 N N . ALA A 1 381 ? 17.515 -9.046 -0.701 1.00 57.94 381 ALA A N 1
ATOM 3014 C CA . ALA A 1 381 ? 17.525 -10.245 0.131 1.00 57.94 381 ALA A CA 1
ATOM 3015 C C . ALA A 1 381 ? 16.619 -10.050 1.355 1.00 57.94 381 ALA A C 1
ATOM 3017 O O . ALA A 1 381 ? 16.519 -8.943 1.889 1.00 57.94 381 ALA A O 1
ATOM 3018 N N . THR A 1 382 ? 15.977 -11.124 1.803 1.00 54.78 382 THR A N 1
ATOM 3019 C CA . THR A 1 382 ? 15.145 -11.165 3.009 1.00 54.78 382 THR A CA 1
ATOM 3020 C C . THR A 1 382 ? 15.771 -12.123 4.017 1.00 54.78 382 THR A C 1
ATOM 3022 O O . THR A 1 382 ? 16.180 -13.217 3.646 1.00 54.78 382 THR A O 1
ATOM 3025 N N . ASN A 1 383 ? 15.801 -11.753 5.297 1.00 47.38 383 ASN A N 1
ATOM 3026 C CA . ASN A 1 383 ? 16.323 -12.621 6.364 1.00 47.38 383 ASN A CA 1
ATOM 3027 C C . ASN A 1 383 ? 15.256 -13.561 6.954 1.00 47.38 383 ASN A C 1
ATOM 3029 O O . ASN A 1 383 ? 15.521 -14.233 7.945 1.00 47.38 383 ASN A O 1
ATOM 3033 N N . GLU A 1 384 ? 14.043 -13.558 6.402 1.00 49.50 384 GLU A N 1
ATOM 3034 C CA . GLU A 1 384 ? 12.950 -14.414 6.854 1.00 49.50 384 GLU A CA 1
ATOM 3035 C C . GLU A 1 384 ? 12.872 -15.670 5.979 1.00 49.50 384 GLU A C 1
ATOM 3037 O O . GLU A 1 384 ? 13.033 -15.602 4.756 1.00 49.50 384 GLU A O 1
ATOM 3042 N N . ASP A 1 385 ? 12.588 -16.811 6.611 1.00 43.94 385 ASP A N 1
ATOM 3043 C CA . ASP A 1 385 ? 12.339 -18.093 5.931 1.00 43.94 385 ASP A CA 1
ATOM 3044 C C . ASP A 1 385 ? 11.035 -18.077 5.129 1.00 43.94 385 ASP A C 1
ATOM 3046 O O . ASP A 1 385 ? 10.737 -18.987 4.356 1.00 43.94 385 ASP A O 1
ATOM 3050 N N . SER A 1 386 ? 10.224 -17.045 5.359 1.00 48.00 386 SER A N 1
ATOM 3051 C CA . SER A 1 386 ? 8.879 -16.947 4.855 1.00 48.00 386 SER A CA 1
ATOM 3052 C C . SER A 1 386 ? 8.428 -15.475 4.928 1.00 48.00 386 SER A C 1
ATOM 3054 O O . SER A 1 386 ? 8.266 -14.950 6.026 1.00 48.00 386 SER A O 1
ATOM 3056 N N . PHE A 1 387 ? 8.200 -14.811 3.787 1.00 43.84 387 PHE A N 1
ATOM 3057 C CA . PHE A 1 387 ? 7.571 -13.484 3.715 1.00 43.84 387 PHE A CA 1
ATOM 3058 C C . PHE A 1 387 ? 6.326 -13.433 2.802 1.00 43.84 387 PHE A C 1
ATOM 3060 O O . PHE A 1 387 ? 6.255 -14.079 1.756 1.00 43.84 387 PHE A O 1
ATOM 3067 N N . TYR A 1 388 ? 5.352 -12.592 3.160 1.00 51.53 388 TYR A N 1
ATOM 3068 C CA . TYR A 1 388 ? 4.154 -12.336 2.352 1.00 51.53 388 TYR A CA 1
ATOM 3069 C C . TYR A 1 388 ? 4.335 -11.078 1.501 1.00 51.53 388 TYR A C 1
ATOM 3071 O O . TYR A 1 388 ? 4.709 -10.023 2.017 1.00 51.53 388 TYR A O 1
ATOM 3079 N N . LEU A 1 389 ? 4.010 -11.159 0.209 1.00 46.47 389 LEU A N 1
ATOM 3080 C CA . LEU A 1 389 ? 3.915 -9.980 -0.652 1.00 46.47 389 LEU A CA 1
ATOM 3081 C C . LEU A 1 389 ? 2.456 -9.534 -0.766 1.00 46.47 389 LEU A C 1
ATOM 3083 O O . LEU A 1 389 ? 1.591 -10.282 -1.221 1.00 46.47 389 LEU A O 1
ATOM 3087 N N . TYR A 1 390 ? 2.186 -8.284 -0.401 1.00 46.28 390 TYR A N 1
ATOM 3088 C CA . TYR A 1 390 ? 0.891 -7.654 -0.634 1.00 46.28 390 TYR A CA 1
ATOM 3089 C C . TYR A 1 390 ? 1.087 -6.245 -1.191 1.00 46.28 390 TYR A C 1
ATOM 3091 O O . TYR A 1 390 ? 1.971 -5.505 -0.758 1.00 46.28 390 TYR A O 1
ATOM 3099 N N . ALA A 1 391 ? 0.262 -5.870 -2.167 1.00 39.50 391 ALA A N 1
ATOM 3100 C CA . ALA A 1 391 ? 0.186 -4.505 -2.669 1.00 39.50 391 ALA A CA 1
ATOM 3101 C C . ALA A 1 391 ? -1.040 -3.834 -2.041 1.00 39.50 391 ALA A C 1
ATOM 3103 O O . ALA A 1 391 ? -2.161 -4.318 -2.183 1.00 39.50 391 ALA A O 1
ATOM 3104 N N . LYS A 1 392 ? -0.830 -2.736 -1.306 1.00 36.78 392 LYS A N 1
ATOM 3105 C CA . LYS A 1 392 ? -1.924 -1.988 -0.681 1.00 36.78 392 LYS A CA 1
ATOM 3106 C C . LYS A 1 392 ? -2.526 -1.010 -1.690 1.00 36.78 392 LYS A C 1
ATOM 3108 O O . LYS A 1 392 ? -1.943 0.046 -1.923 1.00 36.78 392 LYS A O 1
ATOM 3113 N N . ASP A 1 393 ? -3.692 -1.337 -2.235 1.00 36.00 393 ASP A N 1
ATOM 3114 C CA . ASP A 1 393 ? -4.555 -0.358 -2.909 1.00 36.00 393 ASP A CA 1
ATOM 3115 C C . ASP A 1 393 ? -5.709 0.077 -1.980 1.00 36.00 393 ASP A C 1
ATOM 3117 O O . ASP A 1 393 ? -5.928 -0.532 -0.933 1.00 36.00 393 ASP A O 1
ATOM 3121 N N . ARG A 1 394 ? -6.423 1.159 -2.318 1.00 29.61 394 ARG A N 1
ATOM 3122 C CA . ARG A 1 394 ? -7.375 1.910 -1.461 1.00 29.61 394 ARG A CA 1
ATOM 3123 C C . ARG A 1 394 ? -8.536 1.113 -0.830 1.00 29.61 394 ARG A C 1
ATOM 3125 O O . ARG A 1 394 ? -9.274 1.697 -0.043 1.00 29.61 394 ARG A O 1
ATOM 3132 N N . ASN A 1 395 ? -8.696 -0.172 -1.138 1.00 31.17 395 ASN A N 1
ATOM 3133 C CA . ASN A 1 395 ? -9.745 -1.044 -0.607 1.00 31.17 395 ASN A CA 1
ATOM 3134 C C . ASN A 1 395 ? -9.101 -2.277 0.064 1.00 31.17 395 ASN A C 1
ATOM 3136 O O . ASN A 1 395 ? -8.637 -3.187 -0.618 1.00 31.17 395 ASN A O 1
ATOM 3140 N N . ASP A 1 396 ? -9.049 -2.275 1.398 1.00 32.28 396 ASP A N 1
ATOM 3141 C CA . ASP A 1 396 ? -8.326 -3.241 2.244 1.00 32.28 396 ASP A CA 1
ATOM 3142 C C . ASP A 1 396 ? -9.015 -4.627 2.333 1.00 32.28 396 ASP A C 1
ATOM 3144 O O . ASP A 1 396 ? -9.992 -4.735 3.069 1.00 32.28 396 ASP A O 1
ATOM 3148 N N . TYR A 1 397 ? -8.494 -5.699 1.699 1.00 40.19 397 TYR A N 1
ATOM 3149 C CA . TYR A 1 397 ? -8.944 -7.105 1.902 1.00 40.19 397 TYR A CA 1
ATOM 3150 C C . TYR A 1 397 ? -7.858 -8.158 1.533 1.00 40.19 397 TYR A C 1
ATOM 3152 O O . TYR A 1 397 ? -6.967 -7.860 0.745 1.00 40.19 397 TYR A O 1
ATOM 3160 N N . ILE A 1 398 ? -7.921 -9.378 2.109 1.00 33.38 398 ILE A N 1
ATOM 3161 C CA . ILE A 1 398 ? -6.889 -10.450 2.048 1.00 33.38 398 ILE A CA 1
ATOM 3162 C C . ILE A 1 398 ? -7.515 -11.827 1.718 1.00 33.38 398 ILE A C 1
ATOM 3164 O O . ILE A 1 398 ? -8.509 -12.190 2.349 1.00 33.38 398 ILE A O 1
ATOM 3168 N N . SER A 1 399 ? -6.918 -12.613 0.807 1.00 31.45 399 SER A N 1
ATOM 3169 C CA . SER A 1 399 ? -7.216 -14.049 0.554 1.00 31.45 399 SER A CA 1
ATOM 3170 C C . SER A 1 399 ? -6.226 -14.981 1.255 1.00 31.45 399 SER A C 1
ATOM 3172 O O . SER A 1 399 ? -5.150 -14.496 1.522 1.00 31.45 399 SER A O 1
ATOM 3174 N N . GLN A 1 400 ? -6.548 -16.260 1.541 1.00 34.59 400 GLN A N 1
ATOM 3175 C CA . GLN A 1 400 ? -5.621 -17.345 1.962 1.00 34.59 400 GLN A CA 1
ATOM 3176 C C . GLN A 1 400 ? -6.212 -18.734 1.623 1.00 34.59 400 GLN A C 1
ATOM 3178 O O . GLN A 1 400 ? -7.326 -19.011 2.062 1.00 34.59 400 GLN A O 1
ATOM 3183 N N . PRO A 1 401 ? -5.515 -19.632 0.896 1.00 29.38 401 PRO A N 1
ATOM 3184 C CA . PRO A 1 401 ? -5.835 -21.060 0.882 1.00 29.38 401 PRO A CA 1
ATOM 3185 C C . PRO A 1 401 ? -5.165 -21.786 2.063 1.00 29.38 401 PRO A C 1
ATOM 3187 O O . PRO A 1 401 ? -4.006 -21.536 2.394 1.00 29.38 401 PRO A O 1
ATOM 3190 N N . GLN A 1 402 ? -5.904 -22.685 2.718 1.00 29.58 402 GLN A N 1
ATOM 3191 C CA . GLN A 1 402 ? -5.428 -23.476 3.858 1.00 29.58 402 GLN A CA 1
ATOM 3192 C C . GLN A 1 402 ? -4.893 -24.837 3.377 1.00 29.58 402 GLN A C 1
ATOM 3194 O O . GLN A 1 402 ? -5.522 -25.496 2.549 1.00 29.58 402 GLN A O 1
ATOM 3199 N N . ASN A 1 403 ? -3.736 -25.265 3.895 1.00 29.73 403 ASN A N 1
ATOM 3200 C CA . ASN A 1 403 ? -3.169 -26.591 3.628 1.00 29.73 403 ASN A CA 1
ATOM 3201 C C . ASN A 1 403 ? -4.056 -27.705 4.212 1.00 29.73 403 ASN A C 1
ATOM 3203 O O . ASN A 1 403 ? -4.568 -27.587 5.322 1.00 29.73 403 ASN A O 1
ATOM 3207 N N . ALA A 1 404 ? -4.166 -28.821 3.488 1.00 27.06 404 ALA A N 1
ATOM 3208 C CA . ALA A 1 404 ? -5.041 -29.966 3.773 1.00 27.06 404 ALA A CA 1
ATOM 3209 C C . ALA A 1 404 ? -4.687 -30.807 5.026 1.00 27.06 404 ALA A C 1
ATOM 3211 O O . ALA A 1 404 ? -5.187 -31.921 5.164 1.00 27.06 404 ALA A O 1
ATOM 3212 N N . TYR A 1 405 ? -3.837 -30.309 5.930 1.00 30.41 405 TYR A N 1
ATOM 3213 C CA . TYR A 1 405 ? -3.430 -31.027 7.147 1.00 30.41 405 TYR A CA 1
ATOM 3214 C C . TYR A 1 405 ? -4.175 -30.589 8.417 1.00 30.41 405 TYR A C 1
ATOM 3216 O O . TYR A 1 405 ? -4.014 -31.237 9.446 1.00 30.41 405 TYR A O 1
ATOM 3224 N N . ASP A 1 406 ? -5.044 -29.574 8.340 1.00 28.73 406 ASP A N 1
ATOM 3225 C CA . ASP A 1 406 ? -5.920 -29.167 9.445 1.00 28.73 406 ASP A CA 1
ATOM 3226 C C . ASP A 1 406 ? -7.402 -29.362 9.095 1.00 28.73 406 ASP A C 1
ATOM 3228 O O . ASP A 1 406 ? -7.892 -28.946 8.048 1.00 28.73 406 ASP A O 1
ATOM 3232 N N . THR A 1 407 ? -8.134 -30.007 10.002 1.00 25.34 407 THR A N 1
ATOM 3233 C CA . THR A 1 407 ? -9.509 -30.512 9.832 1.00 25.34 407 THR A CA 1
ATOM 3234 C C . THR A 1 407 ? -10.604 -29.448 10.014 1.00 25.34 407 THR A C 1
ATOM 3236 O O . THR A 1 407 ? -11.684 -29.744 10.526 1.00 25.34 407 THR A O 1
ATOM 3239 N N . GLN A 1 408 ? -10.373 -28.200 9.594 1.00 26.81 408 GLN A N 1
ATOM 3240 C CA . GLN A 1 408 ? -11.348 -27.109 9.756 1.00 26.81 408 GLN A CA 1
ATOM 3241 C C . GLN A 1 408 ? -11.865 -26.532 8.424 1.00 26.81 408 GLN A C 1
ATOM 3243 O O . GLN A 1 408 ? -11.164 -26.577 7.416 1.00 26.81 408 GLN A O 1
ATOM 3248 N N . PRO A 1 409 ? -13.116 -26.020 8.393 1.00 24.00 409 PRO A N 1
ATOM 3249 C CA . PRO A 1 409 ? -13.785 -25.619 7.157 1.00 24.00 409 PRO A CA 1
ATOM 3250 C C . PRO A 1 409 ? -13.114 -24.421 6.468 1.00 24.00 409 PRO A C 1
ATOM 3252 O O . PRO A 1 409 ? -12.778 -23.426 7.110 1.00 24.00 409 PRO A O 1
ATOM 3255 N N . LEU A 1 410 ? -12.996 -24.538 5.140 1.00 26.59 410 LEU A N 1
ATOM 3256 C CA . LEU A 1 410 ? -12.397 -23.588 4.195 1.00 26.59 410 LEU A CA 1
ATOM 3257 C C . LEU A 1 410 ? -12.987 -22.171 4.313 1.00 26.59 410 LEU A C 1
ATOM 3259 O O . LEU A 1 410 ? -14.206 -21.978 4.264 1.00 26.59 410 LEU A O 1
ATOM 3263 N N . LYS A 1 411 ? -12.106 -21.166 4.410 1.00 27.00 411 LYS A N 1
ATOM 3264 C CA . LYS A 1 411 ? -12.448 -19.738 4.526 1.00 27.00 411 LYS A CA 1
ATOM 3265 C C . LYS A 1 411 ? -11.757 -18.937 3.417 1.00 27.00 411 LYS A C 1
ATOM 3267 O O . LYS A 1 411 ? -10.539 -18.989 3.316 1.00 27.00 411 LYS A O 1
ATOM 3272 N N . PHE A 1 412 ? -12.513 -18.165 2.630 1.00 26.95 412 PHE A N 1
ATOM 3273 C CA . PHE A 1 412 ? -11.979 -17.277 1.583 1.00 26.95 412 PHE A CA 1
ATOM 3274 C C . PHE A 1 412 ? -12.618 -15.872 1.644 1.00 26.95 412 PHE A C 1
ATOM 3276 O O . PHE A 1 412 ? -13.836 -15.757 1.786 1.00 26.95 412 PHE A O 1
ATOM 3283 N N . ILE A 1 413 ? -11.808 -14.808 1.501 1.00 27.48 413 ILE A N 1
ATOM 3284 C CA . ILE A 1 413 ? -12.194 -13.399 1.221 1.00 27.48 413 ILE A CA 1
ATOM 3285 C C . ILE A 1 413 ? -11.138 -12.763 0.283 1.00 27.48 413 ILE A C 1
ATOM 3287 O O . ILE A 1 413 ? -10.102 -13.357 0.047 1.00 27.48 413 ILE A O 1
ATOM 3291 N N . ILE A 1 414 ? -11.436 -11.618 -0.335 1.00 32.09 414 ILE A N 1
ATOM 3292 C CA . ILE A 1 414 ? -11.138 -11.230 -1.718 1.00 32.09 414 ILE A CA 1
ATOM 3293 C C . ILE A 1 414 ? -10.200 -10.013 -1.838 1.00 32.09 414 ILE A C 1
ATOM 3295 O O . ILE A 1 414 ? -10.597 -8.917 -1.466 1.00 32.09 414 ILE A O 1
ATOM 3299 N N . ASN A 1 415 ? -9.012 -10.226 -2.415 1.00 26.53 415 ASN A N 1
ATOM 3300 C CA . ASN A 1 415 ? -8.199 -9.413 -3.349 1.00 26.53 415 ASN A CA 1
ATOM 3301 C C . ASN A 1 415 ? -6.714 -9.759 -3.142 1.00 26.53 415 ASN A C 1
ATOM 3303 O O . ASN A 1 415 ? -6.281 -10.064 -2.034 1.00 26.53 415 ASN A O 1
ATOM 3307 N N . SER A 1 416 ? -5.974 -9.783 -4.249 1.00 31.09 416 SER A N 1
ATOM 3308 C CA . SER A 1 416 ? -4.740 -10.545 -4.464 1.00 31.09 416 SER A CA 1
ATOM 3309 C C . SER A 1 416 ? -3.655 -10.325 -3.402 1.00 31.09 416 SER A C 1
ATOM 3311 O O . SER A 1 416 ? -2.902 -9.351 -3.455 1.00 31.09 416 SER A O 1
ATOM 3313 N N . ILE A 1 417 ? -3.536 -11.285 -2.483 1.00 32.03 417 ILE A N 1
ATOM 3314 C CA . ILE A 1 417 ? -2.341 -11.491 -1.661 1.00 32.03 417 ILE A CA 1
ATOM 3315 C C . ILE A 1 417 ? -1.619 -12.737 -2.157 1.00 32.03 417 ILE A C 1
ATOM 3317 O O . ILE A 1 417 ? -2.226 -13.784 -2.372 1.00 32.03 417 ILE A O 1
ATOM 3321 N N . CYS A 1 418 ? -0.313 -12.570 -2.336 1.00 34.72 418 CYS A N 1
ATOM 3322 C CA . CYS A 1 418 ? 0.637 -13.579 -2.762 1.00 34.72 418 CYS A CA 1
ATOM 3323 C C . CYS A 1 418 ? 0.929 -14.526 -1.586 1.00 34.72 418 CYS A C 1
ATOM 3325 O O . CYS A 1 418 ? 1.392 -14.075 -0.531 1.00 34.72 418 CYS A O 1
ATOM 3327 N N . PHE A 1 419 ? 0.644 -15.822 -1.758 1.00 31.16 419 PHE A N 1
ATOM 3328 C CA . PHE A 1 419 ? 0.999 -16.854 -0.781 1.00 31.16 419 PHE A CA 1
ATOM 3329 C C . PHE A 1 419 ? 2.378 -17.422 -1.060 1.00 31.16 419 PHE A C 1
ATOM 3331 O O . PHE A 1 419 ? 2.850 -17.531 -2.186 1.00 31.16 419 PHE A O 1
ATOM 3338 N N . MET A 1 420 ? 3.028 -17.735 0.041 1.00 27.47 420 MET A N 1
ATOM 3339 C CA . MET A 1 420 ? 4.457 -17.868 0.186 1.00 27.47 420 MET A CA 1
ATOM 3340 C C . MET A 1 420 ? 4.883 -19.333 0.159 1.00 27.47 420 MET A C 1
ATOM 3342 O O . MET A 1 420 ? 4.154 -20.224 0.593 1.00 27.47 420 MET A O 1
ATOM 3346 N N . CYS A 1 421 ? 6.105 -19.541 -0.326 1.00 25.00 421 CYS A N 1
ATOM 3347 C CA . CYS A 1 421 ? 6.848 -20.788 -0.248 1.00 25.00 421 CYS A CA 1
ATOM 3348 C C . CYS A 1 421 ? 7.031 -21.186 1.225 1.00 25.00 421 CYS A C 1
ATOM 3350 O O . CYS A 1 421 ? 7.688 -20.472 1.978 1.00 25.00 421 CYS A O 1
ATOM 3352 N N . THR A 1 422 ? 6.467 -22.318 1.641 1.00 23.25 422 THR A N 1
ATOM 3353 C CA . THR A 1 422 ? 6.925 -23.019 2.841 1.00 23.25 422 THR A CA 1
ATOM 3354 C C . THR A 1 422 ? 7.738 -24.220 2.391 1.00 23.25 422 THR A C 1
ATOM 3356 O O . THR A 1 422 ? 7.225 -25.149 1.766 1.00 23.25 422 THR A O 1
ATOM 3359 N N . ARG A 1 423 ? 9.031 -24.223 2.715 1.00 22.08 423 ARG A N 1
ATOM 3360 C CA . ARG A 1 423 ? 9.806 -25.457 2.704 1.00 22.08 423 ARG A CA 1
ATOM 3361 C C . ARG A 1 423 ? 9.435 -26.228 3.969 1.00 22.08 423 ARG A C 1
ATOM 3363 O O . ARG A 1 423 ? 9.964 -25.959 5.040 1.00 22.08 423 ARG A O 1
ATOM 3370 N N . SER A 1 424 ? 8.481 -27.149 3.862 1.00 23.16 424 SER A N 1
ATOM 3371 C CA . SER A 1 424 ? 8.322 -28.200 4.866 1.00 23.16 424 SER A CA 1
ATOM 3372 C C . SER A 1 424 ? 9.259 -29.346 4.495 1.00 23.16 424 SER A C 1
ATOM 3374 O O . SER A 1 424 ? 8.878 -30.245 3.747 1.00 23.16 424 SER A O 1
ATOM 3376 N N . ASP A 1 425 ? 10.488 -29.315 5.003 1.00 24.16 425 ASP A N 1
ATOM 3377 C CA . ASP A 1 425 ? 11.277 -30.539 5.120 1.00 24.16 425 ASP A CA 1
ATOM 3378 C C . ASP A 1 425 ? 10.640 -31.383 6.241 1.00 24.16 425 ASP A C 1
ATOM 3380 O O . A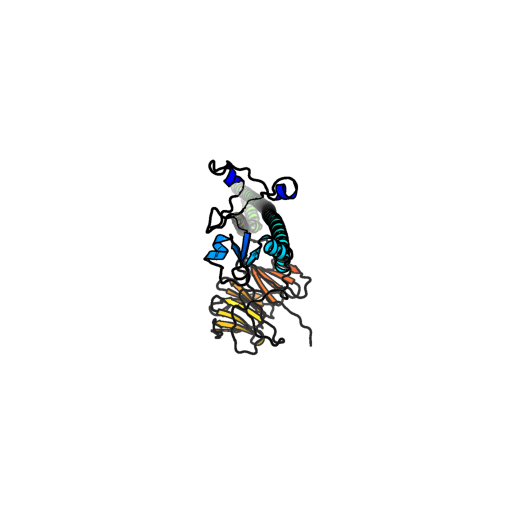SP A 1 425 ? 11.000 -31.217 7.400 1.00 24.16 425 ASP A O 1
ATOM 3384 N N . VAL A 1 426 ? 9.665 -32.244 5.905 1.00 23.41 426 VAL A N 1
ATOM 3385 C CA . VAL A 1 426 ? 9.320 -33.471 6.661 1.00 23.41 426 VAL A CA 1
ATOM 3386 C C . VAL A 1 426 ? 8.739 -34.522 5.697 1.00 23.41 426 VAL A C 1
ATOM 3388 O O . VAL A 1 426 ? 7.525 -34.714 5.621 1.00 23.41 426 VAL A O 1
ATOM 3391 N N . LEU A 1 427 ? 9.607 -35.147 4.897 1.00 23.86 427 LEU A N 1
ATOM 3392 C CA . LEU A 1 427 ? 9.982 -36.573 4.969 1.00 23.86 427 LEU A CA 1
ATOM 3393 C C . LEU A 1 427 ? 11.006 -36.897 3.877 1.00 23.86 427 LEU A C 1
ATOM 3395 O O . LEU A 1 427 ? 10.689 -36.674 2.687 1.00 23.86 427 LEU A O 1
#

Organism: Mytilus coruscus (NCBI:txid42192)

Foldseek 3Di:
DDDPDDPVNQCVDPVNNPDDDDDPVNCVPPVPDPPPPPQDAAPVGRVFGFFKAQPVVRDTDGPVCCVPPVVVRPDIGTPVVVVVCCVPDPVNVVVVVVVVVVVVVVVVVVVVVVVVVVVVVVVVVVVVVVVVVVVVVVVVVVVVVVVVVVVVVVVVVVVLVVVLVVLVVVVVVLVVVVVVLVVCQVCCVVPNDPVSNVVSVVVCVVCVVSVPCPVSVVVSVVSVVVVVDPPPPPPVPPPPPPPVPPDDDPVPDDDDFPDDEDQPDPFDWQEWADDPFKIWTFTQVQCWIWIAGNNNHTPDIDHHPARWQYWEDQDPFWIWTFGQDQKIFIAGPPHRHTDDIAGHPGGFNWWYHDPQWIWGDDQQKTWIAGNPPRDTDDMDGHPDRKDKDDDDDPDDDDFDADDPPDPDDTGGDHDDIIGIDDPPPDD

pLDDT: mean 71.03, std 21.31, range [22.08, 96.12]

Radius of gyration: 47.89 Å; chains: 1; bounding box: 113×78×137 Å

Sequence (427 aa):
MSFRMTETYHKSFRMTAKHPIISLKYIGTNNKTVIVSSLRFCEEHSEDVIKAYCVDHSKPLCTLYVTLSHRKCDDVIKIEKAASGIRKSQKAMELYTELKETSKQLSEIIRDGKNHLTDFEKEAQAILTKVRTIKDNIVKHLNKSEEQIKEVIIKSKKEAVLKLSEKSTDLESLKGTVDNWITLFDTGLQHGSEIQCLLEINRINENKEIFETNDIAEEFAKQVAVIGVVKLVETNKNCPKLSIGKTINFHTGNINVIKSIDLNGKCVYLSGLFMKDELIMTHSQKSSALKYSHKGDCLAELKLPNSPYDINQINGTKAAVSTSSKTFFIINMHDLTLCHSVANQHPVHGLSHVNGEFILARDHTLTWIDAFTGFKNEQAATNEDSFYLYAKDRNDYISQPQNAYDTQPLKFIINSICFMCTRSDVL